Protein 8JJ9 (pdb70)

Nearest PDB structures (foldseek):
  8jj9-assembly1_C  TM=1.050E+00  e=6.463E-02  Homo sapiens
  8jj9-assembly1_C  TM=1.050E+00  e=6.463E-02  Homo sapiens
  8jj9-assembly1_C  TM=1.050E+00  e=6.463E-02  Homo sapiens
  8jj9-assembly1_D  TM=8.501E-01  e=1.842E-01  Homo sapiens
  8jj9-assembly1_D  TM=1.053E+00  e=1.620E-01  Homo sapiens

Secondary structure (DSSP, 8-state):
--HHHHHHHHTT--STTS-HHHHHHTTT-HHHHHHHHHHHHHHTT--STTSTHHHH---HHHHHHHHHHHHHHTTPPP-GGGHIIIIIIT---HHHHHHHHHHHHHHTT--GGGS-HHHHHHHHHHH---HHHHHHHHHHHHHHTTSSS---HHHHS-SSPPP----TTSEEEE---BHHHHTT--HHHHHHHHHHHHH-SEEGGGS-HHHHHHHHHHTSEEEE----TT-BEE-----HHHHHHHHT--TT-BSHHHHHHHTS-HHHHHHHHHHHHHHTSSEETT----TTTS-TT-/--HHHHHHHHTT--STTS-HHHHHHTTT-HHHHHHHHHHHHHHTT--STTSTHHHH---HHHHHHHHHHHHHHTTPPP-GGGHIIIIIIT---HHHHHHHHHHHHHHTT--GGGS-HHHHHHHHHHH---HHHHHHHHHHHHHHTTSSS---HHHHS-SSPPP----SSSEEEE---BHHHHHTS-HHHHHHHHHHHHH-SEEGGGS-HHHHHHHHHHTSEEEE----TT-BEE---HHHHHHHHHHS--SS-BHHHHHHHSS--HHHHHHHHHHHHHHTSSEESS----TTTS-GGG-/----TTS----BGGGPPPS--/----SSS---PBTT------

Foldseek 3Di:
DPPQLLVCQVVADQPVPDPVVSCVVQVVDNVSSLVVSLVSCLVVVHQCPVGNNCVSDPDNLVSVVSSLVVCLVQLHQDQLVCQQCVCQPVVAASLNSLLSSLLVCLQVVHAPVSHQDLSQLSCCQWFVDHRVNSVVVSVVQVVCVVPPDHDGSVNPTDPWTDQHDDDQQKKKAFGHADPVNCVPPDVLLVVVNVCCVVVNIDRNQQGAPVSRRVCVRSSRIHIFQFDDQQWAKAFDPPPCVLVVLLNVDGPRDGQVVSCVVVVHDSVVSRSSVSSCCRSVGMGTPPDDDDVVNGDPND/DDPLLVVCQVVAPQLVRDDVVNCVVQVVDSVSSLVVNLVSCLVQVHQQVVGNNCVRPVDNLVSNVSSLVVCLVQQHQDQLVCCQCCFQPVVADSLNSLLSSLQVCLQVVHALVSHQDLSQLSCCQWQVDHRVNSVVLSVVQVVQVPPPHHDGSVNRTDPWTDFHDDDQQWKKAFGHADPVNCVPADPLLVVVNVVCVVVNIDRNQLGAVVSSRVCVRVSGIDTFQFADLQWWKAFCVVSVVLVVLQPPDPPTGGQVVSPVVDPHDSVVSRSSQRSCCRSVRMGTPPDDDDPVNGDPNVD/DDDDPPDDDDQDVPNDDDPPD/DDDDPPDDDDADDVRDDDPD

GO terms:
  GO:0005802 trans-Golgi network (C, IDA)
  GO:0031410 cytoplasmic vesicle (C, IDA)
  GO:0099041 vesicle tethering to Golgi (P, IDA)
  GO:0006886 intracellular protein transport (P, IDA)
  GO:0005515 protein binding (F, IPI)

Structure (mmCIF, N/CA/C/O backbone):
data_8JJ9
#
_entry.id   8JJ9
#
_cell.length_a   88.212
_cell.length_b   93.558
_cell.length_c   111.514
_cell.angle_alpha   90.00
_cell.angle_beta   90.00
_cell.angle_gamma   90.00
#
_symmetry.space_group_name_H-M   'P 21 21 21'
#
loop_
_entity.id
_entity.type
_entity.pdbx_description
1 polymer 'Protein FAM91A1'
2 polymer 'TBC1 domain family member 23'
3 water water
#
loop_
_atom_site.group_PDB
_atom_site.id
_atom_site.type_symbol
_atom_site.label_atom_id
_atom_site.label_alt_id
_atom_site.label_comp_id
_atom_site.label_asym_id
_atom_site.label_entity_id
_atom_site.label_seq_id
_atom_site.pdbx_PDB_ins_code
_atom_site.Cartn_x
_atom_site.Cartn_y
_atom_site.Cartn_z
_atom_site.occupancy
_atom_site.B_iso_or_equiv
_atom_site.auth_seq_id
_atom_site.auth_comp_id
_atom_site.auth_asym_id
_atom_site.auth_atom_id
_atom_site.pdbx_PDB_model_num
ATOM 1 N N . MET A 1 1 ? 16.883 6.409 44.416 1.00 65.54 1 MET A N 1
ATOM 2 C CA . MET A 1 1 ? 17.882 7.483 44.420 1.00 68.10 1 MET A CA 1
ATOM 3 C C . MET A 1 1 ? 17.244 8.802 44.866 1.00 61.58 1 MET A C 1
ATOM 4 O O . MET A 1 1 ? 16.036 8.983 44.686 1.00 57.40 1 MET A O 1
ATOM 9 N N . ASN A 1 2 ? 18.029 9.712 45.460 1.00 54.65 2 ASN A N 1
ATOM 10 C CA . ASN A 1 2 ? 17.490 11.031 45.783 1.00 47.37 2 ASN A CA 1
ATOM 11 C C . ASN A 1 2 ? 17.019 11.708 44.510 1.00 46.81 2 ASN A C 1
ATOM 12 O O . ASN A 1 2 ? 17.775 11.810 43.537 1.00 38.61 2 ASN A O 1
ATOM 17 N N . ILE A 1 3 ? 15.750 12.128 44.511 1.00 44.21 3 ILE A N 1
ATOM 18 C CA . ILE A 1 3 ? 15.200 12.862 43.377 1.00 44.85 3 ILE A CA 1
ATOM 19 C C . ILE A 1 3 ? 16.058 14.080 43.077 1.00 45.22 3 ILE A C 1
ATOM 20 O O . ILE A 1 3 ? 16.242 14.451 41.908 1.00 42.10 3 ILE A O 1
ATOM 25 N N . ASP A 1 4 ? 16.653 14.675 44.116 1.00 44.18 4 ASP A N 1
ATOM 26 C CA . ASP A 1 4 ? 17.466 15.871 43.944 1.00 42.71 4 ASP A CA 1
ATOM 27 C C . ASP A 1 4 ? 18.811 15.557 43.309 1.00 39.77 4 ASP A C 1
ATOM 28 O O . ASP A 1 4 ? 19.249 16.271 42.401 1.00 43.62 4 ASP A O 1
ATOM 33 N N . VAL A 1 5 ? 19.487 14.509 43.791 1.00 40.70 5 VAL A N 1
ATOM 34 C CA . VAL A 1 5 ? 20.724 14.051 43.162 1.00 40.85 5 VAL A CA 1
ATOM 35 C C . VAL A 1 5 ? 20.476 13.749 41.696 1.00 34.46 5 VAL A C 1
ATOM 36 O O . VAL A 1 5 ? 21.315 14.020 40.831 1.00 29.92 5 VAL A O 1
ATOM 40 N N . GLU A 1 6 ? 19.308 13.197 41.395 1.00 36.91 6 GLU A N 1
ATOM 41 C CA . GLU A 1 6 ? 18.998 12.851 40.020 1.00 38.79 6 GLU A CA 1
ATOM 42 C C . GLU A 1 6 ? 18.768 14.101 39.200 1.00 37.60 6 GLU A C 1
ATOM 43 O O . GLU A 1 6 ? 19.328 14.246 38.104 1.00 34.86 6 GLU A O 1
ATOM 49 N N . PHE A 1 7 ? 17.971 15.028 39.742 1.00 40.11 7 PHE A N 1
ATOM 50 C CA . PHE A 1 7 ? 17.789 16.330 39.117 1.00 39.07 7 PHE A CA 1
ATOM 51 C C . PHE A 1 7 ? 19.137 16.872 38.661 1.00 37.35 7 PHE A C 1
ATOM 52 O O . PHE A 1 7 ? 19.303 17.298 37.513 1.00 32.61 7 PHE A O 1
ATOM 60 N N . HIS A 1 8 ? 20.122 16.834 39.556 1.00 31.25 8 HIS A N 1
ATOM 61 C CA . HIS A 1 8 ? 21.401 17.424 39.228 1.00 29.75 8 HIS A CA 1
ATOM 62 C C . HIS A 1 8 ? 22.145 16.627 38.184 1.00 31.98 8 HIS A C 1
ATOM 63 O O . HIS A 1 8 ? 22.835 17.221 37.348 1.00 28.71 8 HIS A O 1
ATOM 70 N N . ILE A 1 9 ? 22.024 15.292 38.203 1.00 34.07 9 ILE A N 1
ATOM 71 C CA . ILE A 1 9 ? 22.693 14.507 37.170 1.00 29.71 9 ILE A CA 1
ATOM 72 C C . ILE A 1 9 ? 22.044 14.774 35.824 1.00 28.63 9 ILE A C 1
ATOM 73 O O . ILE A 1 9 ? 22.734 14.996 34.823 1.00 29.38 9 ILE A O 1
ATOM 78 N N . ARG A 1 10 ? 20.707 14.791 35.792 1.00 26.23 10 ARG A N 1
ATOM 79 C CA . ARG A 1 10 ? 19.975 15.008 34.548 1.00 31.91 10 ARG A CA 1
ATOM 80 C C . ARG A 1 10 ? 20.403 16.301 33.867 1.00 33.75 10 ARG A C 1
ATOM 81 O O . ARG A 1 10 ? 20.738 16.312 32.681 1.00 37.95 10 ARG A O 1
ATOM 89 N N . HIS A 1 11 ? 20.406 17.395 34.606 1.00 28.05 11 HIS A N 1
ATOM 90 C CA . HIS A 1 11 ? 20.816 18.684 34.091 1.00 31.28 11 HIS A CA 1
ATOM 91 C C . HIS A 1 11 ? 22.340 18.835 34.024 1.00 37.80 11 HIS A C 1
ATOM 92 O O . HIS A 1 11 ? 22.832 19.954 33.819 1.00 36.38 11 HIS A O 1
ATOM 99 N N . ASN A 1 12 ? 23.081 17.733 34.190 1.00 33.01 12 ASN A N 1
ATOM 100 C CA . ASN A 1 12 ? 24.504 17.640 33.854 1.00 30.57 12 ASN A CA 1
ATOM 101 C C . ASN A 1 12 ? 25.390 18.530 34.703 1.00 25.89 12 ASN A C 1
ATOM 102 O O . ASN A 1 12 ? 26.456 18.937 34.242 1.00 32.39 12 ASN A O 1
ATOM 107 N N . TYR A 1 13 ? 25.000 18.796 35.943 1.00 27.14 13 TYR A N 1
ATOM 108 C CA . TYR A 1 13 ? 25.890 19.476 36.899 1.00 30.09 13 TYR A CA 1
ATOM 109 C C . TYR A 1 13 ? 27.187 18.703 37.113 1.00 31.22 13 TYR A C 1
ATOM 110 O O . TYR A 1 13 ? 27.142 17.569 37.596 1.00 34.43 13 TYR A O 1
ATOM 119 N N . PRO A 1 14 ? 28.349 19.290 36.868 1.00 39.79 14 PRO A N 1
ATOM 120 C CA . PRO A 1 14 ? 29.563 18.722 37.463 1.00 37.98 14 PRO A CA 1
ATOM 121 C C . PRO A 1 14 ? 29.497 18.798 38.984 1.00 44.65 14 PRO A C 1
ATOM 122 O O . PRO A 1 14 ? 28.632 19.452 39.584 1.00 39.75 14 PRO A O 1
ATOM 126 N N . TRP A 1 15 ? 30.457 18.112 39.611 1.00 46.01 15 TRP A N 1
ATOM 127 C CA . TRP A 1 15 ? 30.484 18.009 41.067 1.00 46.55 15 TRP A CA 1
ATOM 128 C C . TRP A 1 15 ? 30.597 19.386 41.712 1.00 50.52 15 TRP A C 1
ATOM 129 O O . TRP A 1 15 ? 29.844 19.717 42.638 1.00 48.12 15 TRP A O 1
ATOM 140 N N . ASN A 1 16 ? 31.530 20.212 41.224 1.00 46.10 16 ASN A N 1
ATOM 141 C CA . ASN A 1 16 ? 31.802 21.485 41.881 1.00 47.50 16 ASN A CA 1
ATOM 142 C C . ASN A 1 16 ? 30.578 22.403 41.883 1.00 47.18 16 ASN A C 1
ATOM 143 O O . ASN A 1 16 ? 30.366 23.160 42.841 1.00 50.74 16 ASN A O 1
ATOM 148 N N . LYS A 1 17 ? 29.751 22.336 40.847 1.00 43.47 17 LYS A N 1
ATOM 149 C CA . LYS A 1 17 ? 28.512 23.100 40.818 1.00 44.18 17 LYS A CA 1
ATOM 150 C C . LYS A 1 17 ? 27.414 22.485 41.682 1.00 44.77 17 LYS A C 1
ATOM 151 O O . LYS A 1 17 ? 26.242 22.858 41.536 1.00 44.77 17 LYS A O 1
ATOM 157 N N . LEU A 1 18 ? 27.752 21.577 42.576 1.00 46.08 18 LEU A N 1
ATOM 158 C CA . LEU A 1 18 ? 26.646 20.920 43.250 1.00 44.44 18 LEU A CA 1
ATOM 159 C C . LEU A 1 18 ? 26.413 21.530 44.620 1.00 47.68 18 LEU A C 1
ATOM 160 O O . LEU A 1 18 ? 27.378 21.697 45.397 1.00 47.92 18 LEU A O 1
ATOM 165 N N . PRO A 1 19 ? 25.154 21.831 44.945 1.00 44.93 19 PRO A N 1
ATOM 166 C CA . PRO A 1 19 ? 24.822 22.290 46.300 1.00 40.71 19 PRO A CA 1
ATOM 167 C C . PRO A 1 19 ? 25.443 21.373 47.343 1.00 47.97 19 PRO A C 1
ATOM 168 O O . PRO A 1 19 ? 25.455 20.149 47.188 1.00 54.20 19 PRO A O 1
ATOM 172 N N . ALA A 1 20 ? 25.980 21.970 48.407 1.00 47.18 20 ALA A N 1
ATOM 173 C CA . ALA A 1 20 ? 26.600 21.171 49.458 1.00 50.20 20 ALA A CA 1
ATOM 174 C C . ALA A 1 20 ? 25.590 20.306 50.209 1.00 52.07 20 ALA A C 1
ATOM 175 O O . ALA A 1 20 ? 25.997 19.363 50.899 1.00 51.44 20 ALA A O 1
ATOM 177 N N . ASN A 1 21 ? 24.288 20.600 50.091 1.00 46.58 21 ASN A N 1
ATOM 178 C CA . ASN A 1 21 ? 23.274 19.733 50.683 1.00 46.66 21 ASN A CA 1
ATOM 179 C C . ASN A 1 21 ? 23.008 18.502 49.822 1.00 54.34 21 ASN A C 1
ATOM 180 O O . ASN A 1 21 ? 22.652 17.442 50.352 1.00 52.11 21 ASN A O 1
ATOM 185 N N . VAL A 1 22 ? 23.147 18.637 48.500 1.00 50.27 22 VAL A N 1
ATOM 186 C CA . VAL A 1 22 ? 23.149 17.487 47.604 1.00 50.62 22 VAL A CA 1
ATOM 187 C C . VAL A 1 22 ? 24.492 16.776 47.664 1.00 49.13 22 VAL A C 1
ATOM 188 O O . VAL A 1 22 ? 24.559 15.540 47.630 1.00 47.76 22 VAL A O 1
ATOM 192 N N . ARG A 1 23 ? 25.576 17.552 47.752 1.00 47.92 23 ARG A N 1
ATOM 193 C CA . ARG A 1 23 ? 26.876 16.989 48.086 1.00 46.58 23 ARG A CA 1
ATOM 194 C C . ARG A 1 23 ? 26.816 16.237 49.412 1.00 48.71 23 ARG A C 1
ATOM 195 O O . ARG A 1 23 ? 27.553 15.266 49.616 1.00 45.22 23 ARG A O 1
ATOM 203 N N . GLN A 1 24 ? 25.918 16.661 50.310 1.00 52.02 24 GLN A N 1
ATOM 204 C CA . GLN A 1 24 ? 25.719 15.988 51.592 1.00 56.15 24 GLN A CA 1
ATOM 205 C C . GLN A 1 24 ? 25.061 14.623 51.416 1.00 49.11 24 GLN A C 1
ATOM 206 O O . GLN A 1 24 ? 25.408 13.665 52.115 1.00 50.80 24 GLN A O 1
ATOM 212 N N . SER A 1 25 ? 24.096 14.523 50.499 1.00 49.19 25 SER A N 1
ATOM 213 C CA . SER A 1 25 ? 23.434 13.260 50.191 1.00 45.36 25 SER A CA 1
ATOM 214 C C . SER A 1 25 ? 24.378 12.237 49.574 1.00 44.03 25 SER A C 1
ATOM 215 O O . SER A 1 25 ? 24.028 11.052 49.503 1.00 45.60 25 SER A O 1
ATOM 218 N N . LEU A 1 26 ? 25.553 12.662 49.119 1.00 36.67 26 LEU A N 1
ATOM 219 C CA . LEU A 1 26 ? 26.537 11.760 48.552 1.00 36.86 26 LEU A CA 1
ATOM 220 C C . LEU A 1 26 ? 27.713 11.543 49.480 1.00 43.73 26 LEU A C 1
ATOM 221 O O . LEU A 1 26 ? 28.822 11.242 49.008 1.00 41.78 26 LEU A O 1
ATOM 226 N N . GLY A 1 27 ? 27.494 11.694 50.789 1.00 47.24 27 GLY A N 1
ATOM 227 C CA . GLY A 1 27 ? 28.583 11.579 51.746 1.00 44.14 27 GLY A CA 1
ATOM 228 C C . GLY A 1 27 ? 29.756 12.466 51.408 1.00 43.27 27 GLY A C 1
ATOM 229 O O . GLY A 1 27 ? 30.906 12.108 51.669 1.00 47.17 27 GLY A O 1
ATOM 230 N N . ASN A 1 28 ? 29.488 13.603 50.779 1.00 47.92 28 ASN A N 1
ATOM 231 C CA . ASN A 1 28 ? 30.509 14.557 50.366 1.00 48.75 28 ASN A CA 1
ATOM 232 C C . ASN A 1 28 ? 31.612 13.912 49.541 1.00 46.86 28 ASN A C 1
ATOM 233 O O . AS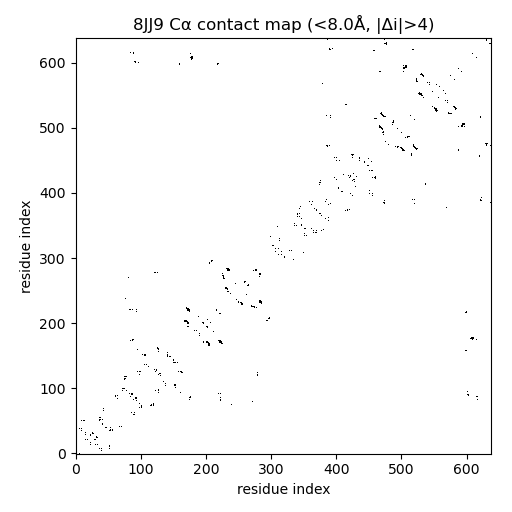N A 1 28 ? 32.693 14.502 49.387 1.00 44.90 28 ASN A O 1
ATOM 238 N N . SER A 1 29 ? 31.343 12.714 49.012 1.00 46.51 29 SER A N 1
ATOM 239 C CA . SER A 1 29 ? 32.260 12.022 48.119 1.00 46.48 29 SER A CA 1
ATOM 240 C C . SER A 1 29 ? 31.936 12.374 46.677 1.00 45.52 29 SER A C 1
ATOM 241 O O . SER A 1 29 ? 30.796 12.205 46.238 1.00 45.02 29 SER A O 1
ATOM 244 N N . GLN A 1 30 ? 32.941 12.847 45.943 1.00 46.15 30 GLN A N 1
ATOM 245 C CA . GLN A 1 30 ? 32.786 13.004 44.501 1.00 44.58 30 GLN A CA 1
ATOM 246 C C . GLN A 1 30 ? 32.674 11.659 43.798 1.00 46.12 30 GLN A C 1
ATOM 247 O O . GLN A 1 30 ? 31.833 11.486 42.906 1.00 43.94 30 GLN A O 1
ATOM 253 N N . ARG A 1 31 ? 33.499 10.690 44.192 1.00 47.06 31 ARG A N 1
ATOM 254 C CA . ARG A 1 31 ? 33.463 9.382 43.557 1.00 41.06 31 ARG A CA 1
ATOM 255 C C . ARG A 1 31 ? 32.112 8.707 43.709 1.00 41.00 31 ARG A C 1
ATOM 256 O O . ARG A 1 31 ? 31.749 7.871 42.872 1.00 38.87 31 ARG A O 1
ATOM 264 N N . GLU A 1 32 ? 31.355 9.056 44.752 1.00 37.87 32 GLU A N 1
ATOM 265 C CA . GLU A 1 32 ? 30.015 8.514 44.880 1.00 36.36 32 GLU A CA 1
ATOM 266 C C . GLU A 1 32 ? 29.065 9.183 43.901 1.00 40.16 32 GLU A C 1
ATOM 267 O O . GLU A 1 32 ? 28.151 8.524 43.384 1.00 35.10 32 GLU A O 1
ATOM 273 N N . TYR A 1 33 ? 29.254 10.488 43.655 1.00 38.31 33 TYR A N 1
ATOM 274 C CA . TYR A 1 33 ? 28.538 11.159 42.575 1.00 34.50 33 TYR A CA 1
ATOM 275 C C . TYR A 1 33 ? 28.822 10.471 41.249 1.00 31.53 33 TYR A C 1
ATOM 276 O O . TYR A 1 33 ? 27.899 10.131 40.501 1.00 31.24 33 TYR A O 1
ATOM 285 N N . GLU A 1 34 ? 30.098 10.254 40.950 1.00 30.40 34 GLU A N 1
ATOM 286 C CA . GLU A 1 34 ? 30.457 9.604 39.705 1.00 32.58 34 GLU A CA 1
ATOM 287 C C . GLU A 1 34 ? 29.787 8.245 39.595 1.00 32.83 34 GLU A C 1
ATOM 288 O O . GLU A 1 34 ? 29.189 7.928 38.565 1.00 34.00 34 GLU A O 1
ATOM 294 N N . LYS A 1 35 ? 29.804 7.464 40.676 1.00 33.32 35 LYS A N 1
ATOM 295 C CA . LYS A 1 35 ? 29.095 6.187 40.688 1.00 28.95 35 LYS A CA 1
ATOM 296 C C . LYS A 1 35 ? 27.625 6.364 40.329 1.00 27.60 35 LYS A C 1
ATOM 297 O O . LYS A 1 35 ? 27.070 5.623 39.501 1.00 29.67 35 LYS A O 1
ATOM 303 N N . GLN A 1 36 ? 26.977 7.342 40.936 1.00 27.24 36 GLN A N 1
ATOM 304 C CA . GLN A 1 36 ? 25.578 7.571 40.634 1.00 26.44 36 GLN A CA 1
ATOM 305 C C . GLN A 1 36 ? 25.394 8.265 39.300 1.00 22.98 36 GLN A C 1
ATOM 306 O O . GLN A 1 36 ? 24.292 8.237 38.752 1.00 22.88 36 GLN A O 1
ATOM 312 N N . VAL A 1 37 ? 26.451 8.841 38.737 1.00 22.58 37 VAL A N 1
ATOM 313 C CA . VAL A 1 37 ? 26.327 9.398 37.404 1.00 24.06 37 VAL A CA 1
ATOM 314 C C . VAL A 1 37 ? 26.232 8.272 36.392 1.00 19.99 37 VAL A C 1
ATOM 315 O O . VAL A 1 37 ? 25.328 8.242 35.553 1.00 17.29 37 VAL A O 1
ATOM 319 N N . VAL A 1 38 ? 27.155 7.320 36.468 1.00 18.98 38 VAL A N 1
ATOM 320 C CA . VAL A 1 38 ? 27.086 6.169 35.583 1.00 20.49 38 VAL A CA 1
ATOM 321 C C . VAL A 1 38 ? 25.761 5.443 35.765 1.00 22.46 38 VAL A C 1
ATOM 322 O O . VAL A 1 38 ? 25.044 5.173 34.795 1.00 20.06 38 VAL A O 1
ATOM 326 N N . LEU A 1 39 ? 25.394 5.178 37.024 1.00 21.21 39 LEU A N 1
ATOM 327 C CA . LEU A 1 39 ? 24.148 4.504 37.351 1.00 16.48 39 LEU A CA 1
ATOM 328 C C . LEU A 1 39 ? 22.951 5.157 36.687 1.00 19.37 39 LEU A C 1
ATOM 329 O O . LEU A 1 39 ? 22.183 4.501 35.965 1.00 21.57 39 LEU A O 1
ATOM 334 N N . TYR A 1 40 ? 22.745 6.444 36.968 1.00 19.47 40 TYR A N 1
ATOM 335 C CA . TYR A 1 40 ? 21.584 7.150 36.438 1.00 18.16 40 TYR A CA 1
ATOM 336 C C . TYR A 1 40 ? 21.599 7.170 34.917 1.00 15.72 40 TYR A C 1
ATOM 337 O O . TYR A 1 40 ? 20.546 7.092 34.284 1.00 14.08 40 TYR A O 1
ATOM 346 N N . SER A 1 41 ? 22.789 7.307 34.321 1.00 15.65 41 SER A N 1
ATOM 347 C CA . SER A 1 41 ? 22.912 7.333 32.870 1.00 18.38 41 SER A CA 1
ATOM 348 C C . SER A 1 41 ? 22.536 5.991 32.283 1.00 14.50 41 SER A C 1
ATOM 349 O O . SER A 1 41 ? 21.808 5.903 31.293 1.00 13.64 41 SER A O 1
ATOM 352 N N . ILE A 1 42 ? 23.058 4.938 32.868 1.00 15.50 42 ILE A N 1
ATOM 353 C CA . ILE A 1 42 ? 22.769 3.615 32.362 1.00 18.11 42 ILE A CA 1
ATOM 354 C C . ILE A 1 42 ? 21.278 3.342 32.476 1.00 18.78 42 ILE A C 1
ATOM 355 O O . ILE A 1 42 ? 20.625 2.919 31.517 1.00 22.36 42 ILE A O 1
ATOM 360 N N . ARG A 1 43 ? 20.710 3.670 33.631 1.00 15.31 43 ARG A N 1
ATOM 361 C CA . ARG A 1 43 ? 19.302 3.428 33.890 1.00 16.62 43 ARG A CA 1
ATOM 362 C C . ARG A 1 43 ? 18.407 4.225 32.941 1.00 18.46 43 ARG A C 1
ATOM 363 O O . ARG A 1 43 ? 17.323 3.759 32.558 1.00 19.56 43 ARG A O 1
ATOM 371 N N . ASN A 1 44 ? 18.819 5.436 32.579 1.00 13.78 44 ASN A N 1
ATOM 372 C CA . ASN A 1 44 ? 18.027 6.286 31.717 1.00 13.13 44 ASN A CA 1
ATOM 373 C C . ASN A 1 44 ? 18.536 6.270 30.283 1.00 19.29 44 ASN A C 1
ATOM 374 O O . ASN A 1 44 ? 18.168 7.151 29.497 1.00 22.69 44 ASN A O 1
ATOM 379 N N . GLN A 1 45 ? 19.384 5.299 29.936 1.00 16.56 45 GLN A N 1
ATOM 380 C CA . GLN A 1 45 ? 19.827 5.094 28.572 1.00 14.99 45 GLN A CA 1
ATOM 381 C C . GLN A 1 45 ? 20.237 6.414 27.941 1.00 17.54 45 GLN A C 1
ATOM 382 O O . GLN A 1 45 ? 19.817 6.755 26.827 1.00 17.69 45 GLN A O 1
ATOM 388 N N . LEU A 1 46 ? 21.045 7.172 28.687 1.00 14.24 46 LEU A N 1
ATOM 389 C CA . LEU A 1 46 ? 21.508 8.469 28.219 1.00 14.62 46 LEU A CA 1
ATOM 390 C C . LEU A 1 46 ? 22.584 8.316 27.159 1.00 14.24 46 LEU A C 1
ATOM 391 O O . LEU A 1 46 ? 23.473 7.469 27.261 1.00 11.81 46 LEU A O 1
ATOM 396 N N . ARG A 1 47 ? 22.499 9.160 26.136 1.00 16.51 47 ARG A N 1
ATOM 397 C CA . ARG A 1 47 ? 23.566 9.235 25.156 1.00 14.60 47 ARG A CA 1
ATOM 398 C C . ARG A 1 47 ? 24.851 9.690 25.823 1.00 18.61 47 ARG A C 1
ATOM 399 O O . ARG A 1 47 ? 24.888 10.704 26.535 1.00 21.80 47 ARG A O 1
ATOM 407 N N . TYR A 1 48 ? 25.912 8.941 25.574 1.00 18.80 48 TYR A N 1
ATOM 408 C CA . TYR A 1 48 ? 27.192 9.213 26.212 1.00 17.99 48 TYR A CA 1
ATOM 409 C C . TYR A 1 48 ? 27.667 10.646 25.964 1.00 24.82 48 TYR A C 1
ATOM 410 O O . TYR A 1 48 ? 27.985 11.374 26.912 1.00 25.06 48 TYR A O 1
ATOM 419 N N . ARG A 1 49 ? 27.724 11.081 24.697 1.00 28.70 49 ARG A N 1
ATOM 420 C CA . ARG A 1 49 ? 28.468 12.306 24.394 1.00 27.86 49 ARG A CA 1
ATOM 421 C C . ARG A 1 49 ? 27.728 13.582 24.765 1.00 26.48 49 ARG A C 1
ATOM 422 O O . ARG A 1 49 ? 28.358 14.635 24.854 1.00 31.23 49 ARG A O 1
ATOM 430 N N . ASN A 1 50 ? 26.426 13.527 24.985 1.00 22.63 50 ASN A N 1
ATOM 431 C CA . ASN A 1 50 ? 25.684 14.703 25.389 1.00 22.29 50 ASN A CA 1
ATOM 432 C C . ASN A 1 50 ? 25.528 14.819 26.902 1.00 26.02 50 ASN A C 1
ATOM 433 O O . ASN A 1 50 ? 24.580 15.481 27.357 1.00 24.15 50 ASN A O 1
ATOM 438 N N . ASN A 1 51 ? 26.387 14.170 27.697 1.00 25.35 51 ASN A N 1
ATOM 439 C CA . ASN A 1 51 ? 25.997 13.966 29.090 1.00 22.23 51 ASN A CA 1
ATOM 440 C C . ASN A 1 51 ? 27.185 13.837 30.027 1.00 22.63 51 ASN A C 1
ATOM 441 O O . ASN A 1 51 ? 28.285 13.405 29.651 1.00 24.49 51 ASN A O 1
ATOM 446 N N . LEU A 1 52 ? 26.903 14.184 31.287 1.00 24.02 52 LEU A N 1
ATOM 447 C CA . LEU A 1 52 ? 27.898 14.159 32.362 1.00 26.31 52 LEU A CA 1
ATOM 448 C C . LEU A 1 52 ? 28.753 12.895 32.365 1.00 27.79 52 LEU A C 1
ATOM 449 O O . LEU A 1 52 ? 29.938 12.956 32.716 1.00 33.60 52 LEU A O 1
ATOM 454 N N . VAL A 1 53 ? 28.173 11.751 31.967 1.00 24.67 53 VAL A N 1
ATOM 455 C CA . VAL A 1 53 ? 28.824 10.448 32.065 1.00 19.98 53 VAL A CA 1
ATOM 456 C C . VAL A 1 53 ? 30.079 10.393 31.221 1.00 25.05 53 VAL A C 1
ATOM 457 O O . VAL A 1 53 ? 31.001 9.635 31.537 1.00 27.76 53 VAL A O 1
ATOM 461 N N . LYS A 1 54 ? 30.154 11.183 30.142 1.00 27.14 54 LYS A N 1
ATOM 462 C CA . LYS A 1 54 ? 31.361 11.160 29.314 1.00 29.25 54 LYS A CA 1
ATOM 463 C C . LYS A 1 54 ? 32.606 11.589 30.095 1.00 33.35 54 LYS A C 1
ATOM 464 O O . LYS A 1 54 ? 33.737 11.270 29.691 1.00 34.24 54 LYS A O 1
ATOM 470 N N . HIS A 1 55 ? 32.419 12.293 31.215 1.00 31.37 55 HIS A N 1
ATOM 471 C CA . HIS A 1 55 ? 33.525 12.783 32.031 1.00 37.33 55 HIS A CA 1
ATOM 472 C C . HIS A 1 55 ? 33.969 11.776 33.081 1.00 38.25 55 HIS A C 1
ATOM 473 O O . HIS A 1 55 ? 35.157 11.716 33.412 1.00 41.87 55 HIS A O 1
ATOM 480 N N . VAL A 1 56 ? 33.038 10.970 33.584 1.00 34.05 56 VAL A N 1
ATOM 481 C CA . VAL A 1 56 ? 33.371 9.913 34.527 1.00 32.51 56 VAL A CA 1
ATOM 482 C C . VAL A 1 56 ? 33.934 8.700 33.796 1.00 32.63 56 VAL A C 1
ATOM 483 O O . VAL A 1 56 ? 35.101 8.335 33.958 1.00 41.12 56 VAL A O 1
ATOM 487 N N . LYS A 1 57 ? 33.106 8.052 32.989 1.00 33.86 57 LYS A N 1
ATOM 488 C CA . LYS A 1 57 ? 33.462 6.802 32.338 1.00 35.69 57 LYS A CA 1
ATOM 489 C C . LYS A 1 57 ? 34.237 7.115 31.062 1.00 35.66 57 LYS A C 1
ATOM 490 O O . LYS A 1 57 ? 33.822 7.967 30.276 1.00 35.35 57 LYS A O 1
ATOM 496 N N . LYS A 1 58 ? 35.377 6.449 30.864 1.00 38.29 58 LYS A N 1
ATOM 497 C CA . LYS A 1 58 ? 36.286 6.929 29.825 1.00 43.26 58 LYS A CA 1
ATOM 498 C C . LYS A 1 58 ? 36.087 6.237 28.493 1.00 38.53 58 LYS A C 1
ATOM 499 O O . LYS A 1 58 ? 36.285 6.865 27.446 1.00 39.33 58 LYS A O 1
ATOM 505 N N . ASP A 1 59 ? 35.715 4.966 28.504 1.00 34.92 59 ASP A N 1
ATOM 506 C CA . ASP A 1 59 ? 35.488 4.217 27.274 1.00 32.89 59 ASP A CA 1
ATOM 507 C C . ASP A 1 59 ? 34.014 4.325 26.861 1.00 33.54 59 ASP A C 1
ATOM 508 O O . ASP A 1 59 ? 33.129 3.797 27.545 1.00 32.87 59 ASP A O 1
ATOM 513 N N . GLU A 1 60 ? 33.753 4.998 25.731 1.00 32.24 60 GLU A N 1
ATOM 514 C CA . GLU A 1 60 ? 32.383 5.149 25.242 1.00 28.41 60 GLU A CA 1
ATOM 515 C C . GLU A 1 60 ? 31.753 3.798 24.941 1.00 26.51 60 GLU A C 1
ATOM 516 O O . GLU A 1 60 ? 30.660 3.486 25.430 1.00 26.30 60 GLU A O 1
ATOM 522 N N . ARG A 1 61 ? 32.439 2.978 24.144 1.00 24.47 61 ARG A N 1
ATOM 523 C CA . ARG A 1 61 ? 31.886 1.690 23.757 1.00 24.27 61 ARG A CA 1
ATOM 524 C C . ARG A 1 61 ? 31.570 0.822 24.970 1.00 27.53 61 ARG A C 1
ATOM 525 O O . ARG A 1 61 ? 30.600 0.053 24.961 1.00 23.39 61 ARG A O 1
ATOM 533 N N . ARG A 1 62 ? 32.381 0.924 26.025 1.00 29.09 62 ARG A N 1
ATOM 534 C CA . ARG A 1 62 ? 32.083 0.156 27.225 1.00 25.60 62 ARG A CA 1
ATOM 535 C C . ARG A 1 62 ? 30.892 0.748 27.949 1.00 23.60 62 ARG A C 1
ATOM 536 O O . ARG A 1 62 ? 30.108 0.018 28.563 1.00 25.05 62 ARG A O 1
ATOM 544 N N . TYR A 1 63 ? 30.729 2.067 27.887 1.00 22.82 63 TYR A N 1
ATOM 545 C CA . TYR A 1 63 ? 29.531 2.660 28.459 1.00 19.02 63 TYR A CA 1
ATOM 546 C C . TYR A 1 63 ? 28.295 2.117 27.763 1.00 19.81 63 TYR A C 1
ATOM 547 O O . TYR A 1 63 ? 27.284 1.827 28.409 1.00 15.23 63 TYR A O 1
ATOM 556 N N . TYR A 1 64 ? 28.370 1.938 26.444 1.00 17.85 64 TYR A N 1
ATOM 557 C CA . TYR A 1 64 ? 27.190 1.470 25.742 1.00 17.88 64 TYR A CA 1
ATOM 558 C C . TYR A 1 64 ? 26.941 -0.013 26.000 1.00 18.05 64 TYR A C 1
ATOM 559 O O . TYR A 1 64 ? 25.795 -0.429 26.197 1.00 17.73 64 TYR A O 1
ATOM 568 N N . GLU A 1 65 ? 27.992 -0.813 26.070 1.00 18.11 65 GLU A N 1
ATOM 569 C CA . GLU A 1 65 ? 27.796 -2.213 26.425 1.00 21.85 65 GLU A CA 1
ATOM 570 C C . GLU A 1 65 ? 27.180 -2.345 27.807 1.00 20.43 65 GLU A C 1
ATOM 571 O O . GLU A 1 65 ? 26.242 -3.126 28.013 1.00 19.45 65 GLU A O 1
ATOM 577 N N . GLU A 1 66 ? 27.695 -1.590 28.775 1.00 21.07 66 GLU A N 1
ATOM 578 C CA . GLU A 1 66 ? 27.097 -1.657 30.103 1.00 17.88 66 GLU A CA 1
ATOM 579 C C . GLU A 1 66 ? 25.673 -1.156 30.063 1.00 17.78 66 GLU A C 1
ATOM 580 O O . GLU A 1 66 ? 24.796 -1.699 30.744 1.00 20.82 66 GLU A O 1
ATOM 586 N N . LEU A 1 67 ? 25.424 -0.136 29.239 1.00 18.59 67 LEU A N 1
ATOM 587 C CA . LEU A 1 67 ? 24.077 0.366 29.047 1.00 14.31 67 LEU A CA 1
ATOM 588 C C . LEU A 1 67 ? 23.164 -0.738 28.547 1.00 14.94 67 LEU A C 1
ATOM 589 O O . LEU A 1 67 ? 22.078 -0.960 29.100 1.00 15.65 67 LEU A O 1
ATOM 594 N N . LEU A 1 68 ? 23.583 -1.437 27.486 1.00 15.15 68 LEU A N 1
ATOM 595 C CA . LEU A 1 68 ? 22.717 -2.447 26.897 1.00 13.33 68 LEU A CA 1
ATOM 596 C C . LEU A 1 68 ? 22.536 -3.604 27.848 1.00 13.90 68 LEU A C 1
ATOM 597 O O . LEU A 1 68 ? 21.423 -4.111 28.001 1.00 13.34 68 LEU A O 1
ATOM 602 N N . LYS A 1 69 ? 23.608 -4.007 28.532 1.00 15.71 69 LYS A N 1
ATOM 603 C CA . LYS A 1 69 ? 23.488 -5.089 29.505 1.00 15.60 69 LYS A CA 1
ATOM 604 C C . LYS A 1 69 ? 22.444 -4.760 30.550 1.00 15.99 69 LYS A C 1
ATOM 605 O O . LYS A 1 69 ? 21.571 -5.586 30.854 1.00 16.99 69 LYS A O 1
ATOM 611 N N . TYR A 1 70 ? 22.512 -3.546 31.109 1.00 12.44 70 TYR A N 1
ATOM 612 C CA . TYR A 1 70 ? 21.562 -3.186 32.151 1.00 13.39 70 TYR A CA 1
ATOM 613 C C . TYR A 1 70 ? 20.159 -3.206 31.605 1.00 15.72 70 TYR A C 1
ATOM 614 O O . TYR A 1 70 ? 19.220 -3.704 32.247 1.00 18.00 70 TYR A O 1
ATOM 623 N N . SER A 1 71 ? 20.010 -2.641 30.417 1.00 15.23 71 SER A N 1
ATOM 624 C CA . SER A 1 71 ? 18.725 -2.560 29.772 1.00 14.90 71 SER A CA 1
ATOM 625 C C . SER A 1 71 ? 18.138 -3.961 29.595 1.00 14.43 71 SER A C 1
ATOM 626 O O . SER A 1 71 ? 16.993 -4.233 29.979 1.00 14.91 71 SER A O 1
ATOM 629 N N . ARG A 1 72 ? 18.944 -4.882 29.081 1.00 13.66 72 ARG A N 1
ATOM 630 C CA . ARG A 1 72 ? 18.510 -6.261 28.919 1.00 15.72 72 ARG A CA 1
ATOM 631 C C . ARG A 1 72 ? 18.165 -6.905 30.269 1.00 17.20 72 ARG A C 1
ATOM 632 O O . ARG A 1 72 ? 17.084 -7.484 30.439 1.00 17.52 72 ARG A O 1
ATOM 640 N N . ASP A 1 73 ? 19.073 -6.807 31.243 1.00 14.64 73 ASP A N 1
ATOM 641 C CA . ASP A 1 73 ? 18.845 -7.400 32.561 1.00 15.72 73 ASP A CA 1
ATOM 642 C C . ASP A 1 73 ? 17.556 -6.917 33.204 1.00 15.86 73 ASP A C 1
ATOM 643 O O . ASP A 1 73 ? 16.862 -7.689 33.872 1.00 18.47 73 ASP A O 1
ATOM 648 N N . HIS A 1 74 ? 17.239 -5.636 33.078 1.00 16.04 74 HIS A N 1
ATOM 649 C CA . HIS A 1 74 ? 16.013 -5.135 33.672 1.00 14.68 74 HIS A CA 1
ATOM 650 C C . HIS A 1 74 ? 14.868 -5.167 32.693 1.00 17.23 74 HIS A C 1
ATOM 651 O O . HIS A 1 74 ? 13.843 -4.522 32.931 1.00 19.99 74 HIS A O 1
ATOM 658 N N . LEU A 1 75 ? 15.005 -5.953 31.619 1.00 20.32 75 LEU A N 1
ATOM 659 C CA . LEU A 1 75 ? 13.923 -6.187 30.672 1.00 16.60 75 LEU A CA 1
ATOM 660 C C . LEU A 1 75 ? 13.404 -4.881 30.102 1.00 17.33 75 LEU A C 1
ATOM 661 O O . LEU A 1 75 ? 12.226 -4.748 29.787 1.00 17.37 75 LEU A O 1
ATOM 666 N N . MET A 1 76 ? 14.272 -3.890 29.998 1.00 18.75 76 MET A N 1
ATOM 667 C CA . MET A 1 76 ? 13.796 -2.668 29.399 1.00 15.95 76 MET A CA 1
ATOM 668 C C . MET A 1 76 ? 13.660 -2.782 27.888 1.00 14.72 76 MET A C 1
ATOM 669 O O . MET A 1 76 ? 14.181 -3.688 27.227 1.00 14.71 76 MET A O 1
ATOM 674 N N . LEU A 1 77 ? 12.896 -1.842 27.373 1.00 15.83 77 LEU A N 1
ATOM 675 C CA . LEU A 1 77 ? 12.777 -1.575 25.953 1.00 15.52 77 LEU A CA 1
ATOM 676 C C . LEU A 1 77 ? 14.138 -1.315 25.324 1.00 14.43 77 LEU A C 1
ATOM 677 O O . LEU A 1 77 ? 15.053 -0.770 25.952 1.00 12.23 77 LEU A O 1
ATOM 682 N N . TYR A 1 78 ? 14.272 -1.710 24.069 1.00 15.21 78 TYR A N 1
ATOM 683 C CA . TYR A 1 78 ? 15.451 -1.332 23.299 1.00 12.76 78 TYR A CA 1
ATOM 684 C C . TYR A 1 78 ? 15.615 0.187 23.260 1.00 12.66 78 TYR A C 1
ATOM 685 O O . TYR A 1 78 ? 14.627 0.904 23.035 1.00 14.23 78 TYR A O 1
ATOM 694 N N . PRO A 1 79 ? 16.833 0.718 23.469 1.00 10.77 79 PRO A N 1
ATOM 695 C CA . PRO A 1 79 ? 17.025 2.172 23.384 1.00 10.55 79 PRO A CA 1
ATOM 696 C C . PRO A 1 79 ? 17.028 2.657 21.949 1.00 11.82 79 PRO A C 1
ATOM 697 O O . PRO A 1 79 ? 18.088 2.931 21.367 1.00 9.74 79 PRO A O 1
ATOM 701 N N . TYR A 1 80 ? 15.834 2.775 21.371 1.00 12.00 80 TYR A N 1
ATOM 702 C CA . TYR A 1 80 ? 15.724 3.188 19.974 1.00 12.66 80 TYR A CA 1
ATOM 703 C C . TYR A 1 80 ? 16.344 4.549 19.736 1.00 13.14 80 TYR A C 1
ATOM 704 O O . TYR A 1 80 ? 16.766 4.846 18.617 1.00 12.77 80 TYR A O 1
ATOM 713 N N . HIS A 1 81 ? 16.429 5.382 20.770 1.00 13.83 81 HIS A N 1
ATOM 714 C CA . HIS A 1 81 ? 17.070 6.673 20.581 1.00 14.95 81 HIS A CA 1
ATOM 715 C C . HIS A 1 81 ? 18.567 6.541 20.486 1.00 11.86 81 HIS A C 1
ATOM 716 O O . HIS A 1 81 ? 19.231 7.513 20.134 1.00 12.38 81 HIS A O 1
ATOM 723 N N . LEU A 1 82 ? 19.113 5.356 20.747 1.00 16.30 82 LEU A N 1
ATOM 724 C CA . LEU A 1 82 ? 20.537 5.107 20.555 1.00 12.26 82 LEU A CA 1
ATOM 725 C C . LEU A 1 82 ? 20.799 4.110 19.454 1.00 11.71 82 LEU A C 1
ATOM 726 O O . LEU A 1 82 ? 21.832 3.455 19.473 1.00 13.75 82 LEU A O 1
ATOM 731 N N . SER A 1 83 ? 19.867 3.955 18.516 1.00 15.66 83 SER A N 1
ATOM 732 C CA . SER A 1 83 ? 19.981 2.892 17.515 1.00 13.84 83 SER A CA 1
ATOM 733 C C . SER A 1 83 ? 21.250 3.039 16.698 1.00 12.92 83 SER A C 1
ATOM 734 O O . SER A 1 83 ? 21.853 2.038 16.290 1.00 15.20 83 SER A O 1
ATOM 737 N N . ASP A 1 84 ? 21.665 4.278 16.444 1.00 14.10 84 ASP A N 1
ATOM 738 C CA . ASP A 1 84 ? 22.903 4.512 15.715 1.00 14.59 84 ASP A CA 1
ATOM 739 C C . ASP A 1 84 ? 24.070 3.895 16.459 1.00 17.17 84 ASP A C 1
ATOM 740 O O . ASP A 1 84 ? 24.904 3.206 15.867 1.00 21.68 84 ASP A O 1
ATOM 745 N N . ILE A 1 85 ? 24.114 4.076 17.777 1.00 14.47 85 ILE A N 1
ATOM 746 C CA . ILE A 1 85 ? 25.208 3.499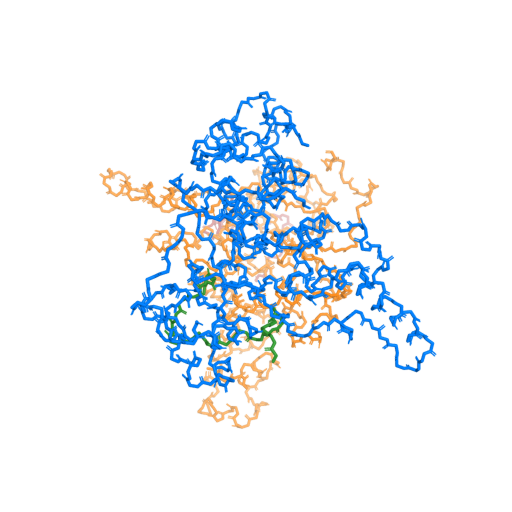 18.539 1.00 15.21 85 ILE A CA 1
ATOM 747 C C . ILE A 1 85 ? 25.040 1.995 18.648 1.00 15.35 85 ILE A C 1
ATOM 748 O O . ILE A 1 85 ? 26.005 1.241 18.498 1.00 21.52 85 ILE A O 1
ATOM 753 N N . MET A 1 86 ? 23.83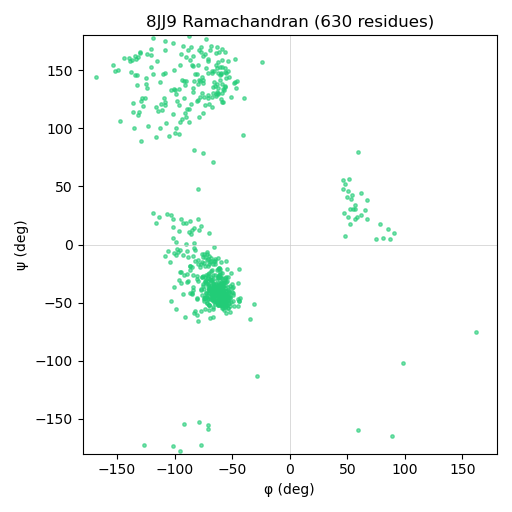3 1.530 18.954 1.00 12.51 86 MET A N 1
ATOM 754 C CA . MET A 1 86 ? 23.665 0.115 19.231 1.00 13.40 86 MET A CA 1
ATOM 755 C C . MET A 1 86 ? 23.887 -0.708 17.986 1.00 15.34 86 MET A C 1
ATOM 756 O O . MET A 1 86 ? 24.642 -1.683 18.004 1.00 16.50 86 MET A O 1
ATOM 761 N N . VAL A 1 87 ? 23.263 -0.308 16.884 1.00 15.93 87 VAL A N 1
ATOM 762 C CA . VAL A 1 87 ? 23.388 -1.059 15.644 1.00 14.15 87 VAL A CA 1
ATOM 763 C C . VAL A 1 87 ? 24.731 -0.792 14.981 1.00 21.22 87 VAL A C 1
ATOM 764 O O . VAL A 1 87 ? 25.497 -1.720 14.696 1.00 21.84 87 VAL A O 1
ATOM 768 N N . LYS A 1 88 ? 25.033 0.482 14.693 1.00 19.62 88 LYS A N 1
ATOM 769 C CA . LYS A 1 88 ? 26.268 0.749 13.973 1.00 21.33 88 LYS A CA 1
ATOM 770 C C . LYS A 1 88 ? 27.472 0.443 14.836 1.00 22.35 88 LYS A C 1
ATOM 771 O O . LYS A 1 88 ? 28.500 0.005 14.323 1.00 24.17 88 LYS A O 1
ATOM 777 N N . GLY A 1 89 ? 27.344 0.598 16.145 1.00 20.11 89 GLY A N 1
ATOM 778 C CA . GLY A 1 89 ? 28.505 0.502 17.004 1.00 22.32 89 GLY A CA 1
ATOM 779 C C . GLY A 1 89 ? 28.691 -0.830 17.695 1.00 25.79 89 GLY A C 1
ATOM 780 O O . GLY A 1 89 ? 29.772 -1.434 17.592 1.00 27.67 89 GLY A O 1
ATOM 781 N N . LEU A 1 90 ? 27.670 -1.285 18.431 1.00 20.13 90 LEU A N 1
ATOM 782 C CA . LEU A 1 90 ? 27.738 -2.595 19.064 1.00 16.98 90 LEU A CA 1
ATOM 783 C C . LEU A 1 90 ? 27.213 -3.711 18.176 1.00 17.07 90 LEU A C 1
ATOM 784 O O . LEU A 1 90 ? 27.307 -4.877 18.559 1.00 16.33 90 LEU A O 1
ATOM 789 N N . ARG A 1 91 ? 26.658 -3.387 17.008 1.00 19.41 91 ARG A N 1
ATOM 790 C CA . ARG A 1 91 ? 26.151 -4.401 16.094 1.00 19.56 91 ARG A CA 1
ATOM 791 C C . ARG A 1 91 ? 25.019 -5.205 16.739 1.00 18.63 91 ARG A C 1
ATOM 792 O O . ARG A 1 91 ? 24.963 -6.429 16.633 1.00 22.61 91 ARG A O 1
ATOM 800 N N . ILE A 1 92 ? 24.099 -4.513 17.413 1.00 14.63 92 ILE A N 1
ATOM 801 C CA . ILE A 1 92 ? 22.998 -5.149 18.135 1.00 13.03 92 ILE A CA 1
ATOM 802 C C . ILE A 1 92 ? 21.734 -4.424 17.748 1.00 12.93 92 ILE A C 1
ATOM 803 O O . ILE A 1 92 ? 21.534 -3.271 18.145 1.00 16.97 92 ILE A O 1
ATOM 808 N N . THR A 1 93 ? 20.869 -5.096 17.019 1.00 12.96 93 THR A N 1
ATOM 809 C CA . THR A 1 93 ? 19.629 -4.526 16.517 1.00 14.96 93 THR A CA 1
ATOM 810 C C . THR A 1 93 ? 18.509 -4.700 17.529 1.00 13.17 93 THR A C 1
ATOM 811 O O . THR A 1 93 ? 18.619 -5.488 18.473 1.00 13.23 93 THR A O 1
ATOM 815 N N . PRO A 1 94 ? 17.377 -4.012 17.343 1.00 11.43 94 PRO A N 1
ATOM 816 C CA . PRO A 1 94 ? 16.204 -4.347 18.156 1.00 11.05 94 PRO A CA 1
ATOM 817 C C . PRO A 1 94 ? 16.027 -5.847 18.248 1.00 10.25 94 PRO A C 1
ATOM 818 O O . PRO A 1 94 ? 15.870 -6.399 19.339 1.00 12.28 94 PRO A O 1
ATOM 822 N N . PHE A 1 95 ? 16.084 -6.516 17.100 1.00 10.63 95 PHE A N 1
ATOM 823 C CA . PHE A 1 95 ? 15.834 -7.946 17.076 1.00 11.09 95 PHE A CA 1
ATOM 824 C C . PHE A 1 95 ? 16.826 -8.677 17.952 1.00 13.41 95 PHE A C 1
ATOM 825 O O . PHE A 1 95 ? 16.437 -9.470 18.817 1.00 16.52 95 PHE A O 1
ATOM 833 N N . SER A 1 96 ? 18.121 -8.418 17.738 1.00 12.60 96 SER A N 1
ATOM 834 C CA . SER A 1 96 ? 19.166 -9.030 18.551 1.00 13.81 96 SER A CA 1
ATOM 835 C C . SER A 1 96 ? 18.902 -8.795 20.023 1.00 13.84 96 SER A C 1
ATOM 836 O O . SER A 1 96 ? 18.953 -9.713 20.844 1.00 14.77 96 SER A O 1
ATOM 839 N N . TYR A 1 97 ? 18.654 -7.533 20.375 1.00 14.72 97 TYR A N 1
ATOM 840 C CA . TYR A 1 97 ? 18.429 -7.171 21.762 1.00 13.53 97 TYR A CA 1
ATOM 841 C C . TYR A 1 97 ? 17.323 -8.014 22.384 1.00 13.41 97 TYR A C 1
ATOM 842 O O . TYR A 1 97 ? 17.531 -8.650 23.421 1.00 14.12 97 TYR A O 1
ATOM 851 N N . TYR A 1 98 ? 16.137 -8.036 21.760 1.00 11.21 98 TYR A N 1
ATOM 852 C CA . TYR A 1 98 ? 15.015 -8.781 22.334 1.00 14.57 98 TYR A CA 1
ATOM 853 C C . TYR A 1 98 ? 15.263 -10.278 22.332 1.00 15.79 98 TYR 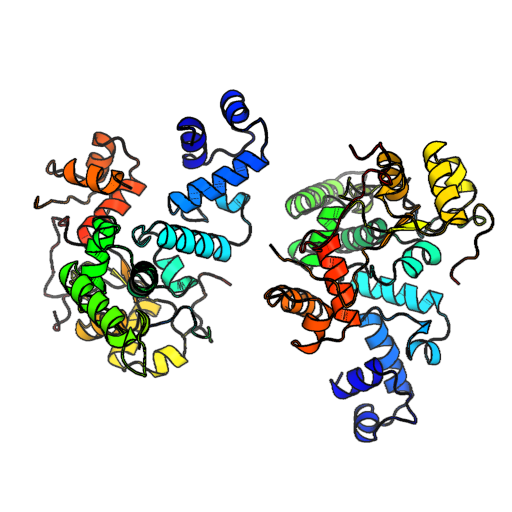A C 1
ATOM 854 O O . TYR A 1 98 ? 14.786 -10.987 23.227 1.00 15.24 98 TYR A O 1
ATOM 863 N N . THR A 1 99 ? 15.982 -10.779 21.332 1.00 13.63 99 THR A N 1
ATOM 864 C CA . THR A 1 99 ? 16.400 -12.167 21.380 1.00 15.40 99 THR A CA 1
ATOM 865 C C . THR A 1 99 ? 17.114 -12.480 22.685 1.00 18.18 99 THR A C 1
ATOM 866 O O . THR A 1 99 ? 16.826 -13.491 23.339 1.00 22.86 99 THR A O 1
ATOM 870 N N . GLY A 1 100 ? 18.013 -11.589 23.110 1.00 16.30 100 GLY A N 1
ATOM 871 C CA . GLY A 1 100 ? 18.700 -11.787 24.378 1.00 17.29 100 GLY A CA 1
ATOM 872 C C . GLY A 1 100 ? 17.772 -11.758 25.575 1.00 17.74 100 GLY A C 1
ATOM 873 O O . GLY A 1 100 ? 17.959 -12.509 26.534 1.00 18.92 100 GLY A O 1
ATOM 874 N N . ILE A 1 101 ? 16.767 -10.881 25.553 1.00 16.43 101 ILE A N 1
ATOM 875 C CA . ILE A 1 101 ? 15.821 -10.857 26.664 1.00 16.26 101 ILE A CA 1
ATOM 876 C C . ILE A 1 101 ? 15.025 -12.146 26.690 1.00 20.00 101 ILE A C 1
ATOM 877 O O . ILE A 1 101 ? 14.877 -12.771 27.749 1.00 21.16 101 ILE A O 1
ATOM 882 N N . MET A 1 102 ? 14.523 -12.569 25.517 1.00 16.28 102 MET A N 1
ATOM 883 C CA . MET A 1 102 ? 13.794 -13.826 25.397 1.00 20.04 102 MET A CA 1
ATOM 884 C C . MET A 1 102 ? 14.625 -14.987 25.892 1.00 23.80 102 MET A C 1
ATOM 885 O O . MET A 1 102 ? 14.154 -15.814 26.683 1.00 23.14 102 MET A O 1
ATOM 890 N N . GLU A 1 103 ? 15.864 -15.082 25.413 1.00 20.23 103 GLU A N 1
ATOM 891 C CA . GLU A 1 103 ? 16.723 -16.149 25.894 1.00 23.67 103 GLU A CA 1
ATOM 892 C C . GLU A 1 103 ? 16.839 -16.110 27.409 1.00 22.33 103 GLU A C 1
ATOM 893 O O . GLU A 1 103 ? 16.799 -17.149 28.068 1.00 26.68 103 GLU A O 1
ATOM 899 N N . ASP A 1 104 ? 16.935 -14.920 27.985 1.00 20.19 104 ASP A N 1
ATOM 900 C CA . ASP A 1 104 ? 17.120 -14.836 29.421 1.00 20.44 104 ASP A CA 1
ATOM 901 C C . ASP A 1 104 ? 15.897 -15.354 30.163 1.00 23.50 104 ASP A C 1
ATOM 902 O O . ASP A 1 104 ? 16.012 -16.157 31.091 1.00 31.07 104 ASP A O 1
ATOM 907 N N . ILE A 1 105 ? 14.709 -14.954 29.750 1.00 25.13 105 ILE A N 1
ATOM 908 C CA . ILE A 1 105 ? 13.586 -15.369 30.564 1.00 25.41 105 ILE A CA 1
ATOM 909 C C . ILE A 1 105 ? 13.183 -16.797 30.256 1.00 30.99 105 ILE A C 1
ATOM 910 O O . ILE A 1 105 ? 12.625 -17.480 31.120 1.00 34.38 105 ILE A O 1
ATOM 915 N N . MET A 1 106 ? 13.437 -17.281 29.040 1.00 29.32 106 MET A N 1
ATOM 916 C CA . MET A 1 106 ? 13.188 -18.690 28.773 1.00 27.68 106 MET A CA 1
ATOM 917 C C . MET A 1 106 ? 14.191 -19.552 29.521 1.00 29.62 106 MET A C 1
ATOM 918 O O . MET A 1 106 ? 13.821 -20.318 30.417 1.00 34.61 106 MET A O 1
ATOM 923 N N . ASN A 1 107 ? 15.475 -19.415 29.195 1.00 28.59 107 ASN A N 1
ATOM 924 C CA . ASN A 1 107 ? 16.491 -20.258 29.817 1.00 27.16 107 ASN A CA 1
ATOM 925 C C . ASN A 1 107 ? 16.472 -20.190 31.328 1.00 30.64 107 ASN A C 1
ATOM 926 O O . ASN A 1 107 ? 17.095 -21.032 31.969 1.00 37.72 107 ASN A O 1
ATOM 931 N N . SER A 1 108 ? 15.788 -19.227 31.922 1.00 30.53 108 SER A N 1
ATOM 932 C CA . SER A 1 108 ? 15.699 -19.181 33.372 1.00 32.43 108 SER A CA 1
ATOM 933 C C . SER A 1 108 ? 14.261 -19.361 33.839 1.00 38.75 108 SER A C 1
ATOM 934 O O . SER A 1 108 ? 13.916 -18.986 34.970 1.00 39.15 108 SER A O 1
ATOM 937 N N . GLU A 1 109 ? 13.414 -19.895 32.960 1.00 38.46 109 GLU A N 1
ATOM 938 C CA . GLU A 1 109 ? 12.060 -20.328 33.295 1.00 41.00 109 GLU A CA 1
ATOM 939 C C . GLU A 1 109 ? 11.286 -19.246 34.041 1.00 38.71 109 GLU A C 1
ATOM 940 O O . GLU A 1 109 ? 10.636 -19.507 35.051 1.00 48.80 109 GLU A O 1
ATOM 946 N N . LYS A 1 110 ? 11.356 -18.020 33.547 1.00 37.21 110 LYS A N 1
ATOM 947 C CA . LYS A 1 110 ? 10.504 -16.974 34.094 1.00 35.14 110 LYS A CA 1
ATOM 948 C C . LYS A 1 110 ? 9.227 -16.852 33.270 1.00 34.49 110 LYS A C 1
ATOM 949 O O . LYS A 1 110 ? 9.121 -17.361 32.149 1.00 35.25 110 LYS A O 1
ATOM 955 N N . SER A 1 111 ? 8.243 -16.177 33.844 1.00 39.61 111 SER A N 1
ATOM 956 C CA . SER A 1 111 ? 6.961 -16.036 33.168 1.00 41.74 111 SER A CA 1
ATOM 957 C C . SER A 1 111 ? 7.000 -14.888 32.167 1.00 37.42 111 SER A C 1
ATOM 958 O O . SER A 1 111 ? 7.579 -13.831 32.437 1.00 35.02 111 SER A O 1
ATOM 961 N N . TYR A 1 112 ? 6.360 -15.096 31.012 1.00 31.85 112 TYR A N 1
ATOM 962 C CA . TYR A 1 112 ? 6.122 -13.993 30.088 1.00 31.92 112 TYR A CA 1
ATOM 963 C C . TYR A 1 112 ? 5.484 -12.811 30.786 1.00 33.40 112 TYR A C 1
ATOM 964 O O . TYR A 1 112 ? 5.617 -11.674 30.322 1.00 32.95 112 TYR A O 1
ATOM 973 N N . ASP A 1 113 ? 4.798 -13.056 31.898 1.00 38.98 113 ASP A N 1
ATOM 974 C CA . ASP A 1 113 ? 4.184 -11.985 32.661 1.00 41.27 113 ASP A CA 1
ATOM 975 C C . ASP A 1 113 ? 5.200 -11.202 33.474 1.00 38.51 113 ASP A C 1
ATOM 976 O O . ASP A 1 113 ? 4.852 -10.158 34.028 1.00 37.68 113 ASP A O 1
ATOM 981 N N . SER A 1 114 ? 6.449 -11.657 33.542 1.00 37.02 114 SER A N 1
ATOM 982 C CA . SER A 1 114 ? 7.465 -10.816 34.150 1.00 32.05 114 SER A CA 1
ATOM 983 C C . SER A 1 114 ? 7.961 -9.737 33.208 1.00 31.81 114 SER A C 1
ATOM 984 O O . SER A 1 114 ? 8.662 -8.825 33.669 1.00 27.09 114 SER A O 1
ATOM 987 N N . LEU A 1 115 ? 7.638 -9.838 31.903 1.00 29.80 115 LEU A N 1
ATOM 988 C CA . LEU A 1 115 ? 8.073 -8.832 30.930 1.00 26.93 115 LEU A CA 1
ATOM 989 C C . LEU A 1 115 ? 7.226 -7.580 31.072 1.00 25.73 115 LEU A C 1
ATOM 990 O O . LEU A 1 115 ? 5.994 -7.676 31.082 1.00 29.62 115 LEU A O 1
ATOM 995 N N . PRO A 1 116 ? 7.824 -6.410 31.174 1.00 23.86 116 PRO A N 1
ATOM 996 C CA . PRO A 1 116 ? 7.020 -5.183 31.155 1.00 20.09 116 PRO A CA 1
ATOM 997 C C . PRO A 1 116 ? 6.176 -5.115 29.888 1.00 25.28 116 PRO A C 1
ATOM 998 O O . PRO A 1 116 ? 6.427 -5.863 28.935 1.00 27.23 116 PRO A O 1
ATOM 1002 N N . ASN A 1 117 ? 5.181 -4.225 29.851 1.00 28.38 117 ASN A N 1
ATOM 1003 C CA . ASN A 1 117 ? 4.205 -4.250 28.766 1.00 27.73 117 ASN A CA 1
ATOM 1004 C C . ASN A 1 117 ? 4.833 -3.884 27.433 1.00 22.89 117 ASN A C 1
ATOM 1005 O O . ASN A 1 117 ? 4.709 -4.627 26.458 1.00 24.25 117 ASN A O 1
ATOM 1010 N N . PHE A 1 118 ? 5.473 -2.721 27.351 1.00 24.50 118 PHE A N 1
ATOM 1011 C CA . PHE A 1 118 ? 6.046 -2.332 26.069 1.00 23.86 118 PHE A CA 1
ATOM 1012 C C . PHE A 1 118 ? 7.124 -3.314 25.638 1.00 21.95 118 PHE A C 1
ATOM 1013 O O . PHE A 1 118 ? 7.202 -3.673 24.454 1.00 21.41 118 PHE A O 1
ATOM 1021 N N . THR A 1 119 ? 7.904 -3.825 26.590 1.00 15.98 119 THR A N 1
ATOM 1022 C CA . THR A 1 119 ? 8.891 -4.828 26.241 1.00 18.02 119 THR A CA 1
ATOM 1023 C C . THR A 1 119 ? 8.235 -6.017 25.563 1.00 20.05 119 THR A C 1
ATOM 1024 O O . THR A 1 119 ? 8.701 -6.494 24.522 1.00 16.74 119 THR A O 1
ATOM 1028 N N . ALA A 1 120 ? 7.140 -6.507 26.141 1.00 21.54 120 ALA A N 1
ATOM 1029 C CA . ALA A 1 120 ? 6.469 -7.660 25.562 1.00 17.55 120 ALA A CA 1
ATOM 1030 C C . ALA A 1 120 ? 5.847 -7.310 24.220 1.00 21.12 120 ALA A C 1
ATOM 1031 O O . ALA A 1 120 ? 5.907 -8.109 23.275 1.00 22.17 120 ALA A O 1
ATOM 1033 N N . ALA A 1 121 ? 5.283 -6.102 24.104 1.00 20.16 121 ALA A N 1
ATOM 1034 C CA . ALA A 1 121 ? 4.781 -5.640 22.813 1.00 21.26 121 ALA A CA 1
ATOM 1035 C C . ALA A 1 121 ? 5.870 -5.687 21.758 1.00 22.42 121 ALA A C 1
ATOM 1036 O O . ALA A 1 121 ? 5.619 -6.098 20.614 1.00 22.85 121 ALA A O 1
ATOM 1038 N N . ASP A 1 122 ? 7.086 -5.249 22.121 1.00 20.69 122 ASP A N 1
ATOM 1039 C CA . ASP A 1 122 ? 8.185 -5.223 21.156 1.00 16.59 122 ASP A CA 1
ATOM 1040 C C . ASP A 1 122 ? 8.700 -6.622 20.862 1.00 14.33 122 ASP A C 1
ATOM 1041 O O . ASP A 1 122 ? 9.140 -6.889 19.745 1.00 17.36 122 ASP A O 1
ATOM 1046 N N . CYS A 1 123 ? 8.655 -7.526 21.839 1.00 15.81 123 CYS A N 1
ATOM 1047 C CA . CYS A 1 123 ? 8.967 -8.922 21.552 1.00 18.40 123 CYS A CA 1
ATOM 1048 C C . CYS A 1 123 ? 7.968 -9.513 20.564 1.00 20.92 123 CYS A C 1
ATOM 1049 O O . CYS A 1 123 ? 8.343 -10.290 19.678 1.00 19.70 123 CYS A O 1
ATOM 1052 N N . LEU A 1 124 ? 6.684 -9.188 20.723 1.00 20.26 124 LEU A N 1
ATOM 1053 C CA . LEU A 1 124 ? 5.697 -9.692 19.782 1.00 22.49 124 LEU A CA 1
ATOM 1054 C C . LEU A 1 124 ? 5.939 -9.092 18.419 1.00 20.44 124 LEU A C 1
ATOM 1055 O O . LEU A 1 124 ? 5.969 -9.791 17.397 1.00 22.61 124 LEU A O 1
ATOM 1060 N N . ARG A 1 125 ? 6.187 -7.808 18.398 1.00 18.54 125 ARG A N 1
ATOM 1061 C CA . ARG A 1 125 ? 6.333 -7.144 17.123 1.00 18.85 125 ARG A CA 1
ATOM 1062 C C . ARG A 1 125 ? 7.579 -7.601 16.367 1.00 19.10 125 ARG A C 1
ATOM 1063 O O . ARG A 1 125 ? 7.538 -7.682 15.138 1.00 23.43 125 ARG A O 1
ATOM 1071 N N . LEU A 1 126 ? 8.675 -7.930 17.064 1.00 15.74 126 LEU A N 1
ATOM 1072 C CA . LEU A 1 126 ? 9.943 -8.271 16.421 1.00 14.77 126 LEU A CA 1
ATOM 1073 C C . LEU A 1 126 ? 10.206 -9.765 16.336 1.00 18.38 126 LEU A C 1
ATOM 1074 O O . LEU A 1 126 ? 10.809 -10.213 15.365 1.00 20.36 126 LEU A O 1
ATOM 1079 N N . LEU A 1 127 ? 9.823 -10.536 17.348 1.00 18.57 127 LEU A N 1
ATOM 1080 C CA . LEU A 1 127 ? 10.045 -11.970 17.367 1.00 17.93 127 LEU A CA 1
ATOM 1081 C C . LEU A 1 127 ? 8.812 -12.766 16.985 1.00 27.14 127 LEU A C 1
ATOM 1082 O O . LEU A 1 127 ? 8.904 -13.995 16.856 1.00 25.05 127 LEU A O 1
ATOM 1087 N N . GLY A 1 128 ? 7.665 -12.103 16.825 1.00 24.93 128 GLY A N 1
ATOM 1088 C CA . GLY A 1 128 ? 6.404 -12.804 16.772 1.00 24.57 128 GLY A CA 1
ATOM 1089 C C . GLY A 1 128 ? 6.041 -13.570 18.032 1.00 28.30 128 GLY A C 1
ATOM 1090 O O . GLY A 1 128 ? 5.268 -14.523 17.960 1.00 33.72 128 GLY A O 1
ATOM 1091 N N . ILE A 1 129 ? 6.542 -13.175 19.193 1.00 29.26 129 ILE A N 1
ATOM 1092 C CA . ILE A 1 129 ? 6.357 -13.957 20.415 1.00 27.83 129 ILE A CA 1
ATOM 1093 C C . ILE A 1 129 ? 5.462 -13.159 21.351 1.00 32.24 129 ILE A C 1
ATOM 1094 O O . ILE A 1 129 ? 5.918 -12.231 22.033 1.00 30.24 129 ILE A O 1
ATOM 1099 N N . GLY A 1 130 ? 4.182 -13.522 21.394 1.00 32.38 130 GLY A N 1
ATOM 1100 C CA . GLY A 1 130 ? 3.298 -13.083 22.446 1.00 30.21 130 GLY A CA 1
ATOM 1101 C C . GLY A 1 130 ? 3.245 -14.139 23.535 1.00 32.95 130 GLY A C 1
ATOM 1102 O O . GLY A 1 130 ? 3.902 -15.173 23.464 1.00 30.60 130 GLY A O 1
ATOM 1103 N N . ARG A 1 131 ? 2.411 -13.865 24.542 1.00 34.12 131 ARG A N 1
ATOM 1104 C CA . ARG A 1 131 ? 2.288 -14.761 25.689 1.00 34.41 131 ARG A CA 1
ATOM 1105 C C . ARG A 1 131 ? 1.999 -16.194 25.261 1.00 35.67 131 ARG A C 1
ATOM 1106 O O . ARG A 1 131 ? 2.561 -17.147 25.814 1.00 32.87 131 ARG A O 1
ATOM 1114 N N . ASN A 1 132 ? 1.144 -16.367 24.260 1.00 34.76 132 ASN A N 1
ATOM 1115 C CA . ASN A 1 132 ? 0.781 -17.715 23.850 1.00 35.77 132 ASN A CA 1
ATOM 1116 C C . ASN A 1 132 ? 1.945 -18.409 23.174 1.00 35.57 132 ASN A C 1
ATOM 1117 O O . ASN A 1 132 ? 2.348 -19.505 23.582 1.00 38.10 132 ASN A O 1
ATOM 1122 N N . GLN A 1 133 ? 2.482 -17.790 22.117 1.00 35.67 133 GLN A N 1
ATOM 1123 C CA . GLN A 1 133 ? 3.687 -18.310 21.479 1.00 30.65 133 GLN A CA 1
ATOM 1124 C C . GLN A 1 133 ? 4.767 -18.606 22.505 1.00 29.46 133 GLN A C 1
ATOM 1125 O O . GLN A 1 133 ? 5.478 -19.607 22.401 1.00 29.43 133 GLN A O 1
ATOM 1131 N N . TYR A 1 134 ? 4.867 -17.776 23.540 1.00 32.26 134 TYR A N 1
ATOM 1132 C CA . TYR A 1 134 ? 5.865 -18.029 24.574 1.00 36.33 134 TYR A CA 1
ATOM 1133 C C . TYR A 1 134 ? 5.504 -19.255 25.400 1.00 35.21 134 TYR A C 1
ATOM 1134 O O . TYR A 1 134 ? 6.380 -20.060 25.724 1.00 36.90 134 TYR A O 1
ATOM 1143 N N . ILE A 1 135 ? 4.226 -19.419 25.746 1.00 37.64 135 ILE A N 1
ATOM 1144 C CA . ILE A 1 135 ? 3.813 -20.637 26.433 1.00 37.25 135 ILE A CA 1
ATOM 1145 C C . ILE A 1 135 ? 4.176 -21.853 25.598 1.00 34.88 135 ILE A C 1
ATOM 1146 O O . ILE A 1 135 ? 4.716 -22.835 26.109 1.00 37.16 135 ILE A O 1
ATOM 1151 N N . ASP A 1 136 ? 3.940 -21.780 24.288 1.00 36.85 136 ASP A N 1
ATOM 1152 C CA . ASP A 1 136 ? 4.216 -22.908 23.404 1.00 36.86 136 ASP A CA 1
ATOM 1153 C C . ASP A 1 136 ? 5.709 -23.218 23.354 1.00 43.92 136 ASP A C 1
ATOM 1154 O O . ASP A 1 136 ? 6.127 -24.366 23.557 1.00 45.83 136 ASP A O 1
ATOM 1159 N N . LEU A 1 137 ? 6.531 -22.195 23.087 1.00 43.00 137 LEU A N 1
ATOM 1160 C CA . LEU A 1 137 ? 7.978 -22.382 23.079 1.00 39.50 137 LEU A CA 1
ATOM 1161 C C . LEU A 1 137 ? 8.475 -22.919 24.408 1.00 37.10 137 LEU A C 1
ATOM 1162 O O . LEU A 1 137 ? 9.341 -23.801 24.442 1.00 35.51 137 LEU A O 1
ATOM 1167 N N . MET A 1 138 ? 7.965 -22.376 25.513 1.00 35.47 138 MET A N 1
ATOM 1168 C CA . MET A 1 138 ? 8.412 -22.842 26.819 1.00 41.75 138 MET A CA 1
ATOM 1169 C C . MET A 1 138 ? 8.132 -24.319 26.998 1.00 48.12 138 MET A C 1
ATOM 1170 O O . MET A 1 138 ? 8.929 -25.043 27.608 1.00 49.04 138 MET A O 1
ATOM 1175 N N . ASN A 1 139 ? 6.997 -24.784 26.479 1.00 43.54 139 ASN A N 1
ATOM 1176 C CA . ASN A 1 139 ? 6.641 -26.176 26.676 1.00 45.70 139 ASN A CA 1
ATOM 1177 C C . ASN A 1 139 ? 7.542 -27.056 25.850 1.00 42.04 139 ASN A C 1
ATOM 1178 O O . ASN A 1 139 ? 8.148 -28.002 26.371 1.00 44.50 139 ASN A O 1
ATOM 1183 N N . GLN A 1 140 ? 7.671 -26.725 24.563 1.00 42.38 140 GLN A N 1
ATOM 1184 C CA . GLN A 1 140 ? 8.697 -27.331 23.725 1.00 42.67 140 GLN A CA 1
ATOM 1185 C C . GLN A 1 140 ? 10.031 -27.409 24.455 1.00 43.61 140 GLN A C 1
ATOM 1186 O O . GLN A 1 140 ? 10.686 -28.453 24.460 1.00 46.69 140 GLN A O 1
ATOM 1192 N N . CYS A 1 141 ? 10.440 -26.320 25.108 1.00 43.52 141 CYS A N 1
ATOM 1193 C CA . CYS A 1 141 ? 11.683 -26.367 25.865 1.00 43.61 141 CYS A CA 1
ATOM 1194 C C . CYS A 1 141 ? 11.640 -27.473 26.915 1.00 47.02 141 CYS A C 1
ATOM 1195 O O . CYS A 1 141 ? 12.518 -28.344 26.946 1.00 50.28 141 CYS A O 1
ATOM 1198 N N . ARG A 1 142 ? 10.606 -27.482 27.762 1.00 49.32 142 ARG A N 1
ATOM 1199 C CA . ARG A 1 142 ? 10.544 -28.486 28.823 1.00 48.67 142 ARG A CA 1
ATOM 1200 C C . ARG A 1 142 ? 10.311 -29.880 28.254 1.00 47.12 142 ARG A C 1
ATOM 1201 O O . ARG A 1 142 ? 10.879 -30.863 28.749 1.00 47.12 142 ARG A O 1
ATOM 1209 N N . SER A 1 143 ? 9.500 -29.986 27.204 1.00 46.03 143 SER A N 1
ATOM 1210 C CA . SER A 1 143 ? 9.283 -31.284 26.571 1.00 48.42 143 SER A CA 1
ATOM 1211 C C . SER A 1 143 ? 10.592 -31.888 26.070 1.00 51.65 143 SER A C 1
ATOM 1212 O O . SER A 1 143 ? 10.853 -33.080 26.268 1.00 51.03 143 SER A O 1
ATOM 1215 N N . SER A 1 144 ? 11.434 -31.082 25.417 1.00 51.67 144 SER A N 1
ATOM 1216 C CA . SER A 1 144 ? 12.661 -31.629 24.843 1.00 48.56 144 SER A CA 1
ATOM 1217 C C . SER A 1 144 ? 13.690 -32.002 25.903 1.00 43.21 144 SER A C 1
ATOM 1218 O O . SER A 1 144 ? 14.653 -32.698 25.578 1.00 40.98 144 SER A O 1
ATOM 1221 N N . LYS A 1 145 ? 13.513 -31.565 27.154 1.00 45.88 145 LYS A N 1
ATOM 1222 C CA . LYS A 1 145 ? 14.342 -32.052 28.250 1.00 41.38 145 LYS A CA 1
ATOM 1223 C C . LYS A 1 145 ? 14.172 -33.554 28.461 1.00 43.77 145 LYS A C 1
ATOM 1224 O O . LYS A 1 145 ? 14.972 -34.173 29.168 1.00 47.68 145 LYS A O 1
ATOM 1230 N N . LYS A 1 146 ? 13.178 -34.167 27.838 1.00 45.96 146 LYS A N 1
ATOM 1231 C CA . LYS A 1 146 ? 13.038 -35.611 27.914 1.00 46.15 146 LYS A CA 1
ATOM 1232 C C . LYS A 1 146 ? 13.753 -36.324 26.776 1.00 42.37 146 LYS A C 1
ATOM 1233 O O . LYS A 1 146 ? 14.150 -37.473 26.947 1.00 45.75 146 LYS A O 1
ATOM 1239 N N . PHE A 1 147 ? 13.930 -35.675 25.627 1.00 41.65 147 PHE A N 1
ATOM 1240 C CA . PHE A 1 147 ? 14.554 -36.275 24.457 1.00 39.95 147 PHE A CA 1
ATOM 1241 C C . PHE A 1 147 ? 16.061 -36.115 24.505 1.00 35.63 147 PHE A C 1
ATOM 1242 O O . PHE A 1 147 ? 16.593 -35.204 25.140 1.00 34.42 147 PHE A O 1
ATOM 1250 N N . PHE A 1 148 ? 16.743 -36.984 23.754 1.00 31.12 148 PHE A N 1
ATOM 1251 C CA . PHE A 1 148 ? 18.197 -37.016 23.792 1.00 27.97 148 PHE A CA 1
ATOM 1252 C C . PHE A 1 148 ? 18.801 -35.652 23.480 1.00 33.59 148 PHE A C 1
ATOM 1253 O O . PHE A 1 148 ? 19.782 -35.242 24.109 1.00 27.98 148 PHE A O 1
ATOM 1261 N N . ARG A 1 149 ? 18.236 -34.935 22.515 1.00 35.46 149 ARG A N 1
ATOM 1262 C CA . ARG A 1 149 ? 18.725 -33.607 22.164 1.00 32.07 149 ARG A CA 1
ATOM 1263 C C . ARG A 1 149 ? 17.860 -32.587 22.901 1.00 32.35 149 ARG A C 1
ATOM 1264 O O . ARG A 1 149 ? 16.785 -32.213 22.440 1.00 35.16 149 ARG A O 1
ATOM 1272 N N . ARG A 1 150 ? 18.333 -32.140 24.063 1.00 32.54 150 ARG A N 1
ATOM 1273 C CA . ARG A 1 150 ? 17.686 -31.032 24.750 1.00 35.85 150 ARG A CA 1
ATOM 1274 C C . ARG A 1 150 ? 17.708 -29.779 23.885 1.00 35.18 150 ARG A C 1
ATOM 1275 O O . ARG A 1 150 ? 18.589 -29.584 23.046 1.00 37.56 150 ARG A O 1
ATOM 1283 N N . LYS A 1 151 ? 16.731 -28.917 24.095 1.00 33.15 151 LYS A N 1
ATOM 1284 C CA . LYS A 1 151 ? 16.720 -27.616 23.460 1.00 32.50 151 LYS A CA 1
ATOM 1285 C C . LYS A 1 151 ? 16.753 -26.566 24.553 1.00 33.49 151 LYS A C 1
ATOM 1286 O O . LYS A 1 151 ? 16.254 -26.790 25.658 1.00 35.60 151 LYS A O 1
ATOM 1292 N N . THR A 1 152 ? 17.400 -25.446 24.261 1.00 36.03 152 THR A N 1
ATOM 1293 C CA . THR A 1 152 ? 17.229 -24.219 25.026 1.00 32.67 152 THR A CA 1
ATOM 1294 C C . THR A 1 152 ? 16.690 -23.150 24.084 1.00 31.99 152 THR A C 1
ATOM 1295 O O . THR A 1 152 ? 16.537 -23.378 22.878 1.00 28.60 152 THR A O 1
ATOM 1299 N N . ALA A 1 153 ? 16.425 -21.970 24.658 1.00 32.48 153 ALA A N 1
ATOM 1300 C CA . ALA A 1 153 ? 15.735 -20.901 23.946 1.00 27.77 153 ALA A CA 1
ATOM 1301 C C . ALA A 1 153 ? 16.350 -20.629 22.578 1.00 31.99 153 ALA A C 1
ATOM 1302 O O . ALA A 1 153 ? 15.627 -20.449 21.586 1.00 27.24 153 ALA A O 1
ATOM 1304 N N . ARG A 1 154 ? 17.684 -20.583 22.504 1.00 32.91 154 ARG A N 1
ATOM 1305 C CA . ARG A 1 154 ? 18.331 -20.344 21.222 1.00 28.82 154 ARG A CA 1
ATOM 1306 C C . ARG A 1 154 ? 17.823 -21.316 20.171 1.00 28.24 154 ARG A C 1
ATOM 1307 O O . ARG A 1 154 ? 17.538 -20.914 19.036 1.00 31.68 154 ARG A O 1
ATOM 1315 N N . ASP A 1 155 ? 17.626 -22.585 20.555 1.00 29.97 155 ASP A N 1
ATOM 1316 C CA . ASP A 1 155 ? 17.096 -23.589 19.628 1.00 27.03 155 ASP A CA 1
ATOM 1317 C C . ASP A 1 155 ? 15.699 -23.222 19.110 1.00 29.96 155 ASP A C 1
ATOM 1318 O O . ASP A 1 155 ? 15.367 -23.493 17.954 1.00 28.34 155 ASP A O 1
ATOM 1323 N N . LEU A 1 156 ? 14.876 -22.581 19.938 1.00 33.69 156 LEU A N 1
ATOM 1324 C CA . LEU A 1 156 ? 13.483 -22.313 19.595 1.00 28.14 156 LEU A CA 1
ATOM 1325 C C . LEU A 1 156 ? 13.232 -20.930 19.008 1.00 30.86 156 LEU A C 1
ATOM 1326 O O . LEU A 1 156 ? 12.288 -20.764 18.226 1.00 31.11 156 LEU A O 1
ATOM 1331 N N . LEU A 1 157 ? 14.001 -19.915 19.389 1.00 29.49 157 LEU A N 1
ATOM 1332 C CA . LEU A 1 157 ? 13.607 -18.572 19.023 1.00 22.96 157 LEU A CA 1
ATOM 1333 C C . LEU A 1 157 ? 13.807 -18.374 17.534 1.00 22.23 157 LEU A C 1
ATOM 1334 O O . LEU A 1 157 ? 14.553 -19.110 16.897 1.00 23.91 157 LEU A O 1
ATOM 1339 N N . PRO A 1 158 ? 13.120 -17.414 16.943 1.00 22.00 158 PRO A N 1
ATOM 1340 C CA . PRO A 1 158 ? 13.356 -17.138 15.528 1.00 23.71 158 PRO A CA 1
ATOM 1341 C C . PRO A 1 158 ? 14.793 -16.682 15.317 1.00 26.48 158 PRO A C 1
ATOM 1342 O O . PRO A 1 158 ? 15.463 -16.215 16.235 1.00 30.76 158 PRO A O 1
ATOM 1346 N N . ILE A 1 159 ? 15.282 -16.848 14.095 1.00 26.09 159 ILE A N 1
ATOM 1347 C CA . ILE A 1 159 ? 16.632 -16.423 13.761 1.00 25.61 159 ILE A CA 1
ATOM 1348 C C . ILE A 1 159 ? 16.638 -15.172 12.915 1.00 28.21 159 ILE A C 1
ATOM 1349 O O . ILE A 1 159 ? 17.716 -14.623 12.635 1.00 29.58 159 ILE A O 1
ATOM 1354 N N . LYS A 1 160 ? 15.472 -14.695 12.502 1.00 27.20 160 LYS A N 1
ATOM 1355 C CA . LYS A 1 160 ? 15.335 -13.399 11.872 1.00 25.94 160 LYS A CA 1
ATOM 1356 C C . LYS A 1 160 ? 14.083 -12.744 12.422 1.00 23.62 160 LYS A C 1
ATOM 1357 O O . LYS A 1 160 ? 13.208 -13.431 12.960 1.00 29.82 160 LYS A O 1
ATOM 1363 N N . PRO A 1 161 ? 13.976 -11.424 12.355 1.00 22.17 161 PRO A N 1
ATOM 1364 C CA . PRO A 1 161 ? 12.729 -10.776 12.780 1.00 24.18 161 PRO A CA 1
ATOM 1365 C C . PRO A 1 161 ? 11.569 -11.146 11.871 1.00 27.49 161 PRO A C 1
ATOM 1366 O O . PRO A 1 161 ? 11.712 -11.204 10.643 1.00 29.83 161 PRO A O 1
ATOM 1370 N N . VAL A 1 162 ? 10.403 -11.376 12.481 1.00 23.21 162 VAL A N 1
ATOM 1371 C CA . VAL A 1 162 ? 9.170 -11.536 11.714 1.00 21.91 162 VAL A CA 1
ATOM 1372 C C . VAL A 1 162 ? 8.953 -10.270 10.905 1.00 26.95 162 VAL A C 1
ATOM 1373 O O . VAL A 1 162 ? 9.608 -9.251 11.136 1.00 29.31 162 VAL A O 1
ATOM 1377 N N . GLU A 1 163 ? 8.021 -10.300 9.965 1.00 32.71 163 GLU A N 1
ATOM 1378 C CA . GLU A 1 163 ? 7.723 -9.083 9.234 1.00 30.58 163 GLU A CA 1
ATOM 1379 C C . GLU A 1 163 ? 7.196 -8.024 10.188 1.00 25.97 163 GLU A C 1
ATOM 1380 O O . GLU A 1 163 ? 6.300 -8.284 10.986 1.00 22.61 163 GLU A O 1
ATOM 1386 N N . ILE A 1 164 ? 7.762 -6.837 10.123 1.00 24.89 164 ILE A N 1
ATOM 1387 C CA . ILE A 1 164 ? 7.292 -5.737 10.947 1.00 28.10 164 ILE A CA 1
ATOM 1388 C C . ILE A 1 164 ? 6.566 -4.741 10.048 1.00 26.14 164 ILE A C 1
ATOM 1389 O O . ILE A 1 164 ? 6.896 -4.584 8.863 1.00 22.88 164 ILE A O 1
ATOM 1394 N N . ALA A 1 165 ? 5.552 -4.087 10.612 1.00 21.87 165 ALA A N 1
ATOM 1395 C CA . ALA A 1 165 ? 4.954 -2.939 9.943 1.00 21.20 165 ALA A CA 1
ATOM 1396 C C . ALA A 1 165 ? 5.980 -1.817 9.843 1.00 24.49 165 ALA A C 1
ATOM 1397 O O . ALA A 1 165 ? 6.701 -1.539 10.802 1.00 27.06 165 ALA A O 1
ATOM 1399 N N . ILE A 1 166 ? 6.050 -1.177 8.677 1.00 24.05 166 ILE A N 1
ATOM 1400 C CA . ILE A 1 166 ? 7.016 -0.117 8.395 1.00 23.28 166 ILE A CA 1
ATOM 1401 C C . ILE A 1 166 ? 6.280 1.004 7.675 1.00 21.79 166 ILE A C 1
ATOM 1402 O O . ILE A 1 166 ? 5.857 0.825 6.533 1.00 29.83 166 ILE A O 1
ATOM 1407 N N . GLU A 1 167 ? 6.158 2.168 8.305 1.00 22.94 167 GLU A N 1
ATOM 1408 C CA . GLU A 1 167 ? 5.555 3.279 7.579 1.00 25.09 167 GLU A CA 1
ATOM 1409 C C . GLU A 1 167 ? 6.487 3.804 6.489 1.00 24.94 167 GLU A C 1
ATOM 1410 O O . GLU A 1 167 ? 7.708 3.786 6.615 1.00 28.43 167 GLU A O 1
ATOM 1416 N N . ALA A 1 168 ? 5.895 4.281 5.402 1.00 27.71 168 ALA A N 1
ATOM 1417 C CA . ALA A 1 168 ? 6.709 4.816 4.318 1.00 30.83 168 ALA A CA 1
ATOM 1418 C C . ALA A 1 168 ? 7.557 5.996 4.778 1.00 30.78 168 ALA A C 1
ATOM 1419 O O . ALA A 1 168 ? 8.619 6.253 4.205 1.00 31.72 168 ALA A O 1
ATOM 1421 N N . TRP A 1 169 ? 7.108 6.731 5.792 1.00 29.98 169 TRP A N 1
ATOM 1422 C CA . TRP A 1 169 ? 7.809 7.924 6.247 1.00 28.29 169 TRP A CA 1
ATOM 1423 C C . TRP A 1 169 ? 8.838 7.605 7.331 1.00 26.28 169 TRP A C 1
ATOM 1424 O O . TRP A 1 169 ? 9.518 8.515 7.830 1.00 23.26 169 TRP A O 1
ATOM 1435 N N . TRP A 1 170 ? 8.970 6.342 7.711 1.00 22.79 170 TRP A N 1
ATOM 1436 C CA . TRP A 1 170 ? 10.089 5.970 8.554 1.00 21.02 170 TRP A CA 1
ATOM 1437 C C . TRP A 1 170 ? 11.378 6.120 7.768 1.00 23.35 170 TRP A C 1
ATOM 1438 O O . TRP A 1 170 ? 11.413 5.955 6.547 1.00 27.54 170 TRP A O 1
ATOM 1449 N N . VAL A 1 171 ? 12.435 6.437 8.461 1.00 21.46 171 VAL A N 1
ATOM 1450 C CA . VAL A 1 171 ? 13.702 6.725 7.817 1.00 20.98 171 VAL A CA 1
ATOM 1451 C C . VAL A 1 171 ? 14.590 5.501 7.930 1.00 20.73 171 VAL A C 1
ATOM 1452 O O . VAL A 1 171 ? 14.705 4.900 9.004 1.00 22.84 171 VAL A O 1
ATOM 1456 N N . VAL A 1 172 ? 15.222 5.132 6.826 1.00 22.98 172 VAL A N 1
ATOM 1457 C CA . VAL A 1 172 ? 16.116 3.984 6.779 1.00 23.12 172 VAL A CA 1
ATOM 1458 C C . VAL A 1 172 ? 17.540 4.472 6.950 1.00 24.54 172 VAL A C 1
ATOM 1459 O O . VAL A 1 172 ? 17.959 5.444 6.309 1.00 26.73 172 VAL A O 1
ATOM 1463 N N . GLN A 1 173 ? 18.285 3.791 7.819 1.00 23.43 173 GLN A N 1
ATOM 1464 C CA . GLN A 1 173 ? 19.640 4.157 8.181 1.00 18.54 173 GLN A CA 1
ATOM 1465 C C . GLN A 1 173 ? 20.558 2.978 7.932 1.00 22.43 173 GLN A C 1
ATOM 1466 O O . GLN A 1 173 ? 20.191 1.826 8.197 1.00 19.34 173 GLN A O 1
ATOM 1472 N N . ALA A 1 174 ? 21.767 3.281 7.473 1.00 22.41 174 ALA A N 1
ATOM 1473 C CA . ALA A 1 174 ? 22.727 2.236 7.161 1.00 26.33 174 ALA A CA 1
ATOM 1474 C C . ALA A 1 174 ? 23.333 1.723 8.456 1.00 27.01 174 ALA A C 1
ATOM 1475 O O . ALA A 1 174 ? 23.819 2.510 9.278 1.00 25.31 174 ALA A O 1
ATOM 1477 N N . GLY A 1 175 ? 23.277 0.414 8.651 1.00 24.88 175 GLY A N 1
ATOM 1478 C CA . GLY A 1 175 ? 23.945 -0.165 9.792 1.00 28.45 175 GLY A CA 1
ATOM 1479 C C . GLY A 1 175 ? 25.455 -0.142 9.645 1.00 33.03 175 GLY A C 1
ATOM 1480 O O . GLY A 1 175 ? 26.010 0.640 8.871 1.00 34.74 175 GLY A O 1
ATOM 1481 N N . TYR A 1 176 ? 26.141 -1.004 10.380 1.00 37.76 176 TYR A N 1
ATOM 1482 C CA . TYR A 1 176 ? 27.534 -1.291 10.090 1.00 42.75 176 TYR A CA 1
ATOM 1483 C C . TYR A 1 176 ? 27.605 -2.410 9.059 1.00 46.35 176 TYR A C 1
ATOM 1484 O O . TYR A 1 176 ? 27.136 -3.537 9.302 1.00 48.73 176 TYR A O 1
ATOM 1493 N N . ILE A 1 177 ? 28.157 -2.098 7.897 1.00 47.79 177 ILE A N 1
ATOM 1494 C CA . ILE A 1 177 ? 28.164 -3.040 6.788 1.00 56.02 177 ILE A CA 1
ATOM 1495 C C . ILE A 1 177 ? 29.604 -3.400 6.459 1.00 58.91 177 ILE A C 1
ATOM 1496 O O . ILE A 1 177 ? 30.389 -2.532 6.058 1.00 62.72 177 ILE A O 1
ATOM 1501 N N . THR A 1 178 ? 29.942 -4.680 6.592 1.00 65.09 178 THR A N 1
ATOM 1502 C CA . THR A 1 178 ? 31.245 -5.155 6.145 1.00 70.59 178 THR A CA 1
ATOM 1503 C C . THR A 1 178 ? 31.165 -5.667 4.705 1.00 71.16 178 THR A C 1
ATOM 1504 O O . THR A 1 178 ? 30.089 -5.805 4.118 1.00 70.21 178 THR A O 1
ATOM 1508 N N . GLU A 1 179 ? 32.339 -5.951 4.136 1.00 74.95 179 GLU A N 1
ATOM 1509 C CA . GLU A 1 179 ? 32.405 -6.523 2.794 1.00 72.92 179 GLU A CA 1
ATOM 1510 C C . GLU A 1 179 ? 31.843 -7.940 2.760 1.00 74.63 179 GLU A C 1
ATOM 1511 O O . GLU A 1 179 ? 31.123 -8.303 1.822 1.00 73.95 179 GLU A O 1
ATOM 1517 N N . ASP A 1 180 ? 32.165 -8.762 3.762 1.00 76.11 180 ASP A N 1
ATOM 1518 C CA . ASP A 1 180 ? 31.558 -10.088 3.831 1.00 75.33 180 ASP A CA 1
ATOM 1519 C C . ASP A 1 180 ? 30.053 -9.966 3.973 1.00 74.36 180 ASP A C 1
ATOM 1520 O O . ASP A 1 180 ? 29.298 -10.777 3.419 1.00 70.20 180 ASP A O 1
ATOM 1525 N N . ASP A 1 181 ? 29.604 -8.950 4.719 1.00 73.90 181 ASP A N 1
ATOM 1526 C CA . ASP A 1 181 ? 28.177 -8.695 4.860 1.00 66.17 181 ASP A CA 1
ATOM 1527 C C . ASP A 1 181 ? 27.532 -8.492 3.498 1.00 64.18 181 ASP A C 1
ATOM 1528 O O . ASP A 1 181 ? 26.606 -9.223 3.130 1.00 63.43 181 ASP A O 1
ATOM 1533 N N . ILE A 1 182 ? 28.035 -7.533 2.710 1.00 62.78 182 ILE A N 1
ATOM 1534 C CA . ILE A 1 182 ? 27.446 -7.322 1.387 1.00 66.87 182 ILE A CA 1
ATOM 1535 C C . ILE A 1 182 ? 27.589 -8.568 0.521 1.00 68.12 182 ILE A C 1
ATOM 1536 O O . ILE A 1 182 ? 26.663 -8.934 -0.214 1.00 64.89 182 ILE A O 1
ATOM 1541 N N . LYS A 1 183 ? 28.720 -9.267 0.623 1.00 71.68 183 LYS A N 1
ATOM 1542 C CA . LYS A 1 183 ? 28.899 -10.525 -0.097 1.00 66.15 183 LYS A CA 1
ATOM 1543 C C . LYS A 1 183 ? 27.662 -11.413 -0.007 1.00 57.86 183 LYS A C 1
ATOM 1544 O O . LYS A 1 183 ? 27.472 -12.293 -0.848 1.00 66.84 183 LYS A O 1
ATOM 1550 N N . ILE A 1 184 ? 26.797 -11.191 0.987 1.00 57.66 184 ILE A N 1
ATOM 1551 C CA . ILE A 1 184 ? 25.529 -11.910 1.042 1.00 63.86 184 ILE A CA 1
ATOM 1552 C C . ILE A 1 184 ? 24.357 -11.084 0.487 1.00 61.65 184 ILE A C 1
ATOM 1553 O O . ILE A 1 184 ? 23.213 -11.572 0.455 1.00 55.85 184 ILE A O 1
ATOM 1558 N N . CYS A 1 185 ? 24.614 -9.878 -0.006 1.00 54.82 185 CYS A N 1
ATOM 1559 C CA . CYS A 1 185 ? 23.534 -9.015 -0.460 1.00 57.40 185 CYS A CA 1
ATOM 1560 C C . CYS A 1 185 ? 23.135 -9.341 -1.896 1.00 61.30 185 CYS A C 1
ATOM 1561 O O . CYS A 1 185 ? 23.939 -9.840 -2.692 1.00 60.23 185 CYS A O 1
ATOM 1564 N N . THR A 1 186 ? 21.875 -9.044 -2.220 1.00 56.32 186 THR A N 1
ATOM 1565 C CA . THR A 1 186 ? 21.435 -8.921 -3.597 1.00 46.32 186 THR A CA 1
ATOM 1566 C C . THR A 1 186 ? 21.901 -7.576 -4.162 1.00 52.20 186 THR A C 1
ATOM 1567 O O . THR A 1 186 ? 22.409 -6.705 -3.445 1.00 48.71 186 THR A O 1
ATOM 1571 N N . LEU A 1 187 ? 21.746 -7.415 -5.472 1.00 52.11 187 LEU A N 1
ATOM 1572 C CA . LEU A 1 187 ? 22.170 -6.172 -6.112 1.00 50.89 187 LEU A CA 1
ATOM 1573 C C . LEU A 1 187 ? 21.161 -5.054 -5.861 1.00 50.15 187 LEU A C 1
ATOM 1574 O O . LEU A 1 187 ? 21.572 -3.897 -5.690 1.00 47.81 187 LEU A O 1
ATOM 1579 N N . PRO A 1 188 ? 19.842 -5.326 -5.854 1.00 45.63 188 PRO A N 1
ATOM 1580 C CA . PRO A 1 188 ? 18.928 -4.273 -5.388 1.00 46.00 188 PRO A CA 1
ATOM 1581 C C . PRO A 1 188 ? 19.227 -3.873 -3.953 1.00 44.06 188 PRO A C 1
ATOM 1582 O O . PRO A 1 188 ? 19.203 -2.680 -3.628 1.00 42.75 188 PRO A O 1
ATOM 1586 N N . GLU A 1 189 ? 19.577 -4.843 -3.099 1.00 48.29 189 GLU A N 1
ATOM 1587 C CA . GLU A 1 189 ? 20.006 -4.534 -1.732 1.00 46.35 189 GLU A CA 1
ATOM 1588 C C . GLU A 1 189 ? 21.249 -3.647 -1.706 1.00 43.98 189 GLU A C 1
ATOM 1589 O O . GLU A 1 189 ? 21.337 -2.703 -0.903 1.00 38.91 189 GLU A O 1
ATOM 1595 N N . LYS A 1 190 ? 22.231 -3.951 -2.556 1.00 42.82 190 LYS A N 1
ATOM 1596 C CA . LYS A 1 190 ? 23.421 -3.115 -2.669 1.00 42.14 190 LYS A CA 1
ATOM 1597 C C . LYS A 1 190 ? 23.078 -1.742 -3.224 1.00 44.72 190 LYS A C 1
ATOM 1598 O O . LYS A 1 190 ? 23.664 -0.729 -2.810 1.00 47.18 190 LYS A O 1
ATOM 1604 N N . CYS A 1 191 ? 22.117 -1.696 -4.145 1.00 42.85 191 CYS A N 1
ATOM 1605 C CA . CYS A 1 191 ? 21.662 -0.427 -4.697 1.00 50.10 191 CYS A CA 1
ATOM 1606 C C . CYS A 1 191 ? 21.152 0.476 -3.585 1.00 43.00 191 CYS A C 1
ATOM 1607 O O . CYS A 1 191 ? 21.514 1.656 -3.503 1.00 44.78 191 CYS A O 1
ATOM 1610 N N . ALA A 1 192 ? 20.334 -0.088 -2.692 1.00 42.99 192 ALA A N 1
ATOM 1611 C CA . ALA A 1 192 ? 19.825 0.658 -1.545 1.00 39.16 192 ALA A CA 1
ATOM 1612 C C . ALA A 1 192 ? 20.950 1.121 -0.626 1.00 38.85 192 ALA A C 1
ATOM 1613 O O . ALA A 1 192 ? 21.032 2.303 -0.267 1.00 38.19 192 ALA A O 1
ATOM 1615 N N . VAL A 1 193 ? 21.813 0.192 -0.209 1.00 36.14 193 VAL A N 1
ATOM 1616 C CA . VAL A 1 193 ? 22.889 0.555 0.705 1.00 38.92 193 VAL A CA 1
ATOM 1617 C C . VAL A 1 193 ? 23.679 1.726 0.141 1.00 46.61 193 VAL A C 1
ATOM 1618 O O . VAL A 1 193 ? 23.869 2.755 0.809 1.00 45.15 193 VAL A O 1
ATOM 1622 N N . ASP A 1 194 ? 24.106 1.606 -1.123 1.00 48.22 194 ASP A N 1
ATOM 1623 C CA . ASP A 1 194 ? 24.929 2.652 -1.722 1.00 44.89 194 ASP A CA 1
ATOM 1624 C C . ASP A 1 194 ? 24.152 3.949 -1.855 1.00 42.42 194 ASP A C 1
ATOM 1625 O O . ASP A 1 194 ? 24.712 5.033 -1.667 1.00 45.01 194 ASP A O 1
ATOM 1630 N N . LYS A 1 195 ? 22.853 3.859 -2.154 1.00 40.70 195 LYS A N 1
ATOM 1631 C CA . LYS A 1 195 ? 21.994 5.037 -2.066 1.00 44.21 195 LYS A CA 1
ATOM 1632 C C . LYS A 1 195 ? 22.103 5.693 -0.697 1.00 45.47 195 LYS A C 1
ATOM 1633 O O . LYS A 1 195 ? 22.405 6.889 -0.592 1.00 44.99 195 LYS A O 1
ATOM 1639 N N . ILE A 1 196 ? 21.879 4.909 0.368 1.00 44.87 196 ILE A N 1
ATOM 1640 C CA . ILE A 1 196 ? 21.943 5.440 1.732 1.00 43.58 196 ILE A CA 1
ATOM 1641 C C . ILE A 1 196 ? 23.333 5.963 2.047 1.00 39.93 196 ILE A C 1
ATOM 1642 O O . ILE A 1 196 ? 23.486 7.030 2.648 1.00 39.05 196 ILE A O 1
ATOM 1647 N N . ILE A 1 197 ? 24.370 5.220 1.659 1.00 43.85 197 ILE A N 1
ATOM 1648 C CA . ILE A 1 197 ? 25.736 5.681 1.898 1.00 47.97 197 ILE A CA 1
ATOM 1649 C C . ILE A 1 197 ? 26.027 6.973 1.132 1.00 51.78 197 ILE A C 1
ATOM 1650 O O . ILE A 1 197 ? 26.720 7.864 1.638 1.00 47.95 197 ILE A O 1
ATOM 1655 N N . ASP A 1 198 ? 25.490 7.109 -0.084 1.00 51.89 198 ASP A N 1
ATOM 1656 C CA . ASP A 1 198 ? 25.745 8.314 -0.873 1.00 50.48 198 ASP A CA 1
ATOM 1657 C C . ASP A 1 198 ? 24.815 9.452 -0.494 1.00 50.18 198 ASP A C 1
ATOM 1658 O O . ASP A 1 198 ? 25.266 10.538 -0.123 1.00 50.30 198 ASP A O 1
ATOM 1663 N N . SER A 1 199 ? 23.513 9.237 -0.619 1.00 50.30 199 SER A N 1
ATOM 1664 C CA . SER A 1 199 ? 22.576 10.327 -0.391 1.00 53.96 199 SER A CA 1
ATOM 1665 C C . SER A 1 199 ? 22.262 10.543 1.079 1.00 45.63 199 SER A C 1
ATOM 1666 O O . SER A 1 199 ? 21.548 11.495 1.403 1.00 45.28 199 SER A O 1
ATOM 1669 N N . GLY A 1 200 ? 22.766 9.691 1.967 1.00 46.72 200 GLY A N 1
ATOM 1670 C CA . GLY A 1 200 ? 22.436 9.774 3.371 1.00 47.16 200 GLY A CA 1
ATOM 1671 C C . GLY A 1 200 ? 21.197 8.969 3.717 1.00 41.08 200 GLY A C 1
ATOM 1672 O O . GLY A 1 200 ? 20.743 8.119 2.945 1.00 37.42 200 GLY A O 1
ATOM 1673 N N . PRO A 1 201 ? 20.628 9.225 4.895 1.00 39.08 201 PRO A N 1
ATOM 1674 C CA . PRO A 1 201 ? 19.404 8.523 5.293 1.00 33.12 201 PRO A CA 1
ATOM 1675 C C . PRO A 1 201 ? 18.327 8.661 4.227 1.00 35.35 201 PRO A C 1
ATOM 1676 O O . PRO A 1 201 ? 18.253 9.668 3.518 1.00 35.70 201 PRO A O 1
ATOM 1680 N N . GLN A 1 202 ? 17.484 7.635 4.126 1.00 31.36 202 GLN A N 1
ATOM 1681 C CA . GLN A 1 202 ? 16.484 7.531 3.076 1.00 27.80 202 GLN A CA 1
ATOM 1682 C C . GLN A 1 202 ? 15.127 7.267 3.702 1.00 29.76 202 GLN A C 1
ATOM 1683 O O . GLN A 1 202 ? 14.975 6.315 4.475 1.00 29.42 202 GLN A O 1
ATOM 1689 N N . LEU A 1 203 ? 14.144 8.101 3.359 1.00 31.80 203 LEU A N 1
ATOM 1690 C CA . LEU A 1 203 ? 12.751 7.759 3.589 1.00 26.52 203 LEU A CA 1
ATOM 1691 C C . LEU A 1 203 ? 12.502 6.354 3.093 1.00 26.86 203 LEU A C 1
ATOM 1692 O O . LEU A 1 203 ? 13.026 5.947 2.057 1.00 33.42 203 LEU A O 1
ATOM 1697 N N . SER A 1 204 ? 11.726 5.592 3.845 1.00 29.22 204 SER A N 1
ATOM 1698 C CA . SER A 1 204 ? 11.610 4.191 3.488 1.00 26.90 204 SER A CA 1
ATOM 1699 C C . SER A 1 204 ? 10.757 4.019 2.244 1.00 29.18 204 SER A C 1
ATOM 1700 O O . SER A 1 204 ? 10.981 3.091 1.468 1.00 30.64 204 SER A O 1
ATOM 1703 N N . GLY A 1 205 ? 9.782 4.898 2.029 1.00 35.14 205 GLY A N 1
ATOM 1704 C CA . GLY A 1 205 ? 8.992 4.814 0.813 1.00 35.78 205 GLY A CA 1
ATOM 1705 C C . GLY A 1 205 ? 9.844 4.947 -0.433 1.00 37.55 205 GLY A C 1
ATOM 1706 O O . GLY A 1 205 ? 9.519 4.380 -1.473 1.00 39.97 205 GLY A O 1
ATOM 1707 N N . SER A 1 206 ? 10.957 5.671 -0.335 1.00 35.13 206 SER A N 1
ATOM 1708 C CA . SER A 1 206 ? 11.817 5.959 -1.472 1.00 31.74 206 SER A CA 1
ATOM 1709 C C . SER A 1 206 ? 12.544 4.737 -1.971 1.00 34.16 206 SER A C 1
ATOM 1710 O O . SER A 1 206 ? 13.076 4.772 -3.082 1.00 43.82 206 SER A O 1
ATOM 1713 N N . LEU A 1 207 ? 12.580 3.667 -1.196 1.00 32.75 207 LEU A N 1
ATOM 1714 C CA . LEU A 1 207 ? 13.319 2.466 -1.546 1.00 34.49 207 LEU A CA 1
ATOM 1715 C C . LEU A 1 207 ? 12.364 1.337 -1.909 1.00 34.86 207 LEU A C 1
ATOM 1716 O O . LEU A 1 207 ? 11.158 1.417 -1.666 1.00 32.08 207 LEU A O 1
ATOM 1721 N N . ASP A 1 208 ? 12.920 0.267 -2.490 1.00 37.11 208 ASP A N 1
ATOM 1722 C CA . ASP A 1 208 ? 12.140 -0.949 -2.678 1.00 33.97 208 ASP A CA 1
ATOM 1723 C C . ASP A 1 208 ? 11.745 -1.536 -1.338 1.00 33.50 208 ASP A C 1
ATOM 1724 O O . ASP A 1 208 ? 12.592 -1.820 -0.487 1.00 36.57 208 ASP A O 1
ATOM 1729 N N . TYR A 1 209 ? 10.456 -1.784 -1.200 1.00 36.90 209 TYR A N 1
ATOM 1730 C CA . TYR A 1 209 ? 9.899 -2.388 -0.002 1.00 35.08 209 TYR A CA 1
ATOM 1731 C C . TYR A 1 209 ? 10.562 -3.719 0.309 1.00 35.12 209 TYR A C 1
ATOM 1732 O O . TYR A 1 209 ? 10.920 -3.993 1.458 1.00 43.37 209 TYR A O 1
ATOM 1741 N N . ASN A 1 210 ? 10.787 -4.543 -0.693 1.00 34.94 210 ASN A N 1
ATOM 1742 C CA . ASN A 1 210 ? 11.290 -5.863 -0.359 1.00 36.60 210 ASN A CA 1
ATOM 1743 C C . ASN A 1 210 ? 12.764 -5.804 -0.008 1.00 33.62 210 ASN A C 1
ATOM 1744 O O . ASN A 1 210 ? 13.243 -6.610 0.796 1.00 35.32 210 ASN A O 1
ATOM 1749 N N . VAL A 1 211 ? 13.482 -4.830 -0.560 1.00 34.41 211 VAL A N 1
ATOM 1750 C CA . VAL A 1 211 ? 14.859 -4.598 -0.145 1.00 32.25 211 VAL A CA 1
ATOM 1751 C C . VAL A 1 211 ? 14.901 -4.028 1.267 1.00 32.18 211 VAL A C 1
ATOM 1752 O O . VAL A 1 211 ? 15.794 -4.358 2.053 1.00 32.68 211 VAL A O 1
ATOM 1756 N N . VAL A 1 212 ? 13.943 -3.160 1.614 1.00 38.48 212 VAL A N 1
ATOM 1757 C CA . VAL A 1 212 ? 13.892 -2.632 2.977 1.00 31.60 212 VAL A CA 1
ATOM 1758 C C . VAL A 1 212 ? 13.600 -3.756 3.958 1.00 30.64 212 VAL A C 1
ATOM 1759 O O . VAL A 1 212 ? 14.294 -3.913 4.965 1.00 28.96 212 VAL A O 1
ATOM 1763 N N . HIS A 1 213 ? 12.590 -4.579 3.671 1.00 28.32 213 HIS A N 1
ATOM 1764 C CA . HIS A 1 213 ? 12.337 -5.663 4.608 1.00 32.56 213 HIS A CA 1
ATOM 1765 C C . HIS A 1 213 ? 13.460 -6.687 4.640 1.00 32.27 213 HIS A C 1
ATOM 1766 O O . HIS A 1 213 ? 13.660 -7.329 5.675 1.00 33.85 213 HIS A O 1
ATOM 1773 N N . SER A 1 214 ? 14.219 -6.842 3.563 1.00 30.33 214 SER A N 1
ATOM 1774 C CA . SER A 1 214 ? 15.260 -7.855 3.613 1.00 31.00 214 SER A CA 1
ATOM 1775 C C . SER A 1 214 ? 16.542 -7.322 4.250 1.00 31.29 214 SER A C 1
ATOM 1776 O O . SER A 1 214 ? 17.187 -8.016 5.054 1.00 27.07 214 SER A O 1
ATOM 1779 N N . LEU A 1 215 ? 16.923 -6.093 3.914 1.00 23.52 215 LEU A N 1
ATOM 1780 C CA . LEU A 1 215 ? 17.996 -5.458 4.651 1.00 23.11 215 LEU A CA 1
ATOM 1781 C C . LEU A 1 215 ? 17.660 -5.427 6.138 1.00 28.53 215 LEU A C 1
ATOM 1782 O O . LEU A 1 215 ? 18.500 -5.742 6.992 1.00 27.48 215 LEU A O 1
ATOM 1787 N N . TYR A 1 216 ? 16.413 -5.073 6.464 1.00 24.79 216 TYR A N 1
ATOM 1788 C CA . TYR A 1 216 ? 16.026 -5.032 7.861 1.00 23.45 216 TYR A CA 1
ATOM 1789 C C . TYR A 1 216 ? 16.187 -6.396 8.502 1.00 25.63 216 TYR A C 1
ATOM 1790 O O . TYR A 1 216 ? 16.724 -6.498 9.611 1.00 27.73 216 TYR A O 1
ATOM 1799 N N . ASN A 1 217 ? 15.740 -7.452 7.822 1.00 25.28 217 ASN A N 1
ATOM 1800 C CA . ASN A 1 217 ? 15.933 -8.808 8.342 1.00 27.73 217 ASN A CA 1
ATOM 1801 C C . ASN A 1 217 ? 17.405 -9.166 8.507 1.00 29.08 217 ASN A C 1
ATOM 1802 O O . ASN A 1 217 ? 17.780 -9.865 9.452 1.00 28.55 217 ASN A O 1
ATOM 1807 N N . LYS A 1 218 ? 18.252 -8.743 7.582 1.00 30.17 218 LYS A N 1
ATOM 1808 C CA . LYS A 1 218 ? 19.654 -9.033 7.794 1.00 32.45 218 LYS A CA 1
ATOM 1809 C C . LYS A 1 218 ? 20.237 -8.206 8.923 1.00 29.00 218 LYS A C 1
ATOM 1810 O O . LYS A 1 218 ? 21.346 -8.490 9.369 1.00 34.68 218 LYS A O 1
ATOM 1816 N N . GLY A 1 219 ? 19.530 -7.193 9.396 1.00 26.72 219 GLY A N 1
ATOM 1817 C CA . GLY A 1 219 ? 20.139 -6.302 10.357 1.00 24.33 219 GLY A CA 1
ATOM 1818 C C . GLY A 1 219 ? 21.075 -5.298 9.744 1.00 24.88 219 GLY A C 1
ATOM 1819 O O . GLY A 1 219 ? 21.895 -4.710 10.450 1.00 26.91 219 GLY A O 1
ATOM 1820 N N . PHE A 1 220 ? 20.981 -5.075 8.442 1.00 25.31 220 PHE A N 1
ATOM 1821 C CA . PHE A 1 220 ? 21.918 -4.192 7.769 1.00 26.06 220 PHE A CA 1
ATOM 1822 C C . PHE A 1 220 ? 21.461 -2.755 7.786 1.00 23.14 220 PHE A C 1
ATOM 1823 O O . PHE A 1 220 ? 22.232 -1.860 7.425 1.00 19.75 220 PHE A O 1
ATOM 1831 N N . ILE A 1 221 ? 20.214 -2.526 8.182 1.00 25.67 221 ILE A N 1
ATOM 1832 C CA . ILE A 1 221 ? 19.678 -1.189 8.356 1.00 24.49 221 ILE A CA 1
ATOM 1833 C C . ILE A 1 221 ? 18.932 -1.169 9.677 1.00 19.52 221 ILE A C 1
ATOM 1834 O O . ILE A 1 221 ? 18.591 -2.212 10.238 1.00 20.39 221 ILE A O 1
ATOM 1839 N N . TYR A 1 222 ? 18.691 0.035 10.169 1.00 15.11 222 TYR A N 1
ATOM 1840 C CA . TYR A 1 222 ? 17.837 0.238 11.323 1.00 17.96 222 TYR A CA 1
ATOM 1841 C C . TYR A 1 222 ? 16.891 1.374 10.980 1.00 18.65 222 TYR A C 1
ATOM 1842 O O . TYR A 1 222 ? 17.144 2.151 10.061 1.00 19.21 222 TYR A O 1
ATOM 1851 N N . LEU A 1 223 ? 15.785 1.452 11.703 1.00 17.23 223 LEU A N 1
ATOM 1852 C CA . LEU A 1 223 ? 14.723 2.381 11.366 1.00 17.05 223 LEU A CA 1
ATOM 1853 C C . LEU A 1 223 ? 14.637 3.516 12.382 1.00 17.77 223 LEU A C 1
ATOM 1854 O O . LEU A 1 223 ? 14.483 3.285 13.588 1.00 16.86 223 LEU A O 1
ATOM 1859 N N . ASP A 1 224 ? 14.694 4.737 11.889 1.00 17.95 224 ASP A N 1
ATOM 1860 C CA . ASP A 1 224 ? 14.328 5.885 12.698 1.00 18.91 224 ASP A CA 1
ATOM 1861 C C . ASP A 1 224 ? 12.867 6.223 12.467 1.00 19.40 224 ASP A C 1
ATOM 1862 O O . ASP A 1 224 ? 12.369 6.137 11.344 1.00 17.88 224 ASP A O 1
ATOM 1867 N N . VAL A 1 225 ? 12.191 6.610 13.540 1.00 17.19 225 VAL A N 1
ATOM 1868 C CA . VAL A 1 225 ? 10.797 7.004 13.480 1.00 16.91 225 VAL A CA 1
ATOM 1869 C C . VAL A 1 225 ? 10.752 8.475 13.880 1.00 20.09 225 VAL A C 1
ATOM 1870 O O . VAL A 1 225 ? 10.678 8.803 15.069 1.00 22.70 225 VAL A O 1
ATOM 1874 N N . PRO A 1 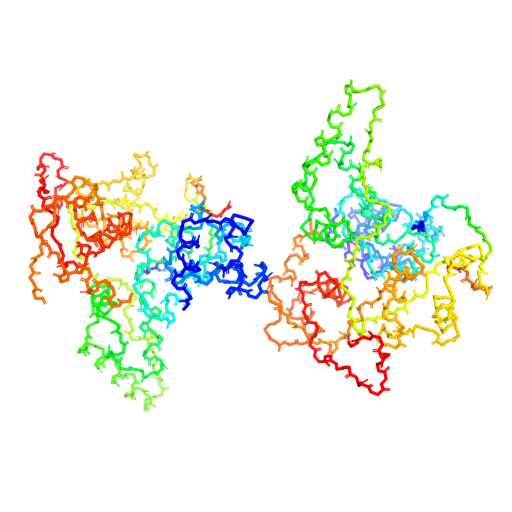226 ? 10.813 9.388 12.920 1.00 23.01 226 PRO A N 1
ATOM 1875 C CA . PRO A 1 226 ? 10.981 10.814 13.242 1.00 19.60 226 PRO A CA 1
ATOM 1876 C C . PRO A 1 226 ? 9.804 11.380 14.025 1.00 24.14 226 PRO A C 1
ATOM 1877 O O . PRO A 1 226 ? 8.648 11.255 13.631 1.00 28.51 226 PRO A O 1
ATOM 1881 N N . ILE A 1 227 ? 10.106 12.049 15.122 1.00 26.70 227 ILE A N 1
ATOM 1882 C CA . ILE A 1 227 ? 9.127 12.851 15.827 1.00 31.54 227 ILE A CA 1
ATOM 1883 C C . ILE A 1 227 ? 9.739 14.213 16.050 1.00 31.01 227 ILE A C 1
ATOM 1884 O O . ILE A 1 227 ? 10.833 14.316 16.606 1.00 32.04 227 ILE A O 1
ATOM 1889 N N . SER A 1 228 ? 9.058 15.243 15.585 1.00 36.74 228 SER A N 1
ATOM 1890 C CA . SER A 1 228 ? 9.519 16.614 15.684 1.00 35.37 228 SER A CA 1
ATOM 1891 C C . SER A 1 228 ? 8.671 17.346 16.707 1.00 39.72 228 SER A C 1
ATOM 1892 O O . SER A 1 228 ? 7.685 16.822 17.235 1.00 37.53 228 SER A O 1
ATOM 1895 N N . ASP A 1 229 ? 9.053 18.585 16.978 1.00 43.55 229 ASP A N 1
ATOM 1896 C CA . ASP A 1 229 ? 8.277 19.360 17.938 1.00 49.98 229 ASP A CA 1
ATOM 1897 C C . ASP A 1 229 ? 6.908 19.726 17.371 1.00 44.02 229 ASP A C 1
ATOM 1898 O O . ASP A 1 229 ? 5.901 19.656 18.081 1.00 42.00 229 ASP A O 1
ATOM 1903 N N . ASP A 1 230 ? 6.845 20.052 16.079 1.00 44.03 230 ASP A N 1
ATOM 1904 C CA . ASP A 1 230 ? 5.573 20.292 15.407 1.00 45.08 230 ASP A CA 1
ATOM 1905 C C . ASP A 1 230 ? 4.757 19.031 15.181 1.00 43.29 230 ASP A C 1
ATOM 1906 O O . ASP A 1 230 ? 3.630 19.139 14.699 1.00 43.44 230 ASP A O 1
ATOM 1911 N N . SER A 1 231 ? 5.291 17.849 15.474 1.00 41.99 231 SER A N 1
ATOM 1912 C CA . SER A 1 231 ? 4.528 16.632 15.236 1.00 40.38 231 SER A CA 1
ATOM 1913 C C . SER A 1 231 ? 3.281 16.614 16.105 1.00 40.26 231 SER A C 1
ATOM 1914 O O . SER A 1 231 ? 3.307 16.999 17.276 1.00 45.61 231 SER A O 1
ATOM 1917 N N . CYS A 1 232 ? 2.182 16.194 15.507 1.00 38.79 232 CYS A N 1
ATOM 1918 C CA . CYS A 1 232 ? 0.940 15.934 16.207 1.00 45.62 232 CYS A CA 1
ATOM 1919 C C . CYS A 1 232 ? 0.700 14.440 16.123 1.00 40.95 232 CYS A C 1
ATOM 1920 O O . CYS A 1 232 ? 1.002 13.815 15.101 1.00 36.26 232 CYS A O 1
ATOM 1923 N N . ILE A 1 233 ? 0.229 13.851 17.216 1.00 38.63 233 ILE A N 1
ATOM 1924 C CA . ILE A 1 233 ? 0.073 12.410 17.272 1.00 33.94 233 ILE A CA 1
ATOM 1925 C C . ILE A 1 233 ? -1.249 12.087 17.941 1.00 37.74 233 ILE A C 1
ATOM 1926 O O . ILE A 1 233 ? -1.749 12.836 18.784 1.00 43.09 233 ILE A O 1
ATOM 1931 N N . ALA A 1 234 ? -1.826 10.975 17.517 1.00 35.92 234 ALA A N 1
ATOM 1932 C CA . ALA A 1 234 ? -3.109 10.493 17.976 1.00 37.07 234 ALA A CA 1
ATOM 1933 C C . ALA A 1 234 ? -2.883 9.120 18.570 1.00 38.16 234 ALA A C 1
ATOM 1934 O O . ALA A 1 234 ? -1.956 8.411 18.180 1.00 37.52 234 ALA A O 1
ATOM 1936 N N . VAL A 1 235 ? -3.736 8.746 19.512 1.00 46.37 235 VAL A N 1
ATOM 1937 C CA . VAL A 1 235 ? -3.636 7.455 20.187 1.00 48.29 235 VAL A CA 1
ATOM 1938 C C . VAL A 1 235 ? -4.977 6.748 20.114 1.00 48.05 235 VAL A C 1
ATOM 1939 O O . VAL A 1 235 ? -5.979 7.269 20.614 1.00 52.05 235 VAL A O 1
ATOM 1943 N N . PRO A 1 236 ? -5.065 5.581 19.496 1.00 49.47 236 PRO A N 1
ATOM 1944 C CA . PRO A 1 236 ? -6.180 4.677 19.775 1.00 53.37 236 PRO A CA 1
ATOM 1945 C C . PRO A 1 236 ? -5.943 4.007 21.115 1.00 56.20 236 PRO A C 1
ATOM 1946 O O . PRO A 1 236 ? -4.791 3.730 21.469 1.00 64.69 236 PRO A O 1
ATOM 1950 N N . PRO A 1 237 ? -6.979 3.759 21.906 1.00 69.48 237 PRO A N 1
ATOM 1951 C CA . PRO A 1 237 ? -6.759 3.586 23.356 1.00 66.01 237 PRO A CA 1
ATOM 1952 C C . PRO A 1 237 ? -6.340 2.193 23.831 1.00 73.86 237 PRO A C 1
ATOM 1953 O O . PRO A 1 237 ? -5.540 2.084 24.772 1.00 67.19 237 PRO A O 1
ATOM 1957 N N . LEU A 1 238 ? -6.866 1.127 23.221 1.00 81.55 238 LEU A N 1
ATOM 1958 C CA . LEU A 1 238 ? -6.748 -0.229 23.802 1.00 78.76 238 LEU A CA 1
ATOM 1959 C C . LEU A 1 238 ? -5.311 -0.744 23.815 1.00 74.24 238 LEU A C 1
ATOM 1960 O O . LEU A 1 238 ? -5.051 -1.864 24.265 1.00 78.87 238 LEU A O 1
ATOM 1965 N N . GLU A 1 252 ? 10.135 3.187 33.264 1.00 53.99 252 GLU A N 1
ATOM 1966 C CA . GLU A 1 252 ? 9.433 2.026 33.807 1.00 66.23 252 GLU A CA 1
ATOM 1967 C C . GLU A 1 252 ? 7.919 2.111 33.538 1.00 65.37 252 GLU A C 1
ATOM 1968 O O . GLU A 1 252 ? 7.461 2.014 32.393 1.00 62.14 252 GLU A O 1
ATOM 1974 N N . THR A 1 253 ? 7.145 2.261 34.614 1.00 67.53 253 THR A N 1
ATOM 1975 C CA . THR A 1 253 ? 5.732 2.584 34.508 1.00 60.99 253 THR A CA 1
ATOM 1976 C C . THR A 1 253 ? 5.521 3.967 33.916 1.00 59.25 253 THR A C 1
ATOM 1977 O O . THR A 1 253 ? 4.400 4.290 33.519 1.00 59.14 253 THR A O 1
ATOM 1981 N N . LEU A 1 254 ? 6.570 4.789 33.846 1.00 56.67 254 LEU A N 1
ATOM 1982 C CA . LEU A 1 254 ? 6.415 6.117 33.270 1.00 53.78 254 LEU A CA 1
ATOM 1983 C C . LEU A 1 254 ? 5.921 6.035 31.830 1.00 55.65 254 LEU A C 1
ATOM 1984 O O . LEU A 1 254 ? 4.948 6.703 31.467 1.00 56.69 254 LEU A O 1
ATOM 1989 N N . LEU A 1 255 ? 6.522 5.165 31.015 1.00 53.04 255 LEU A N 1
ATOM 1990 C CA . LEU A 1 255 ? 6.086 5.049 29.624 1.00 49.55 255 LEU A CA 1
ATOM 1991 C C . LEU A 1 255 ? 4.607 4.691 29.536 1.00 48.10 255 LEU A C 1
ATOM 1992 O O . LEU A 1 255 ? 3.844 5.353 28.830 1.00 44.14 255 LEU A O 1
ATOM 1997 N N . TYR A 1 256 ? 4.174 3.651 30.252 1.00 54.58 256 TYR A N 1
ATOM 1998 C CA . TYR A 1 256 ? 2.745 3.353 30.279 1.00 57.71 256 TYR A CA 1
ATOM 1999 C C . TYR A 1 256 ? 1.948 4.497 30.901 1.00 58.61 256 TYR A C 1
ATOM 2000 O O . TYR A 1 256 ? 0.746 4.627 30.638 1.00 55.94 256 TYR A O 1
ATOM 2009 N N . LYS A 1 257 ? 2.597 5.348 31.693 1.00 57.29 257 LYS A N 1
ATOM 2010 C CA . LYS A 1 257 ? 1.902 6.499 32.247 1.00 58.85 257 LYS A CA 1
ATOM 2011 C C . LYS A 1 257 ? 1.931 7.698 31.311 1.00 55.36 257 LYS A C 1
ATOM 2012 O O . LYS A 1 257 ? 0.898 8.354 31.159 1.00 61.98 257 LYS A O 1
ATOM 2018 N N . ILE A 1 258 ? 3.060 8.002 30.654 1.00 49.92 258 ILE A N 1
ATOM 2019 C CA . ILE A 1 258 ? 3.013 9.064 29.644 1.00 51.78 258 ILE A CA 1
ATOM 2020 C C . ILE A 1 258 ? 2.034 8.692 28.565 1.00 50.71 258 ILE A C 1
ATOM 202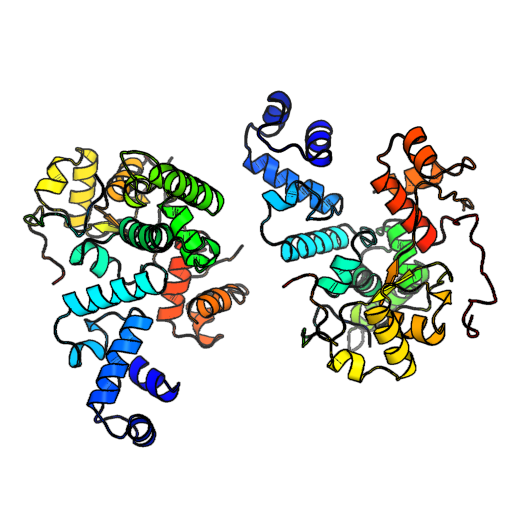1 O O . ILE A 1 258 ? 1.582 9.546 27.794 1.00 50.54 258 ILE A O 1
ATOM 2026 N N . PHE A 1 259 ? 1.736 7.410 28.451 1.00 45.59 259 PHE A N 1
ATOM 2027 C CA . PHE A 1 259 ? 0.988 6.966 27.295 1.00 47.70 259 PHE A CA 1
ATOM 2028 C C . PHE A 1 259 ? -0.496 7.206 27.490 1.00 50.38 259 PHE A C 1
ATOM 2029 O O . PHE A 1 259 ? -1.141 7.875 26.677 1.00 50.44 259 PHE A O 1
ATOM 2037 N N . VAL A 1 260 ? -1.049 6.641 28.566 1.00 52.85 260 VAL A N 1
ATOM 2038 C CA . VAL A 1 260 ? -2.434 6.898 28.932 1.00 56.76 260 VAL A CA 1
ATOM 2039 C C . VAL A 1 260 ? -2.674 8.402 29.024 1.00 60.23 260 VAL A C 1
ATOM 2040 O O . VAL A 1 260 ? -3.685 8.921 28.520 1.00 53.03 260 VAL A O 1
ATOM 2044 N N . SER A 1 261 ? -1.692 9.133 29.570 1.00 52.01 261 SER A N 1
ATOM 2045 C CA . SER A 1 261 ? -1.819 10.543 29.888 1.00 46.99 261 SER A CA 1
ATOM 2046 C C . SER A 1 261 ? -1.996 11.439 28.670 1.00 50.08 261 SER A C 1
ATOM 2047 O O . SER A 1 261 ? -2.149 12.648 28.856 1.00 57.10 261 SER A O 1
ATOM 2050 N N . ILE A 1 262 ? -1.991 10.941 27.436 1.00 49.23 262 ILE A N 1
ATOM 2051 C CA . ILE A 1 262 ? -1.899 11.845 26.301 1.00 52.92 262 ILE A CA 1
ATOM 2052 C C . ILE A 1 262 ? -2.971 11.542 25.256 1.00 57.68 262 ILE A C 1
ATOM 2053 O O . ILE A 1 262 ? -3.659 10.518 25.294 1.00 53.97 262 ILE A O 1
ATOM 2058 N N . ASP A 1 263 ? -3.137 12.532 24.368 1.00 62.57 263 ASP A N 1
ATOM 2059 C CA . ASP A 1 263 ? -3.853 12.582 23.089 1.00 69.43 263 ASP A CA 1
ATOM 2060 C C . ASP A 1 263 ? -4.044 14.069 22.807 1.00 73.23 263 ASP A C 1
ATOM 2061 O O . ASP A 1 263 ? -3.363 14.636 21.943 1.00 73.89 263 ASP A O 1
ATOM 2066 N N . GLU A 1 264 ? -4.985 14.693 23.531 1.00 72.30 264 GLU A N 1
ATOM 2067 C CA . GLU A 1 264 ? -5.133 16.144 23.664 1.00 75.36 264 GLU A CA 1
ATOM 2068 C C . GLU A 1 264 ? -5.100 16.931 22.351 1.00 78.47 264 GLU A C 1
ATOM 2069 O O . GLU A 1 264 ? -5.087 18.166 22.382 1.00 80.15 264 GLU A O 1
ATOM 2075 N N . HIS A 1 265 ? -5.094 16.237 21.208 1.00 81.60 265 HIS A N 1
ATOM 2076 C CA . HIS A 1 265 ? -5.145 16.836 19.868 1.00 81.21 265 HIS A CA 1
ATOM 2077 C C . HIS A 1 265 ? -4.162 18.006 19.731 1.00 79.68 265 HIS A C 1
ATOM 2078 O O . HIS A 1 265 ? -4.526 19.136 19.381 1.00 76.22 265 HIS A O 1
ATOM 2085 N N . THR A 1 266 ? -2.890 17.718 20.015 1.00 79.36 266 THR A N 1
ATOM 2086 C CA . THR A 1 266 ? -1.934 18.796 20.232 1.00 74.96 266 THR A CA 1
ATOM 2087 C C . THR A 1 266 ? -0.540 18.363 19.791 1.00 70.17 266 THR A C 1
ATOM 2088 O O . THR A 1 266 ? -0.205 17.175 19.814 1.00 68.37 266 THR A O 1
ATOM 2092 N N . ASN A 1 267 ? 0.247 19.351 19.354 1.00 63.76 267 ASN A N 1
ATOM 2093 C CA . ASN A 1 267 ? 1.706 19.338 19.252 1.00 58.26 267 ASN A CA 1
ATOM 2094 C C . ASN A 1 267 ? 2.413 18.354 20.179 1.00 58.05 267 ASN A C 1
ATOM 2095 O O . ASN A 1 267 ? 1.878 18.000 21.231 1.00 62.59 267 ASN A O 1
ATOM 2100 N N . VAL A 1 268 ? 3.637 17.945 19.841 1.00 50.26 268 VAL A N 1
ATOM 2101 C CA . VAL A 1 268 ? 4.401 17.137 20.791 1.00 54.60 268 VAL A CA 1
ATOM 2102 C C . VAL A 1 268 ? 5.136 18.026 21.782 1.00 51.97 268 VAL A C 1
ATOM 2103 O O . VAL A 1 268 ? 5.198 17.724 22.978 1.00 48.88 268 VAL A O 1
ATOM 2107 N N . ALA A 1 269 ? 5.731 19.115 21.297 1.00 55.15 269 ALA A N 1
ATOM 2108 C CA . ALA A 1 269 ? 6.352 20.080 22.195 1.00 52.96 269 ALA A CA 1
ATOM 2109 C C . ALA A 1 269 ? 5.327 20.634 23.175 1.00 58.03 269 ALA A C 1
ATOM 2110 O O . ALA A 1 269 ? 5.556 20.649 24.391 1.00 61.52 269 ALA A O 1
ATOM 2112 N N . GLU A 1 270 ? 4.175 21.071 22.666 1.00 57.25 270 GLU A N 1
ATOM 2113 C CA . GLU A 1 270 ? 3.094 21.475 23.557 1.00 64.27 270 GLU A CA 1
ATOM 2114 C C . GLU A 1 270 ? 2.602 20.303 24.403 1.00 62.93 270 GLU A C 1
ATOM 2115 O O . GLU A 1 270 ? 2.008 20.516 25.465 1.00 66.01 270 GLU A O 1
ATOM 2121 N N . LEU A 1 271 ? 2.837 19.068 23.958 1.00 63.31 271 LEU A N 1
ATOM 2122 C CA . LEU A 1 271 ? 2.510 17.912 24.783 1.00 61.70 271 LEU A CA 1
ATOM 2123 C C . LEU A 1 271 ? 3.532 17.750 25.896 1.00 65.23 271 LEU A C 1
ATOM 2124 O O . LEU A 1 271 ? 3.198 17.306 27.001 1.00 64.58 271 LEU A O 1
ATOM 2129 N N . ALA A 1 272 ? 4.789 18.097 25.616 1.00 61.11 272 ALA A N 1
ATOM 2130 C CA . ALA A 1 272 ? 5.821 18.018 26.637 1.00 60.56 272 ALA A CA 1
ATOM 2131 C C . ALA A 1 272 ? 5.550 19.021 27.744 1.00 66.59 272 ALA A C 1
ATOM 2132 O O . ALA A 1 272 ? 5.559 18.675 28.932 1.00 67.03 272 ALA A O 1
ATOM 2134 N N . ASN A 1 273 ? 5.298 20.274 27.360 1.00 68.85 273 ASN A N 1
ATOM 2135 C CA . ASN A 1 273 ? 5.055 21.346 28.315 1.00 72.94 273 ASN A CA 1
ATOM 2136 C C . ASN A 1 273 ? 3.917 20.988 29.269 1.00 70.47 273 ASN A C 1
ATOM 2137 O O . ASN A 1 273 ? 4.096 20.927 30.492 1.00 69.71 273 ASN A O 1
ATOM 2142 N N . VAL A 1 274 ? 2.738 20.736 28.710 1.00 65.89 274 VAL A N 1
ATOM 2143 C CA . VAL A 1 274 ? 1.589 20.312 29.505 1.00 66.57 274 VAL A CA 1
ATOM 2144 C C . VAL A 1 274 ? 1.949 19.135 30.406 1.00 68.85 274 VAL A C 1
ATOM 2145 O O . VAL A 1 274 ? 1.671 19.140 31.610 1.00 74.00 274 VAL A O 1
ATOM 2149 N N . LEU A 1 275 ? 2.567 18.102 29.832 1.00 71.37 275 LEU A N 1
ATOM 2150 C CA . LEU A 1 275 ? 2.978 16.947 30.620 1.00 68.11 275 LEU A CA 1
ATOM 2151 C C . LEU A 1 275 ? 4.053 17.298 31.636 1.00 72.99 275 LEU A C 1
ATOM 2152 O O . LEU A 1 275 ? 4.287 16.516 32.567 1.00 74.26 275 LEU A O 1
ATOM 2157 N N . GLU A 1 276 ? 4.716 18.448 31.465 1.00 73.51 276 GLU A N 1
ATOM 2158 C CA . GLU A 1 276 ? 5.803 18.915 32.327 1.00 74.57 276 GLU A CA 1
ATOM 2159 C C . GLU A 1 276 ? 6.956 17.910 32.414 1.00 68.92 276 GLU A C 1
ATOM 2160 O O . GLU A 1 276 ? 7.736 17.934 33.372 1.00 68.96 276 GLU A O 1
ATOM 2166 N N . ILE A 1 277 ? 7.071 17.017 31.424 1.00 62.59 277 ILE A N 1
ATOM 2167 C CA . ILE A 1 277 ? 8.212 16.121 31.280 1.00 60.95 277 ILE A CA 1
ATOM 2168 C C . ILE A 1 277 ? 9.115 16.715 30.212 1.00 57.68 277 ILE A C 1
ATOM 2169 O O . ILE A 1 277 ? 8.647 17.433 29.320 1.00 58.17 277 ILE A O 1
ATOM 2174 N N . ASP A 1 278 ? 10.420 16.459 30.317 1.00 56.06 278 ASP A N 1
ATOM 2175 C CA . ASP A 1 278 ? 11.350 17.056 29.364 1.00 56.93 278 ASP A CA 1
ATOM 2176 C C . ASP A 1 278 ? 10.998 16.623 27.945 1.00 53.49 278 ASP A C 1
ATOM 2177 O O . ASP A 1 278 ? 10.534 15.505 27.706 1.00 53.59 278 ASP A O 1
ATOM 2182 N N . LEU A 1 279 ? 11.231 17.533 27.000 1.00 48.95 279 LEU A N 1
ATOM 2183 C CA . LEU A 1 279 ? 10.761 17.349 25.632 1.00 52.31 279 LEU A CA 1
ATOM 2184 C C . LEU A 1 279 ? 11.529 16.242 24.912 1.00 48.79 279 LEU A C 1
ATOM 2185 O O . LEU A 1 279 ? 10.922 15.333 24.329 1.00 42.77 279 LEU A O 1
ATOM 2190 N N . SER A 1 280 ? 12.864 16.315 24.918 1.00 49.24 280 SER A N 1
ATOM 2191 C CA . SER A 1 280 ? 13.655 15.267 24.279 1.00 47.14 280 SER A CA 1
ATOM 2192 C C . SER A 1 280 ? 13.191 13.892 24.728 1.00 43.52 280 SER A C 1
ATOM 2193 O O . SER A 1 280 ? 13.042 12.973 23.908 1.00 39.04 280 SER A O 1
ATOM 2196 N N . LEU A 1 281 ? 12.905 13.743 26.017 1.00 43.14 281 LEU A N 1
ATOM 2197 C CA . LEU A 1 281 ? 12.435 12.447 26.483 1.00 41.78 281 LEU A CA 1
ATOM 2198 C C . LEU A 1 281 ? 11.039 12.143 25.976 1.00 38.48 281 LEU A C 1
ATOM 2199 O O . LEU A 1 281 ? 10.699 10.969 25.819 1.00 38.55 281 LEU A O 1
ATOM 2204 N N . VAL A 1 282 ? 10.250 13.162 25.646 1.00 40.72 282 VAL A N 1
ATOM 2205 C CA . VAL A 1 282 ? 8.899 12.900 25.158 1.00 38.77 282 VAL A CA 1
ATOM 2206 C C . VAL A 1 282 ? 8.905 12.613 23.655 1.00 36.33 282 VAL A C 1
ATOM 2207 O O . VAL A 1 282 ? 8.169 11.736 23.186 1.00 35.83 282 VAL A O 1
ATOM 2211 N N . LYS A 1 283 ? 9.732 13.331 22.880 1.00 31.39 283 LYS A N 1
ATOM 2212 C CA . LYS A 1 283 ? 9.958 12.966 21.482 1.00 30.23 283 LYS A CA 1
ATOM 2213 C C . LYS A 1 283 ? 10.383 11.500 21.351 1.00 32.07 283 LYS A C 1
ATOM 2214 O O . LYS A 1 283 ? 9.852 10.756 20.520 1.00 30.75 283 LYS A O 1
ATOM 2220 N N . ASN A 1 284 ? 11.345 11.063 22.166 1.00 31.03 284 ASN A N 1
ATOM 2221 C CA . ASN A 1 284 ? 11.759 9.667 22.108 1.00 25.97 284 ASN A CA 1
ATOM 2222 C C . ASN A 1 284 ? 10.614 8.735 22.436 1.00 27.13 284 ASN A C 1
ATOM 2223 O O . ASN A 1 284 ? 10.465 7.682 21.811 1.00 31.14 284 ASN A O 1
ATOM 2228 N N . ALA A 1 285 ? 9.814 9.078 23.439 1.00 30.24 285 ALA A N 1
ATOM 2229 C CA . ALA A 1 285 ? 8.801 8.134 23.890 1.00 25.31 285 ALA A CA 1
ATOM 2230 C C . ALA A 1 285 ? 7.714 7.967 22.845 1.00 27.35 285 ALA A C 1
ATOM 2231 O O . ALA A 1 285 ? 7.229 6.849 22.628 1.00 31.57 285 ALA A O 1
ATOM 2233 N N . VAL A 1 286 ? 7.327 9.049 22.165 1.00 26.85 286 VAL A N 1
ATOM 2234 C CA . VAL A 1 286 ? 6.234 8.895 21.211 1.00 30.62 286 VAL A CA 1
ATOM 2235 C C . VAL A 1 286 ? 6.767 8.395 19.874 1.00 26.27 286 VAL A C 1
ATOM 2236 O O . VAL A 1 286 ? 6.045 7.720 19.136 1.00 24.23 286 VAL A O 1
ATOM 2240 N N . SER A 1 287 ? 8.027 8.676 19.560 1.00 23.27 287 SER A N 1
ATOM 2241 C CA . SER A 1 287 ? 8.683 7.898 18.523 1.00 23.65 287 SER A CA 1
ATOM 2242 C C . SER A 1 287 ? 8.567 6.410 18.811 1.00 21.28 287 SER A C 1
ATOM 2243 O O . SER A 1 287 ? 8.301 5.606 17.911 1.00 19.38 287 SER A O 1
ATOM 2246 N N . MET A 1 288 ? 8.740 6.026 20.067 1.00 20.51 288 MET A N 1
ATOM 2247 C CA . MET A 1 288 ? 8.611 4.620 20.388 1.00 22.70 288 MET A CA 1
ATOM 2248 C C . MET A 1 288 ? 7.164 4.165 20.296 1.00 22.07 288 MET A C 1
ATOM 2249 O O . MET A 1 288 ? 6.900 3.024 19.897 1.00 18.58 288 MET A O 1
ATOM 2254 N N . TYR A 1 289 ? 6.211 5.040 20.638 1.00 23.76 289 TYR A N 1
ATOM 2255 C CA . TYR A 1 289 ? 4.813 4.613 20.619 1.00 23.25 289 TYR A CA 1
ATOM 2256 C C . TYR A 1 289 ? 4.345 4.414 19.194 1.00 19.31 289 TYR A C 1
ATOM 2257 O O . TYR A 1 289 ? 3.598 3.476 18.902 1.00 20.98 289 TYR A O 1
ATOM 2266 N N . CYS A 1 290 ? 4.773 5.302 18.299 1.00 21.73 290 CYS A N 1
ATOM 2267 C CA . CYS A 1 290 ? 4.488 5.159 16.878 1.00 18.02 290 CYS A CA 1
ATOM 2268 C C . CYS A 1 290 ? 5.095 3.891 16.331 1.00 19.94 290 CYS A C 1
ATOM 2269 O O . CYS A 1 290 ? 4.429 3.121 15.636 1.00 17.25 290 CYS A O 1
ATOM 2272 N N . ARG A 1 291 ? 6.376 3.662 16.635 1.00 21.36 291 ARG A N 1
ATOM 2273 C CA . ARG A 1 291 ? 7.073 2.510 16.088 1.00 18.26 291 ARG A CA 1
ATOM 2274 C C . ARG A 1 291 ? 6.343 1.226 16.427 1.00 17.79 291 ARG A C 1
ATOM 2275 O O . ARG A 1 291 ? 6.298 0.298 15.615 1.00 17.45 291 ARG A O 1
ATOM 2283 N N . LEU A 1 292 ? 5.734 1.173 17.600 1.00 18.62 292 LEU A N 1
ATOM 2284 C CA . LEU A 1 292 ? 5.162 -0.049 18.132 1.00 21.00 292 LEU A CA 1
ATOM 2285 C C . LEU A 1 292 ? 3.673 -0.137 17.885 1.00 21.73 292 LEU A C 1
ATOM 2286 O O . LEU A 1 292 ? 3.062 -1.161 18.206 1.00 27.45 292 LEU A O 1
ATOM 2291 N N . GLY A 1 293 ? 3.084 0.904 17.310 1.00 22.05 293 GLY A N 1
ATOM 2292 C CA . GLY A 1 293 ? 1.673 0.872 16.978 1.00 25.45 293 GLY A CA 1
ATOM 2293 C C . GLY A 1 293 ? 0.755 1.382 18.058 1.00 27.14 293 GLY A C 1
ATOM 2294 O O . GLY A 1 293 ? -0.461 1.222 17.944 1.00 34.32 293 GLY A O 1
ATOM 2295 N N . PHE A 1 294 ? 1.300 1.987 19.104 1.00 25.56 294 PHE A N 1
ATOM 2296 C CA . PHE A 1 294 ? 0.519 2.541 20.196 1.00 28.16 294 PHE A CA 1
ATOM 2297 C C . PHE A 1 294 ? 0.080 3.965 19.918 1.00 31.01 294 PHE A C 1
ATOM 2298 O O . PHE A 1 294 ? -0.895 4.436 20.519 1.00 39.48 294 PHE A O 1
ATOM 2306 N N . ALA A 1 295 ? 0.774 4.654 19.024 1.00 25.47 295 ALA A N 1
ATOM 2307 C CA . ALA A 1 295 ? 0.438 6.016 18.669 1.00 24.55 295 ALA A CA 1
ATOM 2308 C C . ALA A 1 295 ? 0.558 6.149 17.166 1.00 23.54 295 ALA A C 1
ATOM 2309 O O . ALA A 1 295 ? 1.196 5.343 16.498 1.00 26.47 295 ALA A O 1
ATOM 2311 N N . HIS A 1 296 ? -0.109 7.154 16.632 1.00 30.17 296 HIS A N 1
ATOM 2312 C CA . HIS A 1 296 ? -0.287 7.284 15.201 1.00 26.28 296 HIS A CA 1
ATOM 2313 C C . HIS A 1 296 ? 0.101 8.706 14.871 1.00 26.87 296 HIS A C 1
ATOM 2314 O O . HIS A 1 296 ? -0.537 9.644 15.350 1.00 31.44 296 HIS A O 1
ATOM 2321 N N . LYS A 1 297 ? 1.179 8.864 14.120 1.00 25.74 297 LYS A N 1
ATOM 2322 C CA . LYS A 1 297 ? 1.683 10.184 13.781 1.00 26.36 297 LYS A CA 1
ATOM 2323 C C . LYS A 1 297 ? 0.789 10.785 12.710 1.00 29.30 297 LYS A C 1
ATOM 2324 O O . LYS A 1 297 ? 0.755 10.305 11.577 1.00 30.72 297 LYS A O 1
ATOM 2330 N N . LYS A 1 298 ? 0.081 11.844 13.069 1.00 30.52 298 LYS A N 1
ATOM 2331 C CA . LYS A 1 298 ? -0.864 12.486 12.189 1.00 30.14 298 LYS A CA 1
ATOM 2332 C C . LYS A 1 298 ? -0.137 13.351 11.157 1.00 34.15 298 LYS A C 1
ATOM 2333 O O . LYS A 1 298 ? 1.059 13.651 11.281 1.00 29.85 298 LYS A O 1
ATOM 2339 N N . GLY A 1 299 ? -0.884 13.741 10.116 1.00 30.93 299 GLY A N 1
ATOM 2340 C CA . GLY A 1 299 ? -0.367 14.573 9.056 1.00 25.95 299 GLY A CA 1
ATOM 2341 C C . GLY A 1 299 ? 0.540 13.866 8.081 1.00 30.91 299 GLY A C 1
ATOM 2342 O O . GLY A 1 299 ? 1.115 14.518 7.198 1.00 30.62 299 GLY A O 1
ATOM 2343 N N . GLN A 1 300 ? 0.710 12.564 8.203 1.00 30.11 300 GLN A N 1
ATOM 2344 C CA . GLN A 1 300 ? 1.599 11.897 7.279 1.00 30.40 300 GLN A CA 1
ATOM 2345 C C . GLN A 1 300 ? 0.885 11.703 5.947 1.00 31.89 300 GLN A C 1
ATOM 2346 O O . GLN A 1 300 ? -0.318 11.427 5.890 1.00 31.85 300 GLN A O 1
ATOM 2352 N N . VAL A 1 301 ? 1.631 11.900 4.872 1.00 30.11 301 VAL A N 1
ATOM 2353 C CA . VAL A 1 301 ? 1.048 12.175 3.572 1.00 31.59 301 VAL A CA 1
ATOM 2354 C C . VAL A 1 301 ? 1.979 11.566 2.531 1.00 36.21 301 VAL A C 1
ATOM 2355 O O . VAL A 1 301 ? 3.086 12.065 2.303 1.00 35.67 301 VAL A O 1
ATOM 2359 N N . ILE A 1 302 ? 1.560 10.452 1.940 1.00 36.14 302 ILE A N 1
ATOM 2360 C CA . ILE A 1 302 ? 2.362 9.775 0.931 1.00 34.08 302 ILE A CA 1
ATOM 2361 C C . ILE A 1 302 ? 2.162 10.484 -0.397 1.00 35.62 302 ILE A C 1
ATOM 2362 O O . ILE A 1 302 ? 1.034 10.602 -0.883 1.00 35.60 302 ILE A O 1
ATOM 2367 N N . ASN A 1 303 ? 3.253 10.936 -0.996 1.00 37.50 303 ASN A N 1
ATOM 2368 C CA . ASN A 1 303 ? 3.227 11.536 -2.322 1.00 33.48 303 ASN A CA 1
ATOM 2369 C C . ASN A 1 303 ? 3.531 10.406 -3.297 1.00 36.57 303 ASN A C 1
ATOM 2370 O O . ASN A 1 303 ? 4.651 9.879 -3.330 1.00 37.10 303 ASN A O 1
ATOM 2375 N N . LEU A 1 304 ? 2.506 9.986 -4.042 1.00 35.36 304 LEU A N 1
ATOM 2376 C CA . LEU A 1 304 ? 2.601 8.764 -4.826 1.00 32.60 304 LEU A CA 1
ATOM 2377 C C . LEU A 1 304 ? 3.519 8.926 -6.014 1.00 33.73 304 LEU A C 1
ATOM 2378 O O . LEU A 1 304 ? 3.987 7.927 -6.572 1.00 37.62 304 LEU A O 1
ATOM 2383 N N . ASP A 1 305 ? 3.797 10.162 -6.407 1.00 38.07 305 ASP A N 1
ATOM 2384 C CA . ASP A 1 305 ? 4.820 10.387 -7.409 1.00 39.18 305 ASP A CA 1
ATOM 2385 C C . ASP A 1 305 ? 6.218 10.056 -6.898 1.00 39.30 305 ASP A C 1
ATOM 2386 O O . ASP A 1 305 ? 7.101 9.759 -7.704 1.00 37.90 305 ASP A O 1
ATOM 2391 N N . GLN A 1 306 ? 6.443 10.070 -5.583 1.00 39.08 306 GLN A N 1
ATOM 2392 C CA . GLN A 1 306 ? 7.749 9.693 -5.056 1.00 41.58 306 GLN A CA 1
ATOM 2393 C C . GLN A 1 306 ? 7.768 8.313 -4.438 1.00 38.67 306 GLN A C 1
ATOM 2394 O O . GLN A 1 306 ? 8.851 7.769 -4.202 1.00 39.32 306 GLN A O 1
ATOM 2400 N N . LEU A 1 307 ? 6.606 7.746 -4.167 1.00 37.22 307 LEU A N 1
ATOM 2401 C CA . LEU A 1 307 ? 6.558 6.443 -3.543 1.00 35.10 307 LEU A CA 1
ATOM 2402 C C . LEU A 1 307 ? 7.081 5.425 -4.524 1.00 32.82 307 LEU A C 1
ATOM 2403 O O . LEU A 1 307 ? 6.534 5.286 -5.617 1.00 41.08 307 LEU A O 1
ATOM 2408 N N . HIS A 1 308 ? 8.166 4.753 -4.160 1.00 35.72 308 HIS A N 1
ATOM 2409 C CA . HIS A 1 308 ? 8.654 3.633 -4.946 1.00 34.36 308 HIS A CA 1
ATOM 2410 C C . HIS A 1 308 ? 7.520 2.640 -5.172 1.00 30.86 308 HIS A C 1
ATOM 2411 O O . HIS A 1 308 ? 6.651 2.459 -4.323 1.00 28.98 308 HIS A O 1
ATOM 2418 N N . SER A 1 309 ? 7.511 2.028 -6.353 1.00 35.60 309 SER A N 1
ATOM 2419 C CA . SER A 1 309 ? 6.336 1.294 -6.825 1.00 42.04 309 SER A CA 1
ATOM 2420 C C . SER A 1 309 ? 6.046 0.043 -6.009 1.00 38.21 309 SER A C 1
ATOM 2421 O O . SER A 1 309 ? 4.920 -0.460 -6.055 1.00 34.37 309 SER A O 1
ATOM 2424 N N . SER A 1 310 ? 7.042 -0.499 -5.305 1.00 35.40 310 SER A N 1
ATOM 2425 C CA . SER A 1 310 ? 6.803 -1.714 -4.539 1.00 32.32 310 SER A CA 1
ATOM 2426 C C . SER A 1 310 ? 5.878 -1.469 -3.358 1.00 38.59 310 SER A C 1
ATOM 2427 O O . SER A 1 310 ? 5.423 -2.437 -2.735 1.00 33.44 310 SER A O 1
ATOM 2430 N N . TRP A 1 311 ? 5.601 -0.204 -3.035 1.00 31.69 311 TRP A N 1
ATOM 2431 C CA . TRP A 1 311 ? 4.776 0.140 -1.892 1.00 31.12 311 TRP A CA 1
ATOM 2432 C C . TRP A 1 311 ? 3.339 0.256 -2.318 1.00 35.73 311 TRP A C 1
ATOM 2433 O O . TRP A 1 311 ? 2.614 -0.722 -2.279 1.00 45.91 311 TRP A O 1
ATOM 2444 N N . MET B 1 1 ? 63.828 -7.399 11.811 1.00 56.46 1 MET B N 1
ATOM 2445 C CA . MET B 1 1 ? 64.175 -8.565 12.622 1.00 47.89 1 MET B CA 1
ATOM 2446 C C . MET B 1 1 ? 63.142 -9.656 12.393 1.00 45.67 1 MET B C 1
ATOM 2447 O O . MET B 1 1 ? 61.950 -9.488 12.668 1.00 41.45 1 MET B O 1
ATOM 2452 N N . ASN B 1 2 ? 63.614 -10.783 11.879 1.00 47.30 2 ASN B N 1
ATOM 2453 C CA . ASN B 1 2 ? 62.748 -11.933 11.769 1.00 36.44 2 ASN B CA 1
ATOM 2454 C C . ASN B 1 2 ? 62.350 -12.388 13.161 1.00 34.48 2 ASN B C 1
ATOM 2455 O O . ASN B 1 2 ? 63.043 -12.130 14.153 1.00 30.46 2 ASN B O 1
ATOM 2460 N N . ILE B 1 3 ? 61.200 -13.052 13.230 1.00 36.68 3 ILE B N 1
ATOM 2461 C CA . ILE B 1 3 ? 60.838 -13.761 14.448 1.00 35.61 3 ILE B CA 1
ATOM 2462 C C . ILE B 1 3 ? 61.892 -14.820 14.767 1.00 31.32 3 ILE B C 1
ATOM 2463 O O . ILE B 1 3 ? 62.264 -15.027 15.929 1.00 30.65 3 ILE B O 1
ATOM 2468 N N . ASP B 1 4 ? 62.426 -15.467 13.737 1.00 26.75 4 ASP B N 1
ATOM 2469 C CA . ASP B 1 4 ? 63.398 -16.515 13.971 1.00 27.05 4 ASP B CA 1
ATOM 2470 C C . ASP B 1 4 ? 64.652 -15.980 14.641 1.00 31.90 4 ASP B C 1
ATOM 2471 O O . ASP B 1 4 ? 65.291 -16.710 15.411 1.00 35.24 4 ASP B O 1
ATOM 2476 N N . VAL B 1 5 ? 65.023 -14.722 14.391 1.00 29.81 5 VAL B N 1
ATOM 2477 C CA . VAL B 1 5 ? 66.202 -14.183 15.061 1.00 24.33 5 VAL B CA 1
ATOM 2478 C C . VAL B 1 5 ? 65.888 -13.882 16.511 1.00 23.71 5 VAL B C 1
ATOM 2479 O O . VAL B 1 5 ? 66.624 -14.264 17.425 1.00 23.27 5 VAL B O 1
ATOM 2483 N N . GLU B 1 6 ? 64.784 -13.192 16.747 1.00 28.61 6 GLU B N 1
ATOM 2484 C CA . GLU B 1 6 ? 64.412 -12.895 18.118 1.00 28.36 6 GLU B CA 1
ATOM 2485 C C . GLU B 1 6 ? 64.252 -14.168 18.930 1.00 27.76 6 GLU B C 1
ATOM 2486 O O . GLU B 1 6 ? 64.668 -14.231 20.098 1.00 28.02 6 GLU B O 1
ATOM 2492 N N . PHE B 1 7 ? 63.675 -15.199 18.313 1.00 26.55 7 PHE B N 1
ATOM 2493 C CA . PHE B 1 7 ? 63.524 -16.482 18.977 1.00 28.33 7 PHE B CA 1
ATOM 2494 C C . PHE B 1 7 ? 64.849 -16.960 19.557 1.00 26.71 7 PHE B C 1
ATOM 2495 O O . PHE B 1 7 ? 64.944 -17.258 20.751 1.00 23.88 7 PHE B O 1
ATOM 2503 N N . HIS B 1 8 ? 65.894 -17.000 18.732 1.00 20.70 8 HIS B N 1
ATOM 2504 C CA . HIS B 1 8 ? 67.170 -17.505 19.203 1.00 22.75 8 HIS B CA 1
ATOM 2505 C C . HIS B 1 8 ? 67.888 -16.536 20.102 1.00 24.48 8 HIS B C 1
ATOM 2506 O O . HIS B 1 8 ? 68.829 -16.941 20.791 1.00 27.52 8 HIS B O 1
ATOM 2513 N N . ILE B 1 9 ? 67.487 -15.272 20.108 1.00 23.09 9 ILE B N 1
ATOM 2514 C CA . ILE B 1 9 ? 67.997 -14.359 21.121 1.00 21.98 9 ILE B CA 1
ATOM 2515 C C . ILE B 1 9 ? 67.239 -14.555 22.433 1.00 22.40 9 ILE B C 1
ATOM 2516 O O . ILE B 1 9 ? 67.846 -14.653 23.504 1.00 22.62 9 ILE B O 1
ATOM 2521 N N . ARG B 1 10 ? 65.905 -14.630 22.367 1.00 21.72 10 ARG B N 1
ATOM 2522 C CA . ARG B 1 10 ? 65.113 -14.967 23.547 1.00 27.20 10 ARG B CA 1
ATOM 2523 C C . ARG B 1 10 ? 65.710 -16.141 24.331 1.00 25.12 10 ARG B C 1
ATOM 2524 O O . ARG B 1 10 ? 65.986 -16.024 25.531 1.00 22.80 10 ARG B O 1
ATOM 2532 N N . HIS B 1 11 ? 65.967 -17.258 23.641 1.00 22.95 11 HIS B N 1
ATOM 2533 C CA . HIS B 1 11 ? 66.511 -18.491 24.194 1.00 23.06 11 HIS B CA 1
ATOM 2534 C C . HIS B 1 11 ? 68.035 -18.508 24.247 1.00 27.27 11 HIS B C 1
ATOM 2535 O O . HIS B 1 11 ? 68.639 -19.580 24.303 1.00 27.65 11 HIS B O 1
ATOM 2542 N N . ASN B 1 12 ? 68.667 -17.347 24.203 1.00 30.66 12 ASN B N 1
ATOM 2543 C CA . ASN B 1 12 ? 70.091 -17.196 24.488 1.00 27.90 12 ASN B CA 1
ATOM 2544 C C . ASN B 1 12 ? 70.983 -18.109 23.641 1.00 26.33 12 ASN B C 1
ATOM 2545 O O . ASN B 1 12 ? 71.974 -18.660 24.122 1.00 27.96 12 ASN B O 1
ATOM 2550 N N . TYR B 1 13 ? 70.677 -18.227 22.355 1.00 26.26 13 TYR B N 1
ATOM 2551 C CA . TYR B 1 13 ? 71.574 -18.976 21.459 1.00 27.39 13 TYR B CA 1
ATOM 2552 C C . TYR B 1 13 ? 72.832 -18.185 21.166 1.00 24.94 13 TYR B C 1
ATOM 2553 O O . TYR B 1 13 ? 72.745 -17.108 20.571 1.00 25.44 13 TYR B O 1
ATOM 2562 N N . PRO B 1 14 ? 74.011 -18.692 21.492 1.00 28.56 14 PRO B N 1
ATOM 2563 C CA . PRO B 1 14 ? 75.224 -18.094 20.933 1.00 21.69 14 PRO B CA 1
ATOM 2564 C C . PRO B 1 14 ? 75.229 -18.269 19.424 1.00 29.28 14 PRO B C 1
ATOM 2565 O O . PRO B 1 14 ? 74.472 -19.059 18.849 1.00 31.09 14 PRO B O 1
ATOM 2569 N N . TRP B 1 15 ? 76.105 -17.497 18.778 1.00 29.78 15 TRP B N 1
ATOM 2570 C CA . TRP B 1 15 ? 76.233 -17.527 17.325 1.00 27.13 15 TRP B CA 1
ATOM 2571 C C . TRP B 1 15 ? 76.616 -18.912 16.814 1.00 35.33 15 TRP B C 1
ATOM 2572 O O . TRP B 1 15 ? 76.022 -19.416 15.852 1.00 34.24 15 TRP B O 1
ATOM 2583 N N . ASN B 1 16 ? 77.636 -19.527 17.430 1.00 33.87 16 ASN B N 1
ATOM 2584 C CA . ASN B 1 16 ? 78.127 -20.819 16.955 1.00 39.50 16 ASN B CA 1
ATOM 2585 C C . ASN B 1 16 ? 77.020 -21.880 16.940 1.00 40.70 16 ASN B C 1
ATOM 2586 O O . ASN B 1 16 ? 76.960 -22.705 16.019 1.00 44.28 16 ASN B O 1
ATOM 2591 N N . LYS B 1 17 ? 76.114 -21.846 17.912 1.00 35.72 17 LYS B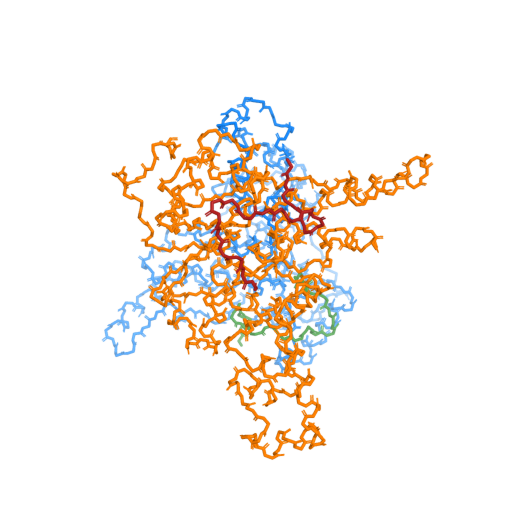 N 1
ATOM 2592 C CA . LYS B 1 17 ? 75.026 -22.807 18.020 1.00 39.00 17 LYS B CA 1
ATOM 2593 C C . LYS B 1 17 ? 73.814 -22.410 17.179 1.00 38.87 17 LYS B C 1
ATOM 2594 O O . LYS B 1 17 ? 72.732 -23.001 17.340 1.00 30.44 17 LYS B O 1
ATOM 2600 N N . LEU B 1 18 ? 73.974 -21.428 16.276 1.00 35.44 18 LEU B N 1
ATOM 2601 C CA . LEU B 1 18 ? 72.774 -20.955 15.588 1.00 36.94 18 LEU B CA 1
ATOM 2602 C C . LEU B 1 18 ? 72.540 -21.750 14.308 1.00 37.47 18 LEU B C 1
ATOM 2603 O O . LEU B 1 18 ? 73.494 -22.045 13.570 1.00 39.06 18 LEU B O 1
ATOM 2608 N N . PRO B 1 19 ? 71.283 -22.062 14.019 1.00 31.33 19 PRO B N 1
ATOM 2609 C CA . PRO B 1 19 ? 70.955 -22.638 12.707 1.00 32.39 19 PRO B CA 1
ATOM 2610 C C . PRO B 1 19 ? 71.425 -21.734 11.574 1.00 39.46 19 PRO B C 1
ATOM 2611 O O . PRO B 1 19 ? 71.529 -20.512 11.719 1.00 41.59 19 PRO B O 1
ATOM 2615 N N . ALA B 1 20 ? 71.719 -22.347 10.427 1.00 46.71 20 ALA B N 1
ATOM 2616 C CA . ALA B 1 20 ? 72.364 -21.612 9.338 1.00 42.90 20 ALA B CA 1
ATOM 2617 C C . ALA B 1 20 ? 71.405 -20.694 8.581 1.00 41.90 20 ALA B C 1
ATOM 2618 O O . ALA B 1 20 ? 71.852 -19.698 8.003 1.00 44.18 20 ALA B O 1
ATOM 2620 N N . ASN B 1 21 ? 70.107 -21.017 8.540 1.00 38.69 21 ASN B N 1
ATOM 2621 C CA . ASN B 1 21 ? 69.122 -20.091 7.984 1.00 39.61 21 ASN B CA 1
ATOM 2622 C C . ASN B 1 21 ? 69.126 -18.767 8.738 1.00 39.28 21 ASN B C 1
ATOM 2623 O O . ASN B 1 21 ? 69.077 -17.686 8.135 1.00 38.07 21 ASN B O 1
ATOM 2628 N N . VAL B 1 22 ? 69.141 -18.842 10.066 1.00 38.55 22 VAL B N 1
ATOM 2629 C CA . VAL B 1 22 ? 69.224 -17.650 10.893 1.00 35.97 22 VAL B CA 1
ATOM 2630 C C . VAL B 1 22 ? 70.568 -16.968 10.698 1.00 36.79 22 VAL B C 1
ATOM 2631 O O . VAL B 1 22 ? 70.648 -15.738 10.579 1.00 38.13 22 VAL B O 1
ATOM 2635 N N . ARG B 1 23 ? 71.643 -17.747 10.643 1.00 35.35 23 ARG B N 1
ATOM 2636 C CA . ARG B 1 23 ? 72.935 -17.156 10.335 1.00 37.40 23 ARG B CA 1
ATOM 2637 C C . ARG B 1 23 ? 72.910 -16.497 8.963 1.00 37.62 23 ARG B C 1
ATOM 2638 O O . ARG B 1 23 ? 73.487 -15.420 8.773 1.00 34.18 23 ARG B O 1
ATOM 2646 N N . GLN B 1 24 ? 72.227 -17.122 7.998 1.00 39.50 24 GLN B N 1
ATOM 2647 C CA . GLN B 1 24 ? 72.082 -16.514 6.679 1.00 40.15 24 GLN B CA 1
ATOM 2648 C C . GLN B 1 24 ? 71.325 -15.202 6.784 1.00 36.05 24 GLN B C 1
ATOM 2649 O O . GLN B 1 24 ? 71.767 -14.166 6.267 1.00 31.88 24 GLN B O 1
ATOM 2655 N N . SER B 1 25 ? 70.187 -15.226 7.476 1.00 32.66 25 SER B N 1
ATOM 2656 C CA . SER B 1 25 ? 69.358 -14.037 7.563 1.00 31.41 25 SER B CA 1
ATOM 2657 C C . SER B 1 25 ? 70.143 -12.842 8.069 1.00 29.98 25 SER B C 1
ATOM 2658 O O . SER B 1 25 ? 69.753 -11.702 7.805 1.00 31.12 25 SER B O 1
ATOM 2661 N N . LEU B 1 26 ? 71.263 -13.073 8.752 1.00 29.23 26 LEU B N 1
ATOM 2662 C CA . LEU B 1 26 ? 72.111 -12.002 9.258 1.00 31.61 26 LEU B CA 1
ATOM 2663 C C . LEU B 1 26 ? 73.366 -11.808 8.415 1.00 32.59 26 LEU B C 1
ATOM 2664 O O . LEU B 1 26 ? 74.373 -11.279 8.914 1.00 29.57 26 LEU B O 1
ATOM 2669 N N . GLY B 1 27 ? 73.300 -12.195 7.139 1.00 29.44 27 GLY B N 1
ATOM 2670 C CA . GLY B 1 27 ? 74.450 -12.150 6.256 1.00 28.73 27 GLY B CA 1
ATOM 2671 C C . GLY B 1 27 ? 75.653 -12.869 6.824 1.00 34.15 27 GLY B C 1
ATOM 2672 O O . GLY B 1 27 ? 76.783 -12.377 6.717 1.00 32.17 27 GLY B O 1
ATOM 2673 N N . ASN B 1 28 ? 75.429 -14.008 7.471 1.00 34.85 28 ASN B N 1
ATOM 2674 C CA . ASN B 1 28 ? 76.488 -14.796 8.097 1.00 34.78 28 ASN B CA 1
ATOM 2675 C C . ASN B 1 28 ? 77.425 -13.952 8.938 1.00 33.15 28 ASN B C 1
ATOM 2676 O O . ASN B 1 28 ? 78.598 -14.311 9.107 1.00 37.55 28 ASN B O 1
ATOM 2681 N N . SER B 1 29 ? 76.949 -12.825 9.470 1.00 30.26 29 SER B N 1
ATOM 2682 C CA . SER B 1 29 ? 77.800 -11.940 10.260 1.00 30.62 29 SER B CA 1
ATOM 2683 C C . SER B 1 29 ? 77.527 -12.149 11.747 1.00 29.03 29 SER B C 1
ATOM 2684 O O . SER B 1 29 ? 76.446 -11.817 12.240 1.00 25.90 29 SER B O 1
ATOM 2687 N N . GLN B 1 30 ? 78.510 -12.693 12.462 1.00 26.12 30 GLN B N 1
ATOM 2688 C CA . GLN B 1 30 ? 78.381 -12.758 13.909 1.00 28.31 30 GLN B CA 1
ATOM 2689 C C . GLN B 1 30 ? 78.146 -11.373 14.483 1.00 29.41 30 GLN B C 1
ATOM 2690 O O . GLN B 1 30 ? 77.294 -11.193 15.357 1.00 28.77 30 GLN B O 1
ATOM 2696 N N . ARG B 1 31 ? 78.885 -10.376 13.990 1.00 33.41 31 ARG B N 1
ATOM 2697 C CA . ARG B 1 31 ? 78.732 -9.022 14.502 1.00 29.70 31 ARG B CA 1
ATOM 2698 C C . ARG B 1 31 ? 77.321 -8.497 14.259 1.00 27.57 31 ARG B C 1
ATOM 2699 O O . ARG B 1 31 ? 76.765 -7.791 15.107 1.00 28.87 31 ARG B O 1
ATOM 2707 N N . GLU B 1 32 ? 76.712 -8.852 13.135 1.00 23.43 32 GLU B N 1
ATOM 2708 C CA . GLU B 1 32 ? 75.326 -8.469 12.910 1.00 26.17 32 GLU B CA 1
ATOM 2709 C C . GLU B 1 32 ? 74.421 -9.046 13.997 1.00 28.51 32 GLU B C 1
ATOM 2710 O O . GLU B 1 32 ? 73.626 -8.324 14.617 1.00 23.17 32 GLU B O 1
ATOM 2716 N N . TYR B 1 33 ? 74.554 -10.353 14.258 1.00 27.58 33 TYR B N 1
ATOM 2717 C CA . TYR B 1 33 ? 73.811 -11.003 15.337 1.00 25.04 33 TYR B CA 1
ATOM 2718 C C . TYR B 1 33 ? 74.042 -10.303 16.667 1.00 22.20 33 TYR B C 1
ATOM 2719 O O . TYR B 1 33 ? 73.100 -10.076 17.438 1.00 22.89 33 TYR B O 1
ATOM 2728 N N . GLU B 1 34 ? 75.295 -9.970 16.961 1.00 18.22 34 GLU B N 1
ATOM 2729 C CA . GLU B 1 34 ? 75.599 -9.327 18.227 1.00 22.45 34 GLU B CA 1
ATOM 2730 C C . GLU B 1 34 ? 74.890 -7.980 18.354 1.00 23.71 34 GLU B C 1
ATOM 2731 O O . GLU B 1 34 ? 74.404 -7.629 19.433 1.00 24.58 34 GLU B O 1
ATOM 2737 N N . LYS B 1 35 ? 74.815 -7.216 17.262 1.00 25.36 35 LYS B N 1
ATOM 2738 C CA . LYS B 1 35 ? 74.014 -5.999 17.264 1.00 25.01 35 LYS B CA 1
ATOM 2739 C C . LYS B 1 35 ? 72.560 -6.321 17.557 1.00 21.92 35 LYS B C 1
ATOM 2740 O O . LYS B 1 35 ? 71.891 -5.606 18.310 1.00 23.32 35 LYS B O 1
ATOM 2746 N N . GLN B 1 36 ? 72.048 -7.370 16.931 1.00 20.12 36 GLN B N 1
ATOM 2747 C CA . GLN B 1 36 ? 70.673 -7.755 17.157 1.00 21.21 36 GLN B CA 1
ATOM 2748 C C . GLN B 1 36 ? 70.465 -8.186 18.586 1.00 18.84 36 GLN B C 1
ATOM 2749 O O . GLN B 1 36 ? 69.394 -7.969 19.147 1.00 19.20 36 GLN B O 1
ATOM 2755 N N . VAL B 1 37 ? 71.474 -8.807 19.185 1.00 19.51 37 VAL B N 1
ATOM 2756 C CA . VAL B 1 37 ? 71.331 -9.238 20.562 1.00 19.46 37 VAL B CA 1
ATOM 2757 C C . VAL B 1 37 ? 71.116 -8.030 21.464 1.00 18.30 37 VAL B C 1
ATOM 2758 O O . VAL B 1 37 ? 70.177 -8.012 22.273 1.00 13.50 37 VAL B O 1
ATOM 2762 N N . VAL B 1 38 ? 71.963 -6.991 21.326 1.00 17.30 38 VAL B N 1
ATOM 2763 C CA . VAL B 1 38 ? 71.806 -5.832 22.201 1.00 20.94 38 VAL B CA 1
ATOM 2764 C C . VAL B 1 38 ? 70.514 -5.107 21.875 1.00 18.21 38 VAL B C 1
ATOM 2765 O O . VAL B 1 38 ? 69.745 -4.755 22.777 1.00 19.13 38 VAL B O 1
ATOM 2769 N N . LEU B 1 39 ? 70.203 -4.962 20.595 1.00 15.32 39 LEU B N 1
ATOM 2770 C CA . LEU B 1 39 ? 68.958 -4.305 20.222 1.00 20.11 39 LEU B CA 1
ATOM 2771 C C . LEU B 1 39 ? 67.750 -4.983 20.863 1.00 20.40 39 LEU B C 1
ATOM 2772 O O . LEU B 1 39 ? 66.952 -4.342 21.551 1.00 23.60 39 LEU B O 1
ATOM 2777 N N . TYR B 1 40 ? 67.611 -6.283 20.667 1.00 18.41 40 TYR B N 1
ATOM 2778 C CA . TYR B 1 40 ? 66.464 -6.988 21.221 1.00 19.41 40 TYR B CA 1
ATOM 2779 C C . TYR B 1 40 ? 66.477 -6.954 22.741 1.00 20.25 40 TYR B C 1
ATOM 2780 O O . TYR B 1 40 ? 65.427 -6.846 23.379 1.00 19.53 40 TYR B O 1
ATOM 2789 N N . SER B 1 41 ? 67.655 -7.096 23.335 1.00 19.64 41 SER B N 1
ATOM 2790 C CA . SER B 1 41 ? 67.769 -7.034 24.781 1.00 17.40 41 SER B CA 1
ATOM 2791 C C . SER B 1 41 ? 67.244 -5.720 25.301 1.00 18.32 41 SER B C 1
ATOM 2792 O O . SER B 1 41 ? 66.504 -5.670 26.290 1.00 18.02 41 SER B O 1
ATOM 2795 N N . ILE B 1 42 ? 67.602 -4.647 24.627 1.00 19.01 42 ILE B N 1
ATOM 2796 C CA . ILE B 1 42 ? 67.195 -3.333 25.061 1.00 18.49 42 ILE B CA 1
ATOM 2797 C C . ILE B 1 42 ? 65.694 -3.146 24.851 1.00 21.06 42 ILE B C 1
ATOM 2798 O O . ILE B 1 42 ? 64.956 -2.807 25.796 1.00 20.91 42 ILE B O 1
ATOM 2803 N N . ARG B 1 43 ? 65.209 -3.421 23.635 1.00 18.21 43 ARG B N 1
ATOM 2804 C CA . ARG B 1 43 ? 63.765 -3.337 23.376 1.00 23.33 43 ARG B CA 1
ATOM 2805 C C . ARG B 1 43 ? 62.958 -4.097 24.413 1.00 24.40 43 ARG B C 1
ATOM 2806 O O . ARG B 1 43 ? 61.838 -3.698 24.752 1.00 29.60 43 ARG B O 1
ATOM 2814 N N . ASN B 1 44 ? 63.498 -5.196 24.909 1.00 17.27 44 ASN B N 1
ATOM 2815 C CA . ASN B 1 44 ? 62.778 -6.065 25.807 1.00 18.68 44 ASN B CA 1
ATOM 2816 C C . ASN B 1 44 ? 63.181 -5.879 27.249 1.00 15.87 44 ASN B C 1
ATOM 2817 O O . ASN B 1 44 ? 62.725 -6.634 28.099 1.00 17.47 44 ASN B O 1
ATOM 2822 N N . GLN B 1 45 ? 64.023 -4.912 27.544 1.00 15.07 45 GLN B N 1
ATOM 2823 C CA . GLN B 1 45 ? 64.433 -4.665 28.915 1.00 18.15 45 GLN B CA 1
ATOM 2824 C C . GLN B 1 45 ? 64.857 -5.964 29.609 1.00 16.59 45 GLN B C 1
ATOM 2825 O O . GLN B 1 45 ? 64.372 -6.316 30.686 1.00 15.32 45 GLN B O 1
ATOM 2831 N N . LEU B 1 46 ? 65.769 -6.689 28.955 1.00 15.95 46 LEU B N 1
ATOM 2832 C CA . LEU B 1 46 ? 66.281 -7.945 29.478 1.00 16.76 46 LEU B CA 1
ATOM 2833 C C . LEU B 1 46 ? 67.273 -7.723 30.610 1.00 16.09 46 LEU B C 1
ATOM 2834 O O . LEU B 1 46 ? 68.102 -6.809 30.573 1.00 15.29 46 LEU B O 1
ATOM 2839 N N . ARG B 1 47 ? 67.200 -8.586 31.611 1.00 18.42 47 ARG B N 1
ATOM 2840 C CA . ARG B 1 47 ? 68.232 -8.617 32.637 1.00 17.04 47 ARG B CA 1
ATOM 2841 C C . ARG B 1 47 ? 69.577 -8.991 32.013 1.00 20.83 47 ARG B C 1
ATOM 2842 O O . ARG B 1 47 ? 69.693 -9.944 31.232 1.00 23.54 47 ARG B O 1
ATOM 2850 N N . TYR B 1 48 ? 70.609 -8.262 32.396 1.00 18.70 48 TYR B N 1
ATOM 2851 C CA . TYR B 1 48 ? 71.907 -8.473 31.787 1.00 22.44 48 TYR B CA 1
ATOM 2852 C C . TYR B 1 48 ? 72.499 -9.842 32.135 1.00 23.72 48 TYR B C 1
ATOM 2853 O O . TYR B 1 48 ? 72.877 -10.605 31.240 1.00 23.83 48 TYR B O 1
ATOM 2862 N N . ARG B 1 49 ? 72.602 -10.175 33.423 1.00 24.32 49 ARG B N 1
ATOM 2863 C CA . ARG B 1 49 ? 73.384 -11.357 33.794 1.00 28.48 49 ARG B CA 1
ATOM 2864 C C . ARG B 1 49 ? 72.690 -12.680 33.455 1.00 27.41 49 ARG B C 1
ATOM 2865 O O . ARG B 1 49 ? 73.355 -13.716 33.378 1.00 27.92 49 ARG B O 1
ATOM 2873 N N . ASN B 1 50 ? 71.389 -12.663 33.232 1.00 28.74 50 ASN B N 1
ATOM 2874 C CA . ASN B 1 50 ? 70.624 -13.828 32.829 1.00 25.29 50 ASN B CA 1
ATOM 2875 C C . ASN B 1 50 ? 70.676 -14.078 31.338 1.00 24.75 50 ASN B C 1
ATOM 2876 O O . ASN B 1 50 ? 69.957 -14.959 30.857 1.00 30.17 50 ASN B O 1
ATOM 2881 N N . ASN B 1 51 ? 71.399 -13.280 30.570 1.00 23.81 51 ASN B N 1
ATOM 2882 C CA . ASN B 1 51 ? 71.091 -13.260 29.153 1.00 24.54 51 ASN B CA 1
ATOM 2883 C C . ASN B 1 51 ? 72.317 -13.094 28.282 1.00 24.20 51 ASN B C 1
ATOM 2884 O O . ASN B 1 51 ? 73.375 -12.604 28.702 1.00 25.19 51 ASN B O 1
ATOM 2889 N N . LEU B 1 52 ? 72.100 -13.486 27.026 1.00 22.75 52 LEU B N 1
ATOM 2890 C CA . LEU B 1 52 ? 73.131 -13.481 25.998 1.00 23.72 52 LEU B CA 1
ATOM 2891 C C . LEU B 1 52 ? 73.868 -12.151 25.905 1.00 24.56 52 LEU B C 1
ATOM 2892 O O . LEU B 1 52 ? 75.083 -12.119 25.679 1.00 24.96 52 LEU B O 1
ATOM 2897 N N . VAL B 1 53 ? 73.151 -11.042 26.082 1.00 23.61 53 VAL B N 1
ATOM 2898 C CA . VAL B 1 53 ? 73.750 -9.721 25.912 1.00 24.35 53 VAL B CA 1
ATOM 2899 C C . VAL B 1 53 ? 75.012 -9.548 26.748 1.00 24.74 53 VAL B C 1
ATOM 2900 O O . VAL B 1 53 ? 75.905 -8.788 26.371 1.00 30.63 53 VAL B O 1
ATOM 2904 N N . LYS B 1 54 ? 75.132 -10.256 27.877 1.00 24.65 54 LYS B N 1
ATOM 2905 C CA . LYS B 1 54 ? 76.327 -10.076 28.707 1.00 25.48 54 LYS B CA 1
ATOM 2906 C C . LYS B 1 54 ? 77.583 -10.636 28.068 1.00 31.72 54 LYS B C 1
ATOM 2907 O O . LYS B 1 54 ? 78.684 -10.290 28.513 1.00 36.65 54 LYS B O 1
ATOM 2913 N N . HIS B 1 55 ? 77.447 -11.505 27.058 1.00 34.23 55 HIS B N 1
ATOM 2914 C CA . HIS B 1 55 ? 78.591 -11.991 26.294 1.00 30.48 55 HIS B CA 1
ATOM 2915 C C . HIS B 1 55 ? 78.982 -11.060 25.162 1.00 36.10 55 HIS B C 1
ATOM 2916 O O . HIS B 1 55 ? 80.129 -11.130 24.703 1.00 44.34 55 HIS B O 1
ATOM 2923 N N . VAL B 1 56 ? 78.099 -10.175 24.712 1.00 29.52 56 VAL B N 1
ATOM 2924 C CA . VAL B 1 56 ? 78.476 -9.222 23.680 1.00 28.79 56 VAL B CA 1
ATOM 2925 C C . VAL B 1 56 ? 78.730 -7.836 24.250 1.00 33.67 56 VAL B C 1
ATOM 2926 O O . VAL B 1 56 ? 79.740 -7.206 23.938 1.00 37.83 56 VAL B O 1
ATOM 2930 N N . LYS B 1 57 ? 77.843 -7.309 25.076 1.00 32.90 57 LYS B N 1
ATOM 2931 C CA . LYS B 1 57 ? 78.115 -6.002 25.650 1.00 34.00 57 LYS B CA 1
ATOM 2932 C C . LYS B 1 57 ? 78.731 -6.224 27.026 1.00 34.04 57 LYS B C 1
ATOM 2933 O O . LYS B 1 57 ? 78.119 -6.852 27.891 1.00 33.66 57 LYS B O 1
ATOM 2939 N N . LYS B 1 58 ? 79.951 -5.730 27.215 1.00 36.31 58 LYS B N 1
ATOM 2940 C CA . LYS B 1 58 ? 80.747 -6.139 28.364 1.00 33.68 58 LYS B CA 1
ATOM 2941 C C . LYS B 1 58 ? 80.530 -5.271 29.596 1.00 31.58 58 LYS B C 1
ATOM 2942 O O . LYS B 1 58 ? 80.725 -5.753 30.712 1.00 38.29 58 LYS B O 1
ATOM 2948 N N . ASP B 1 59 ? 80.107 -4.020 29.444 1.00 32.87 59 ASP B N 1
ATOM 2949 C CA . ASP B 1 59 ? 79.923 -3.133 30.588 1.00 29.89 59 ASP B CA 1
ATOM 2950 C C . ASP B 1 59 ? 78.459 -3.157 31.045 1.00 31.50 59 ASP B C 1
ATOM 2951 O O . ASP B 1 59 ? 77.584 -2.542 30.419 1.00 30.73 59 ASP B O 1
ATOM 2956 N N . GLU B 1 60 ? 78.206 -3.838 32.168 1.00 33.28 60 GLU B N 1
ATOM 2957 C CA . GLU B 1 60 ? 76.840 -4.028 32.654 1.00 27.60 60 GLU B CA 1
ATOM 2958 C C . GLU B 1 60 ? 76.153 -2.693 32.880 1.00 26.01 60 GLU B C 1
ATOM 2959 O O . GLU B 1 60 ? 75.064 -2.450 32.357 1.00 24.56 60 GLU B O 1
ATOM 2965 N N . ARG B 1 61 ? 76.809 -1.789 33.605 1.00 29.10 61 ARG B N 1
ATOM 2966 C CA . ARG B 1 61 ? 76.204 -0.499 33.913 1.00 27.72 61 ARG B CA 1
ATOM 2967 C C . ARG B 1 61 ? 75.753 0.226 32.653 1.00 24.63 61 ARG B C 1
ATOM 2968 O O . ARG B 1 61 ? 74.642 0.760 32.603 1.00 21.59 61 ARG B O 1
ATOM 2976 N N . ARG B 1 62 ? 76.602 0.267 31.620 1.00 28.86 62 ARG B N 1
ATOM 2977 C CA . ARG B 1 62 ? 76.220 1.001 30.411 1.00 28.84 62 ARG B CA 1
ATOM 2978 C C . ARG B 1 62 ? 75.163 0.261 29.601 1.00 22.57 62 ARG B C 1
ATOM 2979 O O . ARG B 1 62 ? 74.365 0.893 28.907 1.00 20.98 62 ARG B O 1
ATOM 2987 N N . TYR B 1 63 ? 75.117 -1.063 29.681 1.00 20.31 63 TYR B N 1
ATOM 2988 C CA . TYR B 1 63 ? 73.981 -1.743 29.089 1.00 19.65 63 TYR B CA 1
ATOM 2989 C C . TYR B 1 63 ? 72.669 -1.222 29.686 1.00 21.77 63 TYR B C 1
ATOM 2990 O O . TYR B 1 63 ? 71.754 -0.809 28.963 1.00 19.12 63 TYR B O 1
ATOM 2999 N N . TYR B 1 64 ? 72.588 -1.191 31.015 1.00 19.44 64 TYR B N 1
ATOM 3000 C CA . TYR B 1 64 ? 71.360 -0.805 31.691 1.00 16.28 64 TYR B CA 1
ATOM 3001 C C . TYR B 1 64 ? 71.041 0.662 31.481 1.00 17.87 64 TYR B C 1
ATOM 3002 O O . TYR B 1 64 ? 69.868 1.029 31.365 1.00 15.95 64 TYR B O 1
ATOM 3011 N N . GLU B 1 65 ? 72.064 1.514 31.427 1.00 19.59 65 GLU B N 1
ATOM 3012 C CA . GLU B 1 65 ? 71.826 2.913 31.080 1.00 21.48 65 GLU B CA 1
ATOM 3013 C C . GLU B 1 65 ? 71.247 3.025 29.686 1.00 20.10 65 GLU B C 1
ATOM 3014 O O . GLU B 1 65 ? 70.294 3.781 29.455 1.00 22.35 65 GLU B O 1
ATOM 3020 N N . GLU B 1 66 ? 71.806 2.259 28.747 1.00 21.83 66 GLU B N 1
ATOM 3021 C CA . GLU B 1 66 ? 71.276 2.222 27.393 1.00 18.56 66 GLU B CA 1
ATOM 3022 C C . GLU B 1 66 ? 69.860 1.685 27.397 1.00 19.03 66 GLU B C 1
ATOM 3023 O O . GLU B 1 66 ? 68.991 2.163 26.654 1.00 21.33 66 GLU B O 1
ATOM 3029 N N . LEU B 1 67 ? 69.613 0.680 28.229 1.00 15.82 67 LEU B N 1
ATOM 3030 C CA . LEU B 1 67 ? 68.273 0.145 28.340 1.00 15.24 67 LEU B CA 1
ATOM 3031 C C . LEU B 1 67 ? 67.316 1.239 28.762 1.00 16.55 67 LEU B C 1
ATOM 3032 O O . LEU B 1 67 ? 66.304 1.502 28.099 1.00 16.74 67 LEU B O 1
ATOM 3037 N N . LEU B 1 68 ? 67.647 1.915 29.857 1.00 18.03 68 LEU B N 1
ATOM 3038 C CA . LEU B 1 68 ? 66.732 2.892 30.404 1.00 17.02 68 LEU B CA 1
ATOM 3039 C C . LEU B 1 68 ? 66.552 4.042 29.431 1.00 19.18 68 LEU B C 1
ATOM 3040 O O . LEU B 1 68 ? 65.432 4.541 29.256 1.00 17.85 68 LEU B O 1
ATOM 3045 N N . LYS B 1 69 ? 67.638 4.437 28.745 1.00 19.38 69 LYS B N 1
ATOM 3046 C CA . LYS B 1 69 ? 67.526 5.520 27.776 1.00 20.37 69 LYS B CA 1
ATOM 3047 C C . LYS B 1 69 ? 66.664 5.110 26.596 1.00 22.94 69 LYS B C 1
ATOM 3048 O O . LYS B 1 69 ? 65.830 5.902 26.128 1.00 23.64 69 LYS B O 1
ATOM 3054 N N . TYR B 1 70 ? 66.817 3.872 26.120 1.00 16.99 70 TYR B N 1
ATOM 3055 C CA . TYR B 1 70 ? 65.933 3.419 25.056 1.00 17.94 70 TYR B CA 1
ATOM 3056 C C . TYR B 1 70 ? 64.491 3.417 25.525 1.00 20.76 70 TYR B C 1
ATOM 3057 O O . TYR B 1 70 ? 63.590 3.898 24.821 1.00 20.04 70 TYR B O 1
ATOM 3066 N N . SER B 1 71 ? 64.256 2.842 26.709 1.00 17.44 71 SER B N 1
ATOM 3067 C CA . SER B 1 71 ? 62.909 2.763 27.251 1.00 15.47 71 SER B CA 1
ATOM 3068 C C . SER B 1 71 ? 62.293 4.151 27.385 1.00 17.07 71 SER B C 1
ATOM 3069 O O . SER B 1 71 ? 61.147 4.376 26.986 1.00 13.37 71 SER B O 1
ATOM 3072 N N . ARG B 1 72 ? 63.055 5.100 27.937 1.00 16.69 72 ARG B N 1
ATOM 3073 C CA . ARG B 1 72 ? 62.608 6.483 27.967 1.00 15.93 72 ARG B CA 1
ATOM 3074 C C . ARG B 1 72 ? 62.249 6.967 26.579 1.00 17.93 72 ARG B C 1
ATOM 3075 O O . ARG B 1 72 ? 61.181 7.548 26.363 1.00 17.35 72 ARG B O 1
ATOM 3083 N N . ASP B 1 73 ? 63.132 6.714 25.614 1.00 21.66 73 ASP B N 1
ATOM 3084 C CA . ASP B 1 73 ? 63.037 7.379 24.323 1.00 17.49 73 ASP B CA 1
ATOM 3085 C C . ASP B 1 73 ? 61.862 6.894 23.506 1.00 19.76 73 ASP B C 1
ATOM 3086 O O . ASP B 1 73 ? 61.363 7.626 22.645 1.00 15.54 73 ASP B O 1
ATOM 3091 N N . HIS B 1 74 ? 61.432 5.657 23.738 1.00 22.27 74 HIS B N 1
ATOM 3092 C CA . HIS B 1 74 ? 60.235 5.098 23.127 1.00 17.75 74 HIS B CA 1
ATOM 3093 C C . HIS B 1 74 ? 59.071 5.102 24.083 1.00 20.13 74 HIS B C 1
ATOM 3094 O O . HIS B 1 74 ? 58.145 4.289 23.935 1.00 21.94 74 HIS B O 1
ATOM 3101 N N . LEU B 1 75 ? 59.130 5.964 25.095 1.00 17.89 75 LEU B N 1
ATOM 3102 C CA . LEU B 1 75 ? 58.031 6.120 26.030 1.00 16.38 75 LEU B CA 1
ATOM 3103 C C . LEU B 1 75 ? 57.551 4.779 26.573 1.00 15.42 75 LEU B C 1
ATOM 3104 O O . LEU B 1 75 ? 56.356 4.536 26.697 1.00 18.08 75 LEU B O 1
ATOM 3109 N N . MET B 1 76 ? 58.464 3.878 26.889 1.00 14.36 76 MET B N 1
ATOM 3110 C CA . MET B 1 76 ? 57.922 2.656 27.462 1.00 18.00 76 MET B CA 1
ATOM 3111 C C . MET B 1 76 ? 57.716 2.782 28.966 1.00 15.60 76 MET B C 1
ATOM 3112 O O . MET B 1 76 ? 58.133 3.737 29.611 1.00 11.90 76 MET B O 1
ATOM 3117 N N . LEU B 1 77 ? 57.043 1.787 29.515 1.00 15.36 77 LEU B N 1
ATOM 3118 C CA . LEU B 1 77 ? 56.965 1.647 30.957 1.00 16.36 77 LEU B CA 1
ATOM 3119 C C . LEU B 1 77 ? 58.348 1.477 31.576 1.00 13.78 77 LEU B C 1
ATOM 3120 O O . LEU B 1 77 ? 59.209 0.764 31.047 1.00 13.85 77 LEU B O 1
ATOM 3125 N N . TYR B 1 78 ? 58.529 2.090 32.730 1.00 10.28 78 TYR B N 1
ATOM 3126 C CA . TYR B 1 78 ? 59.671 1.790 33.575 1.00 11.81 78 TYR B CA 1
ATOM 3127 C C . TYR B 1 78 ? 59.848 0.279 33.691 1.00 13.82 78 TYR B C 1
ATOM 3128 O O . TYR B 1 78 ? 58.856 -0.464 33.766 1.00 13.62 78 TYR B O 1
ATOM 3137 N N . PRO B 1 79 ? 61.052 -0.210 33.685 1.00 11.29 79 PRO B N 1
ATOM 3138 C CA . PRO B 1 79 ? 61.198 -1.677 33.806 1.00 14.26 79 PRO B CA 1
ATOM 3139 C C . PRO B 1 79 ? 61.146 -2.093 35.273 1.00 12.87 79 PRO B C 1
ATOM 3140 O O . PRO B 1 79 ? 62.157 -2.303 35.955 1.00 11.35 79 PRO B O 1
ATOM 3144 N N . TYR B 1 80 ? 59.925 -2.192 35.799 1.00 11.94 80 TYR B N 1
ATOM 3145 C CA . TYR B 1 80 ? 59.795 -2.551 37.206 1.00 11.55 80 TYR B CA 1
ATOM 3146 C C . TYR B 1 80 ? 60.495 -3.838 37.513 1.00 10.79 80 TYR B C 1
ATOM 3147 O O . TYR B 1 80 ? 60.968 -4.015 38.632 1.00 13.38 80 TYR B O 1
ATOM 3156 N N . HIS B 1 81 ? 60.624 -4.728 36.530 1.00 13.54 81 HIS B N 1
ATOM 3157 C CA . HIS B 1 81 ? 61.313 -5.991 36.777 1.00 13.67 81 HIS B CA 1
ATOM 3158 C C . HIS B 1 81 ? 62.818 -5.827 36.942 1.00 13.58 81 HIS B C 1
ATOM 3159 O O . HIS B 1 81 ? 63.492 -6.781 37.322 1.00 18.39 81 HIS B O 1
ATOM 3166 N N . LEU B 1 82 ? 63.360 -4.647 36.698 1.00 14.42 82 LEU B N 1
ATOM 3167 C CA . LEU B 1 82 ? 64.772 -4.386 36.931 1.00 12.74 82 LEU B CA 1
ATOM 3168 C C . LEU B 1 82 ? 64.973 -3.291 37.958 1.00 15.23 82 LEU B C 1
ATOM 3169 O O . LEU B 1 82 ? 65.977 -2.572 37.901 1.00 17.07 82 LEU B O 1
ATOM 3174 N N . SER B 1 83 ? 64.003 -3.125 38.866 1.00 14.23 83 SER B N 1
ATOM 3175 C CA . SER B 1 83 ? 64.049 -2.016 39.813 1.00 12.65 83 SER B CA 1
ATOM 3176 C C . SER B 1 83 ? 65.292 -2.077 40.677 1.00 10.90 83 SER B C 1
ATOM 3177 O O . SER B 1 83 ? 65.801 -1.043 41.113 1.00 12.29 83 SER B O 1
ATOM 3180 N N . ASP B 1 84 ? 65.764 -3.281 40.974 1.00 11.74 84 ASP B N 1
ATOM 3181 C CA . ASP B 1 84 ? 67.005 -3.434 41.718 1.00 12.45 84 ASP B CA 1
ATOM 3182 C C . ASP B 1 84 ? 68.169 -2.847 40.948 1.00 14.96 84 ASP B C 1
ATOM 3183 O O . ASP B 1 84 ? 69.051 -2.198 41.522 1.00 19.25 84 ASP B O 1
ATOM 3188 N N . ILE B 1 85 ? 68.201 -3.058 39.640 1.00 14.62 85 ILE B N 1
ATOM 3189 C CA . ILE B 1 85 ? 69.271 -2.449 38.885 1.00 12.04 85 ILE B CA 1
ATOM 3190 C C . ILE B 1 85 ? 69.068 -0.950 38.823 1.00 13.62 85 ILE B C 1
ATOM 3191 O O . ILE B 1 85 ? 69.968 -0.163 39.148 1.00 18.81 85 ILE B O 1
ATOM 3196 N N . MET B 1 86 ? 67.885 -0.530 38.410 1.00 10.34 86 MET B N 1
ATOM 3197 C CA . MET B 1 86 ? 67.709 0.877 38.087 1.00 12.57 86 MET B CA 1
ATOM 3198 C C . MET B 1 86 ? 67.746 1.745 39.324 1.00 13.53 86 MET B C 1
ATOM 3199 O O . MET B 1 86 ? 68.311 2.842 39.293 1.00 14.49 86 MET B O 1
ATOM 3204 N N . VAL B 1 87 ? 67.162 1.274 40.426 1.00 13.38 87 VAL B N 1
ATOM 3205 C CA . VAL B 1 87 ? 67.141 2.074 41.646 1.00 14.87 87 VAL B CA 1
ATOM 3206 C C . VAL B 1 87 ? 68.467 1.965 42.391 1.00 16.23 87 VAL B C 1
ATOM 3207 O O . VAL B 1 87 ? 69.149 2.968 42.620 1.00 19.29 87 VAL B O 1
ATOM 3211 N N . LYS B 1 88 ? 68.839 0.756 42.811 1.00 18.34 88 LYS B N 1
ATOM 3212 C CA . LYS B 1 88 ? 70.067 0.604 43.586 1.00 18.61 88 LYS B CA 1
ATOM 3213 C C . LYS B 1 88 ? 71.282 0.988 42.755 1.00 24.40 88 LYS B C 1
ATOM 3214 O O . LYS B 1 88 ? 72.216 1.629 43.262 1.00 23.08 88 LYS B O 1
ATOM 3220 N N . GLY B 1 89 ? 71.269 0.639 41.468 1.00 20.69 89 GLY B N 1
ATOM 3221 C CA . GLY B 1 89 ? 72.448 0.804 40.652 1.00 21.60 89 GLY B CA 1
ATOM 3222 C C . GLY B 1 89 ? 72.510 2.144 39.963 1.00 23.63 89 GLY B C 1
ATOM 3223 O O . GLY B 1 89 ? 73.429 2.928 40.200 1.00 28.79 89 GLY B O 1
ATOM 3224 N N . LEU B 1 90 ? 71.544 2.427 39.098 1.00 20.67 90 LEU B N 1
ATOM 3225 C CA . LEU B 1 90 ? 71.612 3.661 38.339 1.00 16.92 90 LEU B CA 1
ATOM 3226 C C . LEU B 1 90 ? 71.050 4.844 39.099 1.00 18.19 90 LEU B C 1
ATOM 3227 O O . LEU B 1 90 ? 71.223 5.967 38.632 1.00 19.72 90 LEU B O 1
ATOM 3232 N N . ARG B 1 91 ? 70.386 4.613 40.241 1.00 18.88 91 ARG B N 1
ATOM 3233 C CA . ARG B 1 91 ? 69.766 5.666 41.054 1.00 18.87 91 ARG B CA 1
ATOM 3234 C C . ARG B 1 91 ? 68.595 6.311 40.313 1.00 21.20 91 ARG B C 1
ATOM 3235 O O . ARG B 1 91 ? 68.369 7.519 40.405 1.00 25.45 91 ARG B O 1
ATOM 3243 N N . ILE B 1 92 ? 67.819 5.511 39.596 1.00 15.43 92 ILE B N 1
ATOM 3244 C CA . ILE B 1 92 ? 66.686 6.035 38.857 1.00 15.89 92 ILE B CA 1
ATOM 3245 C C . ILE B 1 92 ? 65.429 5.312 39.308 1.00 14.26 92 ILE B C 1
ATOM 3246 O O . ILE B 1 92 ? 65.146 4.196 38.857 1.00 13.40 92 ILE B O 1
ATOM 3251 N N . THR B 1 93 ? 64.642 5.985 40.150 1.00 15.87 93 THR B N 1
ATOM 3252 C CA . THR B 1 93 ? 63.352 5.495 40.589 1.00 12.32 93 THR B CA 1
ATOM 3253 C C . THR B 1 93 ? 62.342 5.621 39.460 1.00 11.80 93 THR B C 1
ATOM 3254 O O . THR B 1 93 ? 62.556 6.381 38.513 1.00 12.60 93 THR B O 1
ATOM 3258 N N . PRO B 1 94 ? 61.208 4.922 39.563 1.00 9.61 94 PRO B N 1
ATOM 3259 C CA . PRO B 1 94 ? 60.131 5.161 38.609 1.00 10.13 94 PRO B CA 1
ATOM 3260 C C . PRO B 1 94 ? 59.799 6.620 38.471 1.00 8.84 94 PRO B C 1
ATOM 3261 O O . PRO B 1 94 ? 59.530 7.091 37.368 1.00 8.44 94 PRO B O 1
ATOM 3265 N N . PHE B 1 95 ? 59.781 7.355 39.574 1.00 11.44 95 PHE B N 1
ATOM 3266 C CA . PHE B 1 95 ? 59.423 8.760 39.487 1.00 10.23 95 PHE B CA 1
ATOM 3267 C C . PHE B 1 95 ? 60.398 9.512 38.588 1.00 11.69 95 PHE B C 1
ATOM 3268 O O . PHE B 1 95 ? 59.980 10.241 37.681 1.00 12.85 95 PHE B O 1
ATOM 3276 N N . SER B 1 96 ? 61.707 9.346 38.824 1.00 11.65 96 SER B N 1
ATOM 3277 C CA . SER B 1 96 ? 62.707 10.021 38.001 1.00 12.65 96 SER B CA 1
ATOM 3278 C C . SER B 1 96 ? 62.570 9.616 36.548 1.00 15.79 96 SER B C 1
ATOM 3279 O O . SER B 1 96 ? 62.714 10.447 35.642 1.00 12.92 96 SER B O 1
ATOM 3282 N N . TYR B 1 97 ? 62.321 8.326 36.310 1.00 13.40 97 TYR B N 1
ATOM 3283 C CA . TYR B 1 97 ? 62.145 7.850 34.951 1.00 12.99 97 TYR B CA 1
ATOM 3284 C C . TYR B 1 97 ? 61.009 8.594 34.257 1.00 13.56 97 TYR B C 1
ATOM 3285 O O . TYR B 1 97 ? 61.209 9.186 33.200 1.00 15.53 97 TYR B O 1
ATOM 3294 N N . TYR B 1 98 ? 59.814 8.615 34.848 1.00 11.77 98 TYR B N 1
ATOM 3295 C CA . TYR B 1 98 ? 58.706 9.262 34.136 1.00 13.70 98 TYR B CA 1
ATOM 3296 C C . TYR B 1 98 ? 58.866 10.785 34.090 1.00 15.10 98 TYR B C 1
ATOM 3297 O O . TYR B 1 98 ? 58.417 11.431 33.136 1.00 16.28 98 TYR B O 1
ATOM 3306 N N . THR B 1 99 ? 59.531 11.381 35.075 1.00 13.35 99 THR B N 1
ATOM 3307 C CA . THR B 1 99 ? 59.923 12.775 34.916 1.00 16.11 99 THR B CA 1
ATOM 3308 C C . THR B 1 99 ? 60.705 12.987 33.627 1.00 19.68 99 THR B C 1
ATOM 3309 O O . THR B 1 99 ? 60.446 13.934 32.868 1.00 23.12 99 THR B O 1
ATOM 3313 N N . GLY B 1 100 ? 61.658 12.098 33.359 1.00 15.55 100 GLY B N 1
ATOM 3314 C CA . GLY B 1 100 ? 62.437 12.212 32.143 1.00 17.53 100 GLY B CA 1
ATOM 3315 C C . GLY B 1 100 ? 61.578 12.113 30.905 1.00 18.06 100 GLY B C 1
ATOM 3316 O O . GLY B 1 100 ? 61.721 12.909 29.975 1.00 23.42 100 GLY B O 1
ATOM 3317 N N . ILE B 1 101 ? 60.680 11.128 30.871 1.00 16.58 101 ILE B N 1
ATOM 3318 C CA . ILE B 1 101 ? 59.712 11.027 29.781 1.00 15.85 101 ILE B CA 1
ATOM 3319 C C . ILE B 1 101 ? 58.929 12.321 29.656 1.00 20.29 101 ILE B C 1
ATOM 3320 O O . ILE B 1 101 ? 58.832 12.910 28.577 1.00 23.34 101 ILE B O 1
ATOM 3325 N N . MET B 1 102 ? 58.374 12.797 30.769 1.00 20.73 102 MET B N 1
ATOM 3326 C CA . MET B 1 102 ? 57.591 14.035 30.733 1.00 22.03 102 MET B CA 1
ATOM 3327 C C . MET B 1 102 ? 58.396 15.193 30.162 1.00 23.16 102 MET B C 1
ATOM 3328 O O . MET B 1 102 ? 57.905 15.935 29.308 1.00 29.10 102 MET B O 1
ATOM 3333 N N . GLU B 1 103 ? 59.631 15.383 30.635 1.00 22.85 103 GLU B N 1
ATOM 3334 C CA . GLU B 1 103 ? 60.444 16.477 30.110 1.00 24.69 103 GLU B CA 1
ATOM 3335 C C . GLU B 1 103 ? 60.640 16.351 28.616 1.00 25.94 103 GLU B C 1
ATOM 3336 O O . GLU B 1 103 ? 60.616 17.349 27.893 1.00 30.41 103 GLU B O 1
ATOM 3342 N N . ASP B 1 104 ? 60.861 15.133 28.139 1.00 26.43 104 ASP B N 1
ATOM 3343 C CA . ASP B 1 104 ? 61.113 14.922 26.720 1.00 27.31 104 ASP B CA 1
ATOM 3344 C C . ASP B 1 104 ? 59.922 15.350 25.879 1.00 27.92 104 ASP B C 1
ATOM 3345 O O . ASP B 1 104 ? 60.068 16.102 24.912 1.00 29.20 104 ASP B O 1
ATOM 3350 N N . ILE B 1 105 ? 58.735 14.849 26.213 1.00 28.28 105 ILE B N 1
ATOM 3351 C CA . ILE B 1 105 ? 57.589 15.144 25.373 1.00 30.11 105 ILE B CA 1
ATOM 3352 C C . ILE B 1 105 ? 57.119 16.566 25.606 1.00 29.90 105 ILE B C 1
ATOM 3353 O O . ILE B 1 105 ? 56.567 17.201 24.704 1.00 31.07 105 ILE B O 1
ATOM 3358 N N . MET B 1 106 ? 57.369 17.108 26.792 1.00 28.71 106 MET B N 1
ATOM 3359 C CA . MET B 1 106 ? 56.958 18.475 27.063 1.00 28.65 106 MET B CA 1
ATOM 3360 C C . MET B 1 106 ? 57.880 19.464 26.349 1.00 29.83 106 MET B C 1
ATOM 3361 O O . MET B 1 106 ? 57.411 20.382 25.676 1.00 37.74 106 MET B O 1
ATOM 3366 N N . ASN B 1 107 ? 59.198 19.265 26.442 1.00 31.89 107 ASN B N 1
ATOM 3367 C CA . ASN B 1 107 ? 60.150 20.201 25.835 1.00 29.31 107 ASN B CA 1
ATOM 3368 C C . ASN B 1 107 ? 60.177 20.092 24.320 1.00 28.86 107 ASN B C 1
ATOM 3369 O O . ASN B 1 107 ? 60.506 21.066 23.634 1.00 29.44 107 ASN B O 1
ATOM 3374 N N . SER B 1 108 ? 59.916 18.921 23.778 1.00 26.82 108 SER B N 1
ATOM 3375 C CA . SER B 1 108 ? 59.767 18.809 22.341 1.00 26.96 108 SER B CA 1
ATOM 3376 C C . SER B 1 108 ? 58.339 19.086 21.909 1.00 33.44 108 SER B C 1
ATOM 3377 O O . SER B 1 108 ? 57.979 18.818 20.761 1.00 36.50 108 SER B O 1
ATOM 3380 N N . GLU B 1 109 ? 57.518 19.596 22.817 1.00 36.39 109 GLU B N 1
ATOM 3381 C CA . GLU B 1 109 ? 56.154 20.012 22.535 1.00 38.40 109 GLU B CA 1
ATOM 3382 C C . GLU B 1 109 ? 55.303 18.880 21.987 1.00 38.63 109 GLU B C 1
ATOM 3383 O O . GLU B 1 109 ? 54.310 19.129 21.310 1.00 48.42 109 GLU B O 1
ATOM 3389 N N . LYS B 1 110 ? 55.659 17.630 22.249 1.00 37.11 110 LYS B N 1
ATOM 3390 C CA . LYS B 1 110 ? 54.845 16.548 21.722 1.00 37.81 110 LYS B CA 1
ATOM 3391 C C . LYS B 1 110 ? 53.479 16.524 22.422 1.00 38.25 110 LYS B C 1
ATOM 3392 O O . LYS B 1 110 ? 53.224 17.249 23.385 1.00 35.90 110 LYS B O 1
ATOM 3398 N N . SER B 1 111 ? 52.580 15.701 21.897 1.00 43.99 111 SER B N 1
ATOM 3399 C CA . SER B 1 111 ? 51.243 15.570 22.457 1.00 39.47 111 SER B CA 1
ATOM 3400 C C . SER B 1 111 ? 51.233 14.654 23.667 1.00 40.90 111 SER B C 1
ATOM 3401 O O . SER B 1 111 ? 51.965 13.662 23.713 1.00 44.15 111 SER B O 1
ATOM 3404 N N . TYR B 1 112 ? 50.347 14.953 24.629 1.00 37.71 112 TYR B N 1
ATOM 3405 C CA . TYR B 1 112 ? 50.075 13.954 25.656 1.00 33.94 112 TYR B CA 1
ATOM 3406 C C . TYR B 1 112 ? 49.611 12.656 25.034 1.00 38.61 112 TYR B C 1
ATOM 3407 O O . TYR B 1 112 ? 49.862 11.578 25.585 1.00 38.56 112 TYR B O 1
ATOM 3416 N N . ASP B 1 113 ? 48.938 12.740 23.884 1.00 41.13 113 ASP B N 1
ATOM 3417 C CA . ASP B 1 113 ? 48.325 11.563 23.292 1.00 40.86 113 ASP B CA 1
ATOM 3418 C C . ASP B 1 113 ? 49.336 10.623 22.669 1.00 38.50 113 ASP B C 1
ATOM 3419 O O . ASP B 1 113 ? 48.979 9.487 22.346 1.00 41.13 113 ASP B O 1
ATOM 3424 N N . SER B 1 114 ? 50.588 11.043 22.529 1.00 35.82 114 SER B N 1
ATOM 3425 C CA . SER B 1 114 ? 51.609 10.106 22.099 1.00 33.51 114 SER B CA 1
ATOM 3426 C C . SER B 1 114 ? 52.042 9.145 23.200 1.00 33.26 114 SER B C 1
ATOM 3427 O O . SER B 1 114 ? 52.769 8.197 22.905 1.00 33.26 114 SER B O 1
ATOM 3430 N N . LEU B 1 115 ? 51.654 9.366 24.456 1.00 29.72 115 LEU B N 1
ATOM 3431 C CA . LEU B 1 115 ? 52.070 8.450 25.505 1.00 25.18 115 LEU B CA 1
ATOM 3432 C C . LEU B 1 115 ? 51.335 7.133 25.343 1.00 26.93 115 LEU B C 1
ATOM 3433 O O . LEU B 1 115 ? 50.102 7.125 25.292 1.00 34.06 115 LEU B O 1
ATOM 3438 N N . PRO B 1 116 ? 52.030 6.019 25.278 1.00 20.01 116 PRO B N 1
ATOM 3439 C CA . PRO B 1 116 ? 51.340 4.733 25.374 1.00 24.74 116 PRO B CA 1
ATOM 3440 C C . PRO B 1 116 ? 50.483 4.696 26.623 1.00 26.06 116 PRO B C 1
ATOM 3441 O O . PRO B 1 116 ? 50.737 5.449 27.568 1.00 25.56 116 PRO B O 1
ATOM 3445 N N . ASN B 1 117 ? 49.470 3.833 26.655 1.00 30.95 117 ASN B N 1
ATOM 3446 C CA . ASN B 1 117 ? 48.413 4.000 27.645 1.00 27.30 117 ASN B CA 1
ATOM 3447 C C . ASN B 1 117 ? 48.894 3.666 29.049 1.00 24.24 117 ASN B C 1
ATOM 3448 O O . ASN B 1 117 ? 48.671 4.435 29.991 1.00 22.82 117 ASN B O 1
ATOM 3453 N N . PHE B 1 118 ? 49.579 2.538 29.208 1.00 22.75 118 PHE B N 1
ATOM 3454 C CA . PHE B 1 118 ? 50.160 2.225 30.505 1.00 22.45 118 PHE B CA 1
ATOM 3455 C C . PHE B 1 118 ? 51.196 3.264 30.922 1.00 23.48 118 PHE B C 1
ATOM 3456 O O . PHE B 1 118 ? 51.218 3.702 32.082 1.00 20.01 118 PHE B O 1
ATOM 3464 N N . THR B 1 119 ? 52.032 3.709 29.980 1.00 20.52 119 THR B N 1
ATOM 3465 C CA . THR B 1 119 ? 52.962 4.786 30.290 1.00 15.70 119 THR B CA 1
ATOM 3466 C C . THR B 1 119 ? 52.233 6.005 30.819 1.00 16.82 119 THR B C 1
ATOM 3467 O O . THR B 1 119 ? 52.657 6.614 31.805 1.00 18.90 119 THR B O 1
ATOM 3471 N N . ALA B 1 120 ? 51.138 6.388 30.174 1.00 19.11 120 ALA B N 1
ATOM 3472 C CA . ALA B 1 120 ? 50.390 7.542 30.657 1.00 19.68 120 ALA B CA 1
ATOM 3473 C C . ALA B 1 120 ? 49.734 7.240 31.990 1.00 16.16 120 ALA B C 1
ATOM 3474 O O . ALA B 1 120 ? 49.596 8.137 32.828 1.00 16.59 120 ALA B O 1
ATOM 3476 N N . ALA B 1 121 ? 49.360 5.979 32.212 1.00 15.96 121 ALA B N 1
ATOM 3477 C CA . ALA B 1 121 ? 48.820 5.583 33.504 1.00 16.39 121 ALA B CA 1
ATOM 3478 C C . ALA B 1 121 ? 49.865 5.728 34.599 1.00 18.02 121 ALA B C 1
ATOM 3479 O O . ALA B 1 121 ? 49.575 6.233 35.688 1.00 21.28 121 ALA B O 1
ATOM 3481 N N . ASP B 1 122 ? 51.095 5.300 34.332 1.00 19.66 122 ASP B N 1
ATOM 3482 C CA . ASP B 1 122 ? 52.128 5.417 35.356 1.00 17.69 122 ASP B CA 1
ATOM 3483 C C . ASP B 1 122 ? 52.537 6.874 35.564 1.00 16.46 122 ASP B C 1
ATOM 3484 O O . ASP B 1 122 ? 52.862 7.271 36.683 1.00 16.07 122 ASP B O 1
ATOM 3489 N N . CYS B 1 123 ? 52.483 7.700 34.527 1.00 14.42 123 CYS B N 1
ATOM 3490 C CA . CYS B 1 123 ? 52.730 9.119 34.755 1.00 18.07 123 CYS B CA 1
ATOM 3491 C C . CYS B 1 123 ? 51.635 9.746 35.609 1.00 20.21 123 CYS B C 1
ATOM 3492 O O . CYS B 1 123 ? 51.910 10.637 36.419 1.00 22.43 123 CYS B O 1
ATOM 3495 N N . LEU B 1 124 ? 50.381 9.320 35.438 1.00 19.73 124 LEU B N 1
ATOM 3496 C CA . LEU B 1 124 ? 49.345 9.843 36.323 1.00 19.62 124 LEU B CA 1
ATOM 3497 C C . LEU B 1 124 ? 49.559 9.350 37.742 1.00 18.81 124 LEU B C 1
ATOM 3498 O O . LEU B 1 124 ? 49.443 10.123 38.702 1.00 19.31 124 LEU B O 1
ATOM 3503 N N . ARG B 1 125 ? 49.892 8.067 37.882 1.00 16.84 125 ARG B N 1
ATOM 3504 C CA . ARG B 1 125 ? 50.062 7.464 39.195 1.00 15.64 125 ARG B CA 1
ATOM 3505 C C . ARG B 1 125 ? 51.189 8.112 39.971 1.00 16.28 125 ARG B C 1
ATOM 3506 O O . ARG B 1 125 ? 51.036 8.393 41.160 1.00 23.21 125 ARG B O 1
ATOM 3514 N N . LEU B 1 126 ? 52.327 8.368 39.320 1.00 17.25 126 LEU B N 1
ATOM 3515 C CA . LEU B 1 126 ? 53.514 8.898 39.988 1.00 16.28 126 LEU B CA 1
ATOM 3516 C C . LEU B 1 126 ? 53.615 10.414 39.950 1.00 17.02 126 LEU B C 1
ATOM 3517 O O . LEU B 1 126 ? 54.017 11.030 40.938 1.00 22.39 126 LEU B O 1
ATOM 3522 N N . LEU B 1 127 ? 53.331 11.041 38.831 1.00 16.88 127 LEU B N 1
ATOM 3523 C CA . LEU B 1 127 ? 53.466 12.487 38.777 1.00 20.74 127 LEU B CA 1
ATOM 3524 C C . LEU B 1 127 ? 52.146 13.210 38.966 1.00 19.04 127 LEU B C 1
ATOM 3525 O O . LEU B 1 127 ? 52.150 14.429 39.103 1.00 18.06 127 LEU B O 1
ATOM 3530 N N . GLY B 1 128 ? 51.030 12.491 38.969 1.00 21.01 128 GLY B N 1
ATOM 3531 C CA . GLY B 1 128 ? 49.745 13.135 39.014 1.00 19.50 128 GLY B CA 1
ATOM 3532 C C . GLY B 1 128 ? 49.420 13.911 37.773 1.00 23.47 128 GLY B C 1
ATOM 3533 O O . GLY B 1 128 ? 48.577 14.814 37.822 1.00 31.43 128 GLY B O 1
ATOM 3534 N N . ILE B 1 129 ? 50.057 13.582 36.654 1.00 22.83 129 ILE B N 1
ATOM 3535 C CA . ILE B 1 129 ? 49.930 14.338 35.419 1.00 22.10 129 ILE B CA 1
ATOM 3536 C C . ILE B 1 129 ? 49.097 13.526 34.443 1.00 29.07 129 ILE B C 1
ATOM 3537 O O . ILE B 1 129 ? 49.566 12.531 33.870 1.00 30.72 129 ILE B O 1
ATOM 3542 N N . GLY B 1 130 ? 47.844 13.942 34.269 1.00 29.79 130 GLY B N 1
ATOM 3543 C CA . GLY B 1 130 ? 47.009 13.441 33.208 1.00 25.47 130 GLY B CA 1
ATOM 3544 C C . GLY B 1 130 ? 46.951 14.449 32.083 1.00 32.04 130 GLY B C 1
ATOM 3545 O O . GLY B 1 130 ? 47.637 15.474 32.089 1.00 29.49 130 GLY B O 1
ATOM 3546 N N . ARG B 1 131 ? 46.087 14.149 31.111 1.00 34.91 131 ARG B N 1
ATOM 3547 C CA . ARG B 1 131 ? 45.971 14.980 29.919 1.00 31.22 131 ARG B CA 1
ATOM 3548 C C . ARG B 1 131 ? 45.761 16.449 30.263 1.00 35.48 131 ARG B C 1
ATOM 3549 O O . ARG B 1 131 ? 46.427 17.331 29.706 1.00 36.26 131 ARG B O 1
ATOM 3557 N N . ASN B 1 132 ? 44.857 16.744 31.193 1.00 35.59 132 ASN B N 1
ATOM 3558 C CA . ASN B 1 132 ? 44.564 18.153 31.415 1.00 34.85 132 ASN B CA 1
ATOM 3559 C C . ASN B 1 132 ? 45.717 18.826 32.133 1.00 36.64 132 ASN B C 1
ATOM 3560 O O . ASN B 1 132 ? 46.121 19.943 31.765 1.00 36.57 132 ASN B O 1
ATOM 3565 N N . GLN B 1 133 ? 46.290 18.154 33.134 1.00 35.41 133 GLN B N 1
ATOM 3566 C CA . GLN B 1 133 ? 47.477 18.723 33.758 1.00 35.81 133 GLN B CA 1
ATOM 3567 C C . GLN B 1 133 ? 48.571 18.929 32.722 1.00 33.63 133 GLN B C 1
ATOM 3568 O O . GLN B 1 133 ? 49.187 20.002 32.658 1.00 30.38 133 GLN B O 1
ATOM 3574 N N . TYR B 1 134 ? 48.761 17.945 31.846 1.00 28.71 134 TYR B N 1
ATOM 3575 C CA . TYR B 1 134 ? 49.753 18.103 30.795 1.00 29.29 134 TYR B CA 1
ATOM 3576 C C . TYR B 1 134 ? 49.467 19.346 29.983 1.00 33.79 134 TYR B C 1
ATOM 3577 O O . TYR B 1 134 ? 50.367 20.156 29.733 1.00 33.03 134 TYR B O 1
ATOM 3586 N N . ILE B 1 135 ? 48.201 19.521 29.581 1.00 37.88 135 ILE B N 1
ATOM 3587 C CA . ILE B 1 135 ? 47.813 20.679 28.783 1.00 34.30 135 ILE B CA 1
ATOM 3588 C C . ILE B 1 135 ? 48.078 21.957 29.557 1.00 32.63 135 ILE B C 1
ATOM 3589 O O . ILE B 1 135 ? 48.632 22.922 29.019 1.00 31.97 135 ILE B O 1
ATOM 3594 N N . ASP B 1 136 ? 47.760 21.960 30.846 1.00 29.06 136 ASP B N 1
ATOM 3595 C CA . ASP B 1 136 ? 47.972 23.164 31.634 1.00 31.51 136 ASP B CA 1
ATOM 3596 C C . ASP B 1 136 ? 49.458 23.512 31.725 1.00 37.20 136 ASP B C 1
ATOM 3597 O O . ASP B 1 136 ? 49.858 24.660 31.479 1.00 39.80 136 ASP B O 1
ATOM 3602 N N . LEU B 1 137 ? 50.295 22.523 32.051 1.00 37.74 137 LEU B N 1
ATOM 3603 C CA . LEU B 1 137 ? 51.730 22.761 32.164 1.00 31.60 137 LEU B CA 1
ATOM 3604 C C . LEU B 1 137 ? 52.301 23.254 30.848 1.00 34.58 137 LEU B C 1
ATOM 3605 O O . LEU B 1 137 ? 53.048 24.238 30.811 1.00 34.39 137 LEU B O 1
ATOM 3610 N N . MET B 1 138 ? 51.976 22.557 29.756 1.00 32.36 138 MET B N 1
ATOM 3611 C CA . MET B 1 138 ? 52.411 22.998 28.438 1.00 36.07 138 MET B CA 1
ATOM 3612 C C . MET B 1 138 ? 51.994 24.441 28.195 1.00 42.17 138 MET B C 1
ATOM 3613 O O . MET B 1 138 ? 52.736 25.225 27.589 1.00 40.36 138 MET B O 1
ATOM 3618 N N . ASN B 1 139 ? 50.815 24.821 28.694 1.00 38.82 139 ASN B N 1
ATOM 3619 C CA . ASN B 1 139 ? 50.377 26.194 28.503 1.00 40.18 139 ASN B CA 1
ATOM 3620 C C . ASN B 1 139 ? 51.222 27.145 29.325 1.00 38.62 139 ASN B C 1
ATOM 3621 O O . ASN B 1 139 ? 51.674 28.170 28.804 1.00 41.05 139 ASN B O 1
ATOM 3626 N N . GLN B 1 140 ? 51.487 26.811 30.594 1.00 36.35 140 GLN B N 1
ATOM 3627 C CA . GLN B 1 140 ? 52.436 27.623 31.356 1.00 34.19 140 GLN B CA 1
ATOM 3628 C C . GLN B 1 140 ? 53.793 27.641 30.677 1.00 39.04 140 GLN B C 1
ATOM 3629 O O . GLN B 1 140 ? 54.490 28.661 30.686 1.00 41.87 140 GLN B O 1
ATOM 3635 N N . CYS B 1 141 ? 54.189 26.516 30.088 1.00 37.37 141 CYS B N 1
ATOM 3636 C CA . CYS B 1 141 ? 55.405 26.500 29.297 1.00 35.40 141 CYS B CA 1
ATOM 3637 C C . CYS B 1 141 ? 55.311 27.504 28.159 1.00 39.40 141 CYS B C 1
ATOM 3638 O O . CYS B 1 141 ? 56.165 28.389 28.032 1.00 44.22 141 CYS B O 1
ATOM 3641 N N . ARG B 1 142 ? 54.256 27.396 27.336 1.00 43.88 142 ARG B N 1
ATOM 3642 C CA . ARG B 1 142 ? 54.063 28.324 26.221 1.00 42.12 142 ARG B CA 1
ATOM 3643 C C . ARG B 1 142 ? 54.074 29.770 26.694 1.00 44.14 142 ARG B C 1
ATOM 3644 O O . ARG B 1 142 ? 54.691 30.631 26.056 1.00 46.59 142 ARG B O 1
ATOM 3652 N N . SER B 1 143 ? 53.409 30.057 27.816 1.00 41.76 143 SER B N 1
ATOM 3653 C CA . SER B 1 143 ? 53.375 31.433 28.307 1.00 43.02 143 SER B CA 1
ATOM 3654 C C . SER B 1 143 ? 54.768 31.922 28.682 1.00 44.11 143 SER B C 1
ATOM 3655 O O . SER B 1 143 ? 55.118 33.083 28.434 1.00 47.29 143 SER B O 1
ATOM 3658 N N . SER B 1 144 ? 55.576 31.048 29.283 1.00 45.53 144 SER B N 1
ATOM 3659 C CA . SER B 1 144 ? 56.888 31.461 29.767 1.00 40.55 144 SER B CA 1
ATOM 3660 C C . SER B 1 144 ? 57.747 31.997 28.652 1.00 41.11 144 SER B C 1
ATOM 3661 O O . SER B 1 144 ? 58.563 32.894 28.878 1.00 43.04 144 SER B O 1
ATOM 3664 N N . LYS B 1 145 ? 57.572 31.461 27.444 1.00 41.53 145 LYS B N 1
ATOM 3665 C CA . LYS B 1 145 ? 58.470 31.783 26.354 1.00 37.43 145 LYS B CA 1
ATOM 3666 C C . LYS B 1 145 ? 58.561 33.284 26.143 1.00 43.52 145 LYS B C 1
ATOM 3667 O O . LYS B 1 145 ? 59.625 33.795 25.781 1.00 43.84 145 LYS B O 1
ATOM 3673 N N . LYS B 1 146 ? 57.483 34.014 26.423 1.00 48.26 146 LYS B N 1
ATOM 3674 C CA . LYS B 1 146 ? 57.465 35.460 26.248 1.00 42.44 146 LYS B CA 1
ATOM 3675 C C . LYS B 1 146 ? 57.795 36.212 27.525 1.00 43.33 146 LYS B C 1
ATOM 3676 O O . LYS B 1 146 ? 57.901 37.438 27.486 1.00 46.79 146 LYS B O 1
ATOM 3682 N N . PHE B 1 147 ? 57.961 35.521 28.651 1.00 47.05 147 PHE B N 1
ATOM 3683 C CA . PHE B 1 147 ? 58.451 36.165 29.864 1.00 42.30 147 PHE B CA 1
ATOM 3684 C C . PHE B 1 147 ? 59.977 36.239 29.864 1.00 37.96 147 PHE B C 1
ATOM 3685 O O . PHE B 1 147 ? 60.667 35.529 29.125 1.00 37.32 147 PHE B O 1
ATOM 3693 N N . PHE B 1 148 ? 60.505 37.114 30.715 1.00 30.49 148 PHE B N 1
ATOM 3694 C CA . PHE B 1 148 ? 61.948 37.242 30.788 1.00 24.27 148 PHE B CA 1
ATOM 3695 C C . PHE B 1 148 ? 62.578 35.952 31.288 1.00 31.47 148 PHE B C 1
ATOM 3696 O O . PHE B 1 148 ? 63.633 35.537 30.800 1.00 27.37 148 PHE B O 1
ATOM 3704 N N . ARG B 1 149 ? 61.964 35.315 32.267 1.00 27.99 149 ARG B N 1
ATOM 3705 C CA . ARG B 1 149 ? 62.458 34.043 32.747 1.00 25.88 149 ARG B CA 1
ATOM 3706 C C . ARG B 1 149 ? 61.625 32.963 32.089 1.00 29.11 149 ARG B C 1
ATOM 3707 O O . ARG B 1 149 ? 60.509 32.658 32.528 1.00 26.75 149 ARG B O 1
ATOM 3715 N N . ARG B 1 150 ? 62.188 32.374 31.042 1.00 30.68 150 ARG B N 1
ATOM 3716 C CA . ARG B 1 150 ? 61.565 31.217 30.440 1.00 31.30 150 ARG B CA 1
ATOM 3717 C C . ARG B 1 150 ? 61.593 30.057 31.423 1.00 29.54 150 ARG B C 1
ATOM 3718 O O . ARG B 1 150 ? 62.439 29.978 32.311 1.00 31.22 150 ARG B O 1
ATOM 3726 N N . LYS B 1 151 ? 60.594 29.213 31.322 1.00 30.82 151 LYS B N 1
ATOM 3727 C CA . LYS B 1 151 ? 60.505 28.028 32.142 1.00 30.10 151 LYS B CA 1
ATOM 3728 C C . LYS B 1 151 ? 60.597 26.828 31.224 1.00 29.93 151 LYS B C 1
ATOM 3729 O O . LYS B 1 151 ? 60.325 26.904 30.025 1.00 28.88 151 LYS B O 1
ATOM 3735 N N . THR B 1 152 ? 60.984 25.708 31.793 1.00 30.01 152 THR B N 1
ATOM 3736 C CA . THR B 1 152 ? 61.025 24.497 31.015 1.00 26.88 152 THR B CA 1
ATOM 3737 C C . THR B 1 152 ? 60.294 23.434 31.802 1.00 26.30 152 THR B C 1
ATOM 3738 O O . THR B 1 152 ? 59.981 23.627 32.976 1.00 30.20 152 THR B O 1
ATOM 3742 N N . ALA B 1 153 ? 59.964 22.340 31.127 1.00 28.23 153 ALA B N 1
ATOM 3743 C CA . ALA B 1 153 ? 59.423 21.148 31.768 1.00 23.70 153 ALA B CA 1
ATOM 3744 C C . ALA B 1 153 ? 59.937 20.954 33.195 1.00 26.96 153 ALA B C 1
ATOM 3745 O O . ALA B 1 153 ? 59.142 20.821 34.132 1.00 27.14 153 ALA B O 1
ATOM 3747 N N . ARG B 1 154 ? 61.259 20.992 33.385 1.00 28.82 154 ARG B N 1
ATOM 3748 C CA . ARG B 1 154 ? 61.826 20.768 34.713 1.00 26.50 154 ARG B CA 1
ATOM 3749 C C . ARG B 1 154 ? 61.250 21.757 35.718 1.00 25.18 154 ARG B C 1
ATOM 3750 O O . ARG B 1 154 ? 60.826 21.372 36.810 1.00 30.45 154 ARG B O 1
ATOM 3758 N N . ASP B 1 155 ? 61.198 23.040 35.351 1.00 24.16 155 ASP B N 1
ATOM 3759 C CA . ASP B 1 155 ? 60.623 24.057 36.235 1.00 26.82 155 ASP B CA 1
ATOM 3760 C C . ASP B 1 155 ? 59.173 23.748 36.622 1.00 28.80 155 ASP B C 1
ATOM 3761 O O . ASP B 1 155 ? 58.736 24.093 37.725 1.00 29.25 155 ASP B O 1
ATOM 3766 N N . LEU B 1 156 ? 58.410 23.110 35.736 1.00 26.78 156 LEU B N 1
ATOM 3767 C CA . LEU B 1 156 ? 56.987 22.877 35.947 1.00 23.03 156 LEU B CA 1
ATOM 3768 C C . LEU B 1 156 ? 56.651 21.519 36.538 1.00 26.18 156 LEU B C 1
ATOM 3769 O O . LEU B 1 156 ? 55.570 21.365 37.110 1.00 26.53 156 LEU B O 1
ATOM 3774 N N . LEU B 1 157 ? 57.517 20.512 36.371 1.00 26.49 157 LEU B N 1
ATOM 3775 C CA . LEU B 1 157 ? 57.145 19.169 36.764 1.00 21.63 157 LEU B CA 1
ATOM 3776 C C . LEU B 1 157 ? 57.290 18.999 38.272 1.00 21.21 157 LEU B C 1
ATOM 3777 O O . LEU B 1 157 ? 58.057 19.714 38.906 1.00 22.03 157 LEU B O 1
ATOM 3782 N N . PRO B 1 158 ? 56.554 18.075 38.884 1.00 24.89 158 PRO B N 1
ATOM 3783 C CA . PRO B 1 158 ? 56.697 17.893 40.330 1.00 21.81 158 PRO B CA 1
ATOM 3784 C C . PRO B 1 158 ? 58.102 17.441 40.680 1.00 24.61 158 PRO B C 1
ATOM 3785 O O . PRO B 1 158 ? 58.795 16.816 39.871 1.00 27.57 158 PRO B O 1
ATOM 3789 N N . ILE B 1 159 ? 58.528 17.799 41.901 1.00 24.17 159 ILE B N 1
ATOM 3790 C CA . ILE B 1 159 ? 59.861 17.454 42.396 1.00 24.16 159 ILE B CA 1
ATOM 3791 C C . ILE B 1 159 ? 59.866 16.156 43.182 1.00 24.67 159 ILE B C 1
ATOM 3792 O O . ILE B 1 159 ? 60.954 15.648 43.519 1.00 23.12 159 ILE B O 1
ATOM 3797 N N . LYS B 1 160 ? 58.695 15.604 43.487 1.00 19.08 160 LYS B N 1
ATOM 3798 C CA . LYS B 1 160 ? 58.604 14.359 44.226 1.00 21.36 160 LYS B CA 1
ATOM 3799 C C . LYS B 1 160 ? 57.316 13.666 43.808 1.00 18.91 160 LYS B C 1
ATOM 3800 O O . LYS B 1 160 ? 56.345 14.337 43.434 1.00 21.38 160 LYS B O 1
ATOM 3806 N N . PRO B 1 161 ? 57.278 12.340 43.826 1.00 16.55 161 PRO B N 1
ATOM 3807 C CA . PRO B 1 161 ? 56.053 11.654 43.403 1.00 18.47 161 PRO B CA 1
ATOM 3808 C C . PRO B 1 161 ? 54.857 12.129 44.208 1.00 18.77 161 PRO B C 1
ATOM 3809 O O . PRO B 1 161 ? 54.956 12.379 45.408 1.00 21.30 161 PRO B O 1
ATOM 3813 N N . VAL B 1 162 ? 53.711 12.227 43.550 1.00 15.80 162 VAL B N 1
ATOM 3814 C CA . VAL B 1 162 ? 52.471 12.354 44.306 1.00 20.59 162 VAL B CA 1
ATOM 3815 C C . VAL B 1 162 ? 52.270 11.123 45.186 1.00 24.82 162 VAL B C 1
ATOM 3816 O O . VAL B 1 162 ? 52.944 10.093 45.019 1.00 23.50 162 VAL B O 1
ATOM 3820 N N . GLU B 1 163 ? 51.341 11.228 46.135 1.00 30.21 163 GLU B N 1
ATOM 3821 C CA . GLU B 1 163 ? 50.945 10.082 46.949 1.00 25.69 163 GLU B CA 1
ATOM 3822 C C . GLU B 1 163 ? 50.468 8.951 46.065 1.00 23.68 163 GLU B C 1
ATOM 3823 O O . GLU B 1 163 ? 49.670 9.170 45.151 1.00 27.68 163 GLU B O 1
ATOM 3829 N N . ILE B 1 164 ? 50.957 7.747 46.333 1.00 19.12 164 ILE B N 1
ATOM 3830 C CA . ILE B 1 164 ? 50.582 6.577 45.562 1.00 18.53 164 ILE B CA 1
ATOM 3831 C C . ILE B 1 164 ? 49.958 5.574 46.511 1.00 19.33 164 ILE B C 1
ATOM 3832 O O . ILE B 1 164 ? 50.155 5.630 47.720 1.00 22.14 164 ILE B O 1
ATOM 3837 N N . ALA B 1 165 ? 49.250 4.609 45.938 1.00 21.20 165 ALA B N 1
ATOM 3838 C CA . ALA B 1 165 ? 48.668 3.515 46.701 1.00 18.56 165 ALA B CA 1
ATOM 3839 C C . ALA B 1 165 ? 49.701 2.410 46.859 1.00 17.12 165 ALA B C 1
ATOM 3840 O O . ALA B 1 165 ? 50.200 1.868 45.869 1.00 18.73 165 ALA B O 1
ATOM 3842 N N . ILE B 1 166 ? 50.020 2.073 48.095 1.00 19.18 166 ILE B N 1
ATOM 3843 C CA . ILE B 1 166 ? 50.910 0.961 48.395 1.00 18.96 166 ILE B CA 1
ATOM 3844 C C . ILE B 1 166 ? 50.079 -0.128 49.056 1.00 18.08 166 ILE B C 1
ATOM 3845 O O . ILE B 1 166 ? 49.437 0.119 50.084 1.00 19.99 166 ILE B O 1
ATOM 3850 N N . GLU B 1 167 ? 50.049 -1.317 48.453 1.00 17.29 167 GLU B N 1
ATOM 3851 C CA . GLU B 1 167 ? 49.415 -2.449 49.121 1.00 17.89 167 GLU B CA 1
ATOM 3852 C C . GLU B 1 167 ? 50.264 -2.907 50.284 1.00 18.93 167 GLU B C 1
ATOM 3853 O O . GLU B 1 167 ? 51.459 -2.637 50.345 1.00 19.85 167 GLU B O 1
ATOM 3859 N N . ALA B 1 168 ? 49.638 -3.630 51.211 1.00 20.95 168 ALA B N 1
ATOM 3860 C CA . ALA B 1 168 ? 50.373 -4.108 52.374 1.00 19.78 168 ALA B CA 1
ATOM 3861 C C . ALA B 1 168 ? 51.227 -5.320 52.072 1.00 17.27 168 ALA B C 1
ATOM 3862 O O . ALA B 1 168 ? 52.135 -5.620 52.852 1.00 21.44 168 ALA B O 1
ATOM 3864 N N . TRP B 1 169 ? 50.940 -6.041 50.988 1.00 18.10 169 TRP B N 1
ATOM 3865 C CA . TRP B 1 169 ? 51.703 -7.231 50.609 1.00 17.50 169 TRP B CA 1
ATOM 3866 C C . TRP B 1 169 ? 52.777 -6.945 49.571 1.00 18.35 169 TRP B C 1
ATOM 3867 O O . TRP B 1 169 ? 53.547 -7.848 49.246 1.00 17.99 169 TRP B O 1
ATOM 3878 N N . TRP B 1 170 ? 52.834 -5.726 49.030 1.00 17.32 170 TRP B N 1
ATOM 3879 C CA . TRP B 1 170 ? 53.996 -5.326 48.256 1.00 14.67 170 TRP B CA 1
ATOM 3880 C C . TRP B 1 170 ? 55.240 -5.422 49.119 1.00 15.42 170 TRP B C 1
ATOM 3881 O O . TRP B 1 170 ? 55.180 -5.307 50.343 1.00 20.22 170 TRP B O 1
ATOM 3892 N N . VAL B 1 171 ? 56.377 -5.638 48.473 1.00 13.75 171 VAL B N 1
ATOM 3893 C CA . VAL B 1 171 ? 57.645 -5.822 49.159 1.00 14.49 171 VAL B CA 1
ATOM 3894 C C . VAL B 1 171 ? 58.475 -4.549 49.063 1.00 17.20 171 VAL B C 1
ATOM 3895 O O . VAL B 1 171 ? 58.641 -3.975 47.973 1.00 14.53 171 VAL B O 1
ATOM 3899 N N . VAL B 1 172 ? 59.033 -4.130 50.194 1.00 16.30 172 VAL B N 1
ATOM 3900 C CA . VAL B 1 172 ? 59.837 -2.928 50.262 1.00 11.23 172 VAL B CA 1
ATOM 3901 C C . VAL B 1 172 ? 61.287 -3.354 50.206 1.00 15.00 172 VAL B C 1
ATOM 3902 O O . VAL B 1 172 ? 61.706 -4.252 50.945 1.00 15.31 172 VAL B O 1
ATOM 3906 N N . GLN B 1 173 ? 62.041 -2.723 49.308 1.00 18.71 173 GLN B N 1
ATOM 3907 C CA . GLN B 1 173 ? 63.453 -2.989 49.062 1.00 17.19 173 GLN B CA 1
ATOM 3908 C C . GLN B 1 173 ? 64.229 -1.696 49.241 1.00 17.09 173 GLN B C 1
ATOM 3909 O O . GLN B 1 173 ? 63.810 -0.647 48.739 1.00 13.94 173 GLN B O 1
ATOM 3915 N N . ALA B 1 174 ? 65.351 -1.770 49.944 1.00 17.75 174 ALA B N 1
ATOM 3916 C CA . ALA B 1 174 ? 66.181 -0.587 50.102 1.00 18.47 174 ALA B CA 1
ATOM 3917 C C . ALA B 1 174 ? 66.764 -0.189 48.762 1.00 18.73 174 ALA B C 1
ATOM 3918 O O . ALA B 1 174 ? 67.224 -1.043 48.003 1.00 16.50 174 ALA B O 1
ATOM 3920 N N . GLY B 1 175 ? 66.721 1.111 48.467 1.00 18.59 175 GLY B N 1
ATOM 3921 C CA . GLY B 1 175 ? 67.388 1.656 47.303 1.00 18.10 175 GLY B CA 1
ATOM 3922 C C . GLY B 1 175 ? 68.870 1.828 47.557 1.00 25.25 175 GLY B C 1
ATOM 3923 O O . GLY B 1 175 ? 69.476 1.109 48.358 1.00 29.76 175 GLY B O 1
ATOM 3924 N N . TYR B 1 176 ? 69.474 2.779 46.850 1.00 30.34 176 TYR B N 1
ATOM 3925 C CA . TYR B 1 176 ? 70.832 3.224 47.149 1.00 36.89 176 TYR B CA 1
ATOM 3926 C C . TYR B 1 176 ? 70.744 4.321 48.191 1.00 39.80 176 TYR B C 1
ATOM 3927 O O . TYR B 1 176 ? 70.350 5.454 47.881 1.00 43.12 176 TYR B O 1
ATOM 3936 N N . ILE B 1 177 ? 71.088 4.001 49.434 1.00 35.95 177 ILE B N 1
ATOM 3937 C CA . ILE B 1 177 ? 71.053 5.000 50.497 1.00 42.21 177 ILE B CA 1
ATOM 3938 C C . ILE B 1 177 ? 72.486 5.291 50.907 1.00 39.25 177 ILE B C 1
ATOM 3939 O O . ILE B 1 177 ? 73.204 4.402 51.379 1.00 35.88 177 ILE B O 1
ATOM 3944 N N . THR B 1 178 ? 72.908 6.524 50.686 1.00 42.43 178 THR B N 1
ATOM 3945 C CA . THR B 1 178 ? 74.226 6.968 51.095 1.00 42.89 178 THR B CA 1
ATOM 3946 C C . THR B 1 178 ? 74.161 7.538 52.499 1.00 40.89 178 THR B C 1
ATOM 3947 O O . THR B 1 178 ? 73.089 7.885 52.999 1.00 38.76 178 THR B O 1
ATOM 3951 N N . GLU B 1 179 ? 75.327 7.622 53.143 1.00 47.38 179 GLU B N 1
ATOM 3952 C CA . GLU B 1 179 ? 75.359 8.139 54.509 1.00 46.13 179 GLU B CA 1
ATOM 3953 C C . GLU B 1 179 ? 74.778 9.537 54.590 1.00 43.20 179 GLU B C 1
ATOM 3954 O O . GLU B 1 179 ? 74.152 9.895 55.595 1.00 42.44 179 GLU B O 1
ATOM 3960 N N . ASP B 1 180 ? 74.959 10.337 53.542 1.00 46.84 180 ASP B N 1
ATOM 3961 C CA . ASP B 1 180 ? 74.322 11.644 53.539 1.00 43.63 180 ASP B CA 1
ATOM 3962 C C . ASP B 1 180 ? 72.820 11.520 53.358 1.00 45.74 180 ASP B C 1
ATOM 3963 O O . ASP B 1 180 ? 72.060 12.301 53.948 1.00 52.49 180 ASP B O 1
ATOM 3968 N N . ASP B 1 181 ? 72.362 10.553 52.549 1.00 40.91 181 ASP B N 1
ATOM 3969 C CA . ASP B 1 181 ? 70.921 10.384 52.396 1.00 41.25 181 ASP B CA 1
ATOM 3970 C C . ASP B 1 181 ? 70.281 10.138 53.754 1.00 43.57 181 ASP B C 1
ATOM 3971 O O . ASP B 1 181 ? 69.247 10.737 54.094 1.00 42.17 181 ASP B O 1
ATOM 3976 N N . ILE B 1 182 ? 70.922 9.304 54.570 1.00 36.76 182 ILE B N 1
ATOM 3977 C CA . ILE B 1 182 ? 70.297 8.894 55.817 1.00 42.71 182 ILE B CA 1
ATOM 3978 C C . ILE B 1 182 ? 70.208 10.065 56.787 1.00 45.64 182 ILE B C 1
ATOM 3979 O O . ILE B 1 182 ? 69.277 10.121 57.604 1.00 45.03 182 ILE B O 1
ATOM 3984 N N . LYS B 1 183 ? 71.130 11.038 56.693 1.00 43.63 183 LYS B N 1
ATOM 3985 C CA . LYS B 1 183 ? 71.115 12.152 57.643 1.00 41.72 183 LYS B CA 1
ATOM 3986 C C . LYS B 1 183 ? 69.833 12.961 57.551 1.00 43.25 183 LYS B C 1
ATOM 3987 O O . LYS B 1 183 ? 69.404 13.536 58.553 1.00 48.98 183 LYS B O 1
ATOM 3993 N N . ILE B 1 184 ? 69.196 13.019 56.384 1.00 42.50 184 ILE B N 1
ATOM 3994 C CA . ILE B 1 184 ? 67.946 13.753 56.269 1.00 43.74 184 ILE B CA 1
ATOM 3995 C C . ILE B 1 184 ? 66.738 12.823 56.404 1.00 39.73 184 ILE B C 1
ATOM 3996 O O . ILE B 1 184 ? 65.603 13.234 56.163 1.00 36.46 184 ILE B O 1
ATOM 4001 N N . CYS B 1 185 ? 66.959 11.590 56.829 1.00 39.01 185 CYS B N 1
ATOM 4002 C CA . CYS B 1 185 ? 65.854 10.717 57.182 1.00 35.03 185 CYS B CA 1
ATOM 4003 C C . CYS B 1 185 ? 65.410 11.040 58.598 1.00 35.68 185 CYS B C 1
ATOM 4004 O O . CYS B 1 185 ? 66.225 11.427 59.435 1.00 32.91 185 CYS B O 1
ATOM 4007 N N . THR B 1 186 ? 64.109 10.901 58.868 1.00 34.98 186 THR B N 1
ATOM 4008 C CA . THR B 1 186 ? 63.676 10.977 60.256 1.00 28.94 186 THR B CA 1
ATOM 4009 C C . THR B 1 186 ? 64.105 9.716 61.001 1.00 29.53 186 THR B C 1
ATOM 4010 O O . THR B 1 186 ? 64.678 8.778 60.433 1.00 29.18 186 THR B O 1
ATOM 4014 N N . LEU B 1 187 ? 63.815 9.710 62.307 1.00 30.97 187 LEU B N 1
ATOM 4015 C CA . LEU B 1 187 ? 64.214 8.578 63.146 1.00 29.69 187 LEU B CA 1
ATOM 4016 C C . LEU B 1 187 ? 63.375 7.344 62.858 1.00 29.51 187 LEU B C 1
ATOM 4017 O O . LEU B 1 187 ? 63.957 6.240 62.733 1.00 29.89 187 LEU B O 1
ATOM 4022 N N . PRO B 1 188 ? 62.039 7.417 62.727 1.00 24.00 188 PRO B N 1
ATOM 4023 C CA . PRO B 1 188 ? 61.296 6.272 62.173 1.00 24.52 188 PRO B CA 1
ATOM 4024 C C . PRO B 1 188 ? 61.836 5.817 60.827 1.00 28.54 188 PRO B C 1
ATOM 4025 O O . PRO B 1 188 ? 62.066 4.618 60.618 1.00 27.80 188 PRO B O 1
ATOM 4029 N N . GLU B 1 189 ? 62.055 6.767 59.906 1.00 28.75 189 GLU B N 1
ATOM 4030 C CA . GLU B 1 189 ? 62.539 6.428 58.568 1.00 27.06 189 GLU B CA 1
ATOM 4031 C C . GLU B 1 189 ? 63.844 5.669 58.641 1.00 24.74 189 GLU B C 1
ATOM 4032 O O . GLU B 1 189 ? 64.018 4.655 57.961 1.00 26.14 189 GLU B O 1
ATOM 4038 N N . LYS B 1 190 ? 64.783 6.157 59.453 1.00 28.59 190 LYS B N 1
ATOM 4039 C CA . LYS B 1 190 ? 66.015 5.413 59.679 1.00 28.99 190 LYS B CA 1
ATOM 4040 C C . LYS B 1 190 ? 65.726 4.028 60.241 1.00 27.95 190 LYS B C 1
ATOM 4041 O O . LYS B 1 190 ? 66.410 3.053 59.910 1.00 25.84 190 LYS B O 1
ATOM 4047 N N . CYS B 1 191 ? 64.717 3.922 61.095 1.00 27.31 191 CYS B N 1
ATOM 4048 C CA . CYS B 1 191 ? 64.430 2.638 61.720 1.00 33.97 191 CYS B CA 1
ATOM 4049 C C . CYS B 1 191 ? 64.045 1.605 60.665 1.00 31.35 191 CYS B C 1
ATOM 4050 O O . CYS B 1 191 ? 64.593 0.491 60.624 1.00 27.92 191 CYS B O 1
ATOM 4053 N N . ALA B 1 192 ? 63.112 1.976 59.787 1.00 28.79 192 ALA B N 1
ATOM 4054 C CA . ALA B 1 192 ? 62.732 1.102 58.685 1.00 29.60 192 ALA B CA 1
ATOM 4055 C C . ALA B 1 192 ? 63.934 0.776 57.795 1.00 27.22 192 ALA B C 1
ATOM 4056 O O . ALA B 1 192 ? 64.140 -0.384 57.411 1.00 25.15 192 ALA B O 1
ATOM 4058 N N . VAL B 1 193 ? 64.743 1.786 57.459 1.00 22.21 193 VAL B N 1
ATOM 4059 C CA . VAL B 1 193 ? 65.890 1.523 56.600 1.00 23.86 193 VAL B CA 1
ATOM 4060 C C . VAL B 1 193 ? 66.795 0.497 57.256 1.00 27.24 193 VAL B C 1
ATOM 4061 O O . VAL B 1 193 ? 67.314 -0.414 56.601 1.00 27.09 193 VAL B O 1
ATOM 4065 N N . ASP B 1 194 ? 66.980 0.622 58.566 1.00 28.96 194 ASP B N 1
ATOM 4066 C CA . ASP B 1 194 ? 67.806 -0.327 59.295 1.00 29.39 194 ASP B CA 1
ATOM 4067 C C . ASP B 1 194 ? 67.180 -1.713 59.269 1.00 30.96 194 ASP B C 1
ATOM 4068 O O . ASP B 1 194 ? 67.861 -2.707 58.990 1.00 31.27 194 ASP B O 1
ATOM 4073 N N . LYS B 1 195 ? 65.873 -1.783 59.538 1.00 26.96 195 LYS B N 1
ATOM 4074 C CA . LYS B 1 195 ? 65.131 -3.031 59.450 1.00 28.83 195 LYS B CA 1
ATOM 4075 C C . LYS B 1 195 ? 65.397 -3.732 58.131 1.00 31.37 195 LYS B C 1
ATOM 4076 O O . LYS B 1 195 ? 65.726 -4.925 58.094 1.00 32.82 195 LYS B O 1
ATOM 4082 N N . ILE B 1 196 ? 65.289 -2.987 57.032 1.00 30.01 196 ILE B N 1
ATOM 4083 C CA . ILE B 1 196 ? 65.367 -3.596 55.711 1.00 30.06 196 ILE B CA 1
ATOM 4084 C C . ILE B 1 196 ? 66.763 -4.144 55.445 1.00 26.77 196 ILE B C 1
ATOM 4085 O O . ILE B 1 196 ? 66.927 -5.220 54.860 1.00 27.55 196 ILE B O 1
ATOM 4090 N N . ILE B 1 197 ? 67.787 -3.424 55.869 1.00 23.61 197 ILE B N 1
ATOM 4091 C CA . ILE B 1 197 ? 69.142 -3.874 55.594 1.00 29.09 197 ILE B CA 1
ATOM 4092 C C . ILE B 1 197 ? 69.441 -5.146 56.378 1.00 36.95 197 ILE B C 1
ATOM 4093 O O . ILE B 1 197 ? 69.960 -6.132 55.829 1.00 34.83 197 ILE B O 1
ATOM 4098 N N . ASP B 1 198 ? 69.071 -5.152 57.665 1.00 36.44 198 ASP B N 1
ATOM 4099 C CA . ASP B 1 198 ? 69.305 -6.304 58.529 1.00 33.48 198 ASP B CA 1
ATOM 4100 C C . ASP B 1 198 ? 68.470 -7.492 58.091 1.00 36.01 198 ASP B C 1
ATOM 4101 O O . ASP B 1 198 ? 69.002 -8.541 57.709 1.00 47.08 198 ASP B O 1
ATOM 4106 N N . SER B 1 199 ? 67.149 -7.350 58.143 1.00 36.36 199 SER B N 1
ATOM 4107 C CA . SER B 1 199 ? 66.253 -8.460 57.867 1.00 31.31 199 SER B CA 1
ATOM 4108 C C . SER B 1 199 ? 65.869 -8.555 56.408 1.00 34.85 199 SER B C 1
ATOM 4109 O O . SER B 1 199 ? 64.860 -9.195 56.096 1.00 36.11 199 SER B O 1
ATOM 4112 N N . GLY B 1 200 ? 66.625 -7.921 55.506 1.00 33.69 200 GLY B N 1
ATOM 4113 C CA . GLY B 1 200 ? 66.278 -7.945 54.101 1.00 30.79 200 GLY B CA 1
ATOM 4114 C C . GLY B 1 200 ? 64.903 -7.352 53.807 1.00 30.78 200 GLY B C 1
ATOM 4115 O O . GLY B 1 200 ? 64.335 -6.596 54.608 1.00 27.25 200 GLY B O 1
ATOM 4116 N N . PRO B 1 201 ? 64.336 -7.698 52.644 1.00 29.13 201 PRO B N 1
ATOM 4117 C CA . PRO B 1 201 ? 63.087 -7.060 52.216 1.00 18.81 201 PRO B CA 1
ATOM 4118 C C . PRO B 1 201 ? 61.957 -7.351 53.184 1.00 21.78 201 PRO B C 1
ATOM 4119 O O . PRO B 1 201 ? 61.881 -8.424 53.791 1.00 26.41 201 PRO B O 1
ATOM 4123 N N . GLN B 1 202 ? 61.067 -6.376 53.305 1.00 23.96 202 GLN B N 1
ATOM 4124 C CA . GLN B 1 202 ? 59.959 -6.375 54.253 1.00 21.76 202 GLN B CA 1
ATOM 4125 C C . GLN B 1 202 ? 58.652 -6.170 53.517 1.00 18.85 202 GLN B C 1
ATOM 4126 O O . GLN B 1 202 ? 58.584 -5.354 52.594 1.00 21.73 202 GLN B O 1
ATOM 4132 N N . LEU B 1 203 ? 57.620 -6.912 53.911 1.00 19.45 203 LEU B N 1
ATOM 4133 C CA . LEU B 1 203 ? 56.289 -6.598 53.427 1.00 19.03 203 LEU B CA 1
ATOM 4134 C C . LEU B 1 203 ? 55.959 -5.181 53.846 1.00 20.06 203 LEU B C 1
ATOM 4135 O O . LEU B 1 203 ? 56.273 -4.760 54.961 1.00 23.43 203 LEU B O 1
ATOM 4140 N N . SER B 1 204 ? 55.347 -4.424 52.951 1.00 16.00 204 SER B N 1
ATOM 4141 C CA . SER B 1 204 ? 55.096 -3.045 53.323 1.00 21.76 204 SER B CA 1
ATOM 4142 C C . SER B 1 204 ? 54.231 -2.970 54.592 1.00 24.76 204 SER B C 1
ATOM 4143 O O . SER B 1 204 ? 54.373 -2.028 55.383 1.00 21.07 204 SER B O 1
ATOM 4146 N N . GLY B 1 205 ? 53.377 -3.980 54.833 1.00 23.52 205 GLY B N 1
ATOM 4147 C CA . GLY B 1 205 ? 52.549 -3.979 56.035 1.00 20.41 205 GLY B CA 1
ATOM 4148 C C . GLY B 1 205 ? 53.354 -4.116 57.314 1.00 23.18 205 GLY B C 1
ATOM 4149 O O . GLY B 1 205 ? 52.956 -3.595 58.350 1.00 22.99 205 GLY B O 1
ATOM 4150 N N . SER B 1 206 ? 54.504 -4.796 57.254 1.00 20.97 206 SER B N 1
ATOM 4151 C CA . SER B 1 206 ? 55.411 -4.921 58.384 1.00 22.03 206 SER B CA 1
ATOM 4152 C C . SER B 1 206 ? 56.026 -3.599 58.825 1.00 24.85 206 SER B C 1
ATOM 4153 O O . SER B 1 206 ? 56.658 -3.561 59.880 1.00 28.16 206 SER B O 1
ATOM 4156 N N . LEU B 1 207 ? 55.909 -2.534 58.050 1.00 22.51 207 LEU B N 1
ATOM 4157 C CA . LEU B 1 207 ? 56.649 -1.319 58.345 1.00 19.67 207 LEU B CA 1
ATOM 4158 C C . LEU B 1 207 ? 55.690 -0.166 58.559 1.00 22.88 207 LEU B C 1
ATOM 4159 O O . LEU B 1 207 ? 54.486 -0.252 58.273 1.00 23.13 207 LEU B O 1
ATOM 4164 N N . ASP B 1 208 ? 56.232 0.929 59.072 1.00 20.98 208 ASP B N 1
ATOM 4165 C CA . ASP B 1 208 ? 55.363 2.047 59.365 1.00 22.44 208 ASP B CA 1
ATOM 4166 C C . ASP B 1 208 ? 54.816 2.623 58.076 1.00 21.37 208 ASP B C 1
ATOM 4167 O O . ASP B 1 208 ? 55.570 2.963 57.165 1.00 21.81 208 ASP B O 1
ATOM 4172 N N . TYR B 1 209 ? 53.492 2.739 58.023 1.00 23.91 209 TYR B N 1
ATOM 4173 C CA . TYR B 1 209 ? 52.797 3.123 56.802 1.00 22.04 209 TYR B CA 1
ATOM 4174 C C . TYR B 1 209 ? 53.240 4.501 56.332 1.00 25.35 209 TYR B C 1
ATOM 4175 O O . TYR B 1 209 ? 53.531 4.706 55.149 1.00 26.88 209 TYR B O 1
ATOM 4184 N N . ASN B 1 210 ? 53.286 5.464 57.247 1.00 28.45 210 ASN B N 1
ATOM 4185 C CA . ASN B 1 210 ? 53.758 6.790 56.885 1.00 24.56 210 ASN B CA 1
ATOM 4186 C C . ASN B 1 210 ? 55.200 6.746 56.469 1.00 20.95 210 ASN B C 1
ATOM 4187 O O . ASN B 1 210 ? 55.612 7.506 55.585 1.00 21.30 210 ASN B O 1
ATOM 4192 N N . VAL B 1 211 ? 55.974 5.860 57.090 1.00 19.50 211 VAL B N 1
ATOM 4193 C CA . VAL B 1 211 ? 57.391 5.750 56.771 1.00 18.84 211 VAL B CA 1
ATOM 4194 C C . VAL B 1 211 ? 57.575 5.192 55.369 1.00 19.62 211 VAL B C 1
ATOM 4195 O O . VAL B 1 211 ? 58.343 5.729 54.566 1.00 21.30 211 VAL B O 1
ATOM 4199 N N . VAL B 1 212 ? 56.858 4.118 55.045 1.00 20.65 212 VAL B N 1
ATOM 4200 C CA . VAL B 1 212 ? 56.985 3.528 53.720 1.00 20.15 212 VAL B CA 1
ATOM 4201 C C . VAL B 1 212 ? 56.690 4.576 52.664 1.00 19.46 212 VAL B C 1
ATOM 4202 O O . VAL B 1 212 ? 57.431 4.727 51.686 1.00 16.91 212 VAL B O 1
ATOM 4206 N N . HIS B 1 213 ? 55.636 5.360 52.877 1.00 19.67 213 HIS B N 1
ATOM 4207 C CA . HIS B 1 213 ? 55.288 6.377 51.900 1.00 19.50 213 HIS B CA 1
ATOM 4208 C C . HIS B 1 213 ? 56.327 7.484 51.824 1.00 19.46 213 HIS B C 1
ATOM 4209 O O . HIS B 1 213 ? 56.526 8.068 50.757 1.00 20.60 213 HIS B O 1
ATOM 4216 N N . SER B 1 214 ? 57.010 7.794 52.912 1.00 19.42 214 SER B N 1
ATOM 4217 C CA . SER B 1 214 ? 57.962 8.882 52.780 1.00 17.38 214 SER B CA 1
ATOM 4218 C C . SER B 1 214 ? 59.346 8.413 52.351 1.00 22.06 214 SER B C 1
ATOM 4219 O O . SER B 1 214 ? 60.036 9.147 51.638 1.00 22.92 214 SER B O 1
ATOM 4222 N N . LEU B 1 215 ? 59.782 7.215 52.740 1.00 17.55 215 LEU B N 1
ATOM 4223 C CA . LEU B 1 215 ? 60.964 6.676 52.089 1.00 16.45 215 LEU B CA 1
ATOM 4224 C C . LEU B 1 215 ? 60.736 6.574 50.594 1.00 18.80 215 LEU B C 1
ATOM 4225 O O . LEU B 1 215 ? 61.629 6.859 49.787 1.00 16.92 215 LEU B O 1
ATOM 4230 N N . TYR B 1 216 ? 59.527 6.195 50.206 1.00 16.91 216 TYR B N 1
ATOM 4231 C CA . TYR B 1 216 ? 59.232 6.103 48.791 1.00 15.09 216 TYR B CA 1
ATOM 4232 C C . TYR B 1 216 ? 59.257 7.477 48.158 1.00 16.62 216 TYR B C 1
ATOM 4233 O O . TYR B 1 216 ? 59.871 7.675 47.105 1.00 21.29 216 TYR B O 1
ATOM 4242 N N . ASN B 1 217 ? 58.583 8.437 48.789 1.00 19.10 217 ASN B N 1
ATOM 4243 C CA . ASN B 1 217 ? 58.623 9.816 48.325 1.00 17.87 217 ASN B CA 1
ATOM 4244 C C . ASN B 1 217 ? 60.046 10.321 48.142 1.00 21.89 217 ASN B C 1
ATOM 4245 O O . ASN B 1 217 ? 60.315 11.082 47.205 1.00 25.86 217 ASN B O 1
ATOM 4250 N N . LYS B 1 218 ? 60.974 9.894 49.004 1.00 17.01 218 LYS B N 1
ATOM 4251 C CA . LYS B 1 218 ? 62.363 10.306 48.860 1.00 23.86 218 LYS B CA 1
ATOM 4252 C C . LYS B 1 218 ? 63.118 9.519 47.796 1.00 24.57 218 LYS B C 1
ATOM 4253 O O . LYS B 1 218 ? 64.193 9.951 47.367 1.00 27.30 218 LYS B O 1
ATOM 4259 N N . GLY B 1 219 ? 62.603 8.377 47.373 1.00 20.98 219 GLY B N 1
ATOM 4260 C CA . GLY B 1 219 ? 63.336 7.528 46.467 1.00 19.48 219 GLY B CA 1
ATOM 4261 C C . GLY B 1 219 ? 64.309 6.585 47.129 1.00 19.17 219 GLY B C 1
ATOM 4262 O O . GLY B 1 219 ? 65.151 5.999 46.437 1.00 22.53 219 GLY B O 1
ATOM 4263 N N . PHE B 1 220 ? 64.219 6.414 48.438 1.00 20.35 220 PHE B N 1
ATOM 4264 C CA . PHE B 1 220 ? 65.151 5.591 49.190 1.00 19.02 220 PHE B CA 1
ATOM 4265 C C . PHE B 1 220 ? 64.749 4.129 49.221 1.00 20.58 220 PHE B C 1
ATOM 4266 O O . PHE B 1 220 ? 65.581 3.261 49.535 1.00 19.80 220 PHE B O 1
ATOM 4274 N N . ILE B 1 221 ? 63.491 3.826 48.925 1.00 15.91 221 ILE B N 1
ATOM 4275 C CA . ILE B 1 221 ? 63.089 2.441 48.764 1.00 14.85 221 ILE B CA 1
ATOM 4276 C C . ILE B 1 221 ? 62.466 2.276 47.387 1.00 14.74 221 ILE B C 1
ATOM 4277 O O . ILE B 1 221 ? 62.138 3.255 46.711 1.00 19.31 221 ILE B O 1
ATOM 4282 N N . TYR B 1 222 ? 62.341 1.028 46.947 1.00 12.18 222 TYR B N 1
ATOM 4283 C CA . TYR B 1 222 ? 61.426 0.732 45.855 1.00 10.84 222 TYR B CA 1
ATOM 4284 C C . TYR B 1 222 ? 60.560 -0.462 46.235 1.00 12.86 222 TYR B C 1
ATOM 4285 O O . TYR B 1 222 ? 60.886 -1.220 47.147 1.00 11.48 222 TYR B O 1
ATOM 4294 N N . LEU B 1 223 ? 59.444 -0.601 45.520 1.00 12.06 223 LEU B N 1
ATOM 4295 C CA . LEU B 1 223 ? 58.393 -1.577 45.789 1.00 12.30 223 LEU B CA 1
ATOM 4296 C C . LEU B 1 223 ? 58.401 -2.672 44.720 1.00 14.97 223 LEU B C 1
ATOM 4297 O O . LEU B 1 223 ? 58.260 -2.384 43.521 1.00 14.37 223 LEU B O 1
ATOM 4302 N N . ASP B 1 224 ? 58.557 -3.913 45.150 1.00 13.44 224 ASP B N 1
ATOM 4303 C CA . ASP B 1 224 ? 58.264 -5.060 44.304 1.00 13.72 224 ASP B CA 1
ATOM 4304 C C . ASP B 1 224 ? 56.815 -5.456 44.515 1.00 14.28 224 ASP B C 1
ATOM 4305 O O . ASP B 1 224 ? 56.326 -5.472 45.655 1.00 12.10 224 ASP B O 1
ATOM 4310 N N . VAL B 1 225 ? 56.132 -5.760 43.419 1.00 10.68 225 VAL B N 1
ATOM 4311 C CA . VAL B 1 225 ? 54.807 -6.355 43.485 1.00 11.75 225 VAL B CA 1
ATOM 4312 C C . VAL B 1 225 ? 54.916 -7.834 43.127 1.00 14.54 225 VAL B C 1
ATOM 4313 O O . VAL B 1 225 ? 54.880 -8.188 41.938 1.00 16.04 225 VAL B O 1
ATOM 4317 N N . PRO B 1 226 ? 55.070 -8.727 44.095 1.00 12.98 226 PRO B N 1
ATOM 4318 C CA . PRO B 1 226 ? 55.382 -10.127 43.759 1.00 14.89 226 PRO B CA 1
ATOM 4319 C C . PRO B 1 226 ? 54.227 -10.798 43.030 1.00 18.30 226 PRO B C 1
ATOM 4320 O O . PRO B 1 226 ? 53.074 -10.720 43.459 1.00 21.87 226 PRO B O 1
ATOM 4324 N N . ILE B 1 227 ? 54.549 -11.448 41.914 1.00 19.23 227 ILE B N 1
ATOM 4325 C CA . ILE B 1 227 ? 53.627 -12.299 41.184 1.00 19.56 227 ILE B CA 1
ATOM 4326 C C . ILE B 1 227 ? 54.270 -13.655 41.025 1.00 23.92 227 ILE B C 1
ATOM 4327 O O . ILE B 1 227 ? 55.404 -13.755 40.549 1.00 27.24 227 ILE B O 1
ATOM 4332 N N . SER B 1 228 ? 53.562 -14.690 41.442 1.00 30.62 228 SER B N 1
ATOM 4333 C CA . SER B 1 228 ? 54.053 -16.055 41.361 1.00 32.55 228 SER B CA 1
ATOM 4334 C C . SER B 1 228 ? 53.431 -16.768 40.175 1.00 39.37 228 SER B C 1
ATOM 4335 O O . SER B 1 228 ? 52.536 -16.248 39.498 1.00 37.35 228 SER B O 1
ATOM 4338 N N . ASP B 1 229 ? 53.919 -17.989 39.937 1.00 45.98 229 ASP B N 1
ATOM 4339 C CA . ASP B 1 229 ? 53.309 -18.857 38.931 1.00 44.63 229 ASP B CA 1
ATOM 4340 C C . ASP B 1 229 ? 51.903 -19.270 39.348 1.00 45.44 229 ASP B C 1
ATOM 4341 O O . ASP B 1 229 ? 50.978 -19.268 38.532 1.00 46.30 229 ASP B O 1
ATOM 4346 N N . ASP B 1 230 ? 51.725 -19.603 40.621 1.00 43.47 230 ASP B N 1
ATOM 4347 C CA . ASP B 1 230 ? 50.445 -20.003 41.186 1.00 41.34 230 ASP B CA 1
ATOM 4348 C C . ASP B 1 230 ? 49.573 -18.824 41.583 1.00 40.16 230 ASP B C 1
ATOM 4349 O O . ASP B 1 230 ? 48.613 -19.007 42.330 1.00 42.32 230 ASP B O 1
ATOM 4354 N N . SER B 1 231 ? 49.901 -17.621 41.140 1.00 40.60 231 SER B N 1
ATOM 4355 C CA . SER B 1 231 ? 49.111 -16.452 41.485 1.00 36.23 231 SER B CA 1
ATOM 4356 C C . SER B 1 231 ? 47.878 -16.392 40.604 1.00 37.00 231 SER B C 1
ATOM 4357 O O . SER B 1 231 ? 47.950 -16.643 39.401 1.00 43.35 231 SER B O 1
ATOM 4360 N N . CYS B 1 232 ? 46.745 -16.055 41.198 1.00 31.67 232 CYS B N 1
ATOM 4361 C CA . CYS B 1 232 ? 45.546 -15.764 40.440 1.00 32.18 232 CYS B CA 1
ATOM 4362 C C . CYS B 1 232 ? 45.267 -14.277 40.541 1.00 29.75 232 CYS B C 1
ATOM 4363 O O . CYS B 1 232 ? 45.569 -13.647 41.553 1.00 31.13 232 CYS B O 1
ATOM 4366 N N . ILE B 1 233 ? 44.714 -13.702 39.479 1.00 30.85 233 ILE B N 1
ATOM 4367 C CA . ILE B 1 233 ? 44.449 -12.273 39.457 1.00 30.87 233 ILE B CA 1
ATOM 4368 C C . ILE B 1 233 ? 43.105 -12.041 38.796 1.00 37.35 233 ILE B C 1
ATOM 4369 O O . ILE B 1 233 ? 42.598 -12.883 38.058 1.00 41.82 233 ILE B O 1
ATOM 4374 N N . ALA B 1 234 ? 42.544 -10.867 39.052 1.00 35.97 234 ALA B N 1
ATOM 4375 C CA . ALA B 1 234 ? 41.218 -10.505 38.590 1.00 38.67 234 ALA B CA 1
ATOM 4376 C C . ALA B 1 234 ? 41.296 -9.123 37.973 1.00 36.53 234 ALA B C 1
ATOM 4377 O O . ALA B 1 234 ? 42.056 -8.276 38.436 1.00 42.21 234 ALA B O 1
ATOM 4379 N N . VAL B 1 235 ? 40.499 -8.891 36.935 1.00 41.24 235 VAL B N 1
ATOM 4380 C CA . VAL B 1 235 ? 40.693 -7.716 36.086 1.00 40.97 235 VAL B CA 1
ATOM 4381 C C . VAL B 1 235 ? 39.411 -6.920 35.884 1.00 43.79 235 VAL B C 1
ATOM 4382 O O . VAL B 1 235 ? 38.676 -7.169 34.920 1.00 46.92 235 VAL B O 1
ATOM 4386 N N . PRO B 1 236 ? 39.098 -5.956 36.751 1.00 47.52 236 PRO B N 1
ATOM 4387 C CA . PRO B 1 236 ? 37.952 -5.076 36.480 1.00 48.75 236 PRO B CA 1
ATOM 4388 C C . PRO B 1 236 ? 38.209 -4.113 35.316 1.00 49.15 236 PRO B C 1
ATOM 4389 O O . PRO B 1 236 ? 38.055 -4.507 34.152 1.00 49.83 236 PRO B O 1
ATOM 4393 N N . TYR B 1 250 ? 54.345 -2.182 19.506 1.00 57.80 250 TYR B N 1
ATOM 4394 C CA . TYR B 1 250 ? 54.312 -3.619 19.753 1.00 61.54 250 TYR B CA 1
ATOM 4395 C C . TYR B 1 250 ? 54.000 -3.916 21.221 1.00 67.70 250 TYR B C 1
ATOM 4396 O O . TYR B 1 250 ? 52.957 -4.515 21.536 1.00 66.93 250 TYR B O 1
ATOM 4405 N N . PHE B 1 251 ? 54.907 -3.494 22.115 1.00 61.76 251 PHE B N 1
ATOM 4406 C CA . PHE B 1 251 ? 54.726 -3.769 23.538 1.00 59.08 251 PHE B CA 1
ATOM 4407 C C . PHE B 1 251 ? 53.438 -3.157 24.073 1.00 56.34 251 PHE B C 1
ATOM 4408 O O . PHE B 1 251 ? 52.811 -3.732 24.971 1.00 52.59 251 PHE B O 1
ATOM 4416 N N . GLU B 1 252 ? 53.030 -1.995 23.552 1.00 56.17 252 GLU B N 1
ATOM 4417 C CA . GLU B 1 252 ? 51.768 -1.414 23.995 1.00 53.56 252 GLU B CA 1
ATOM 4418 C C . GLU B 1 252 ? 50.612 -2.325 23.632 1.00 59.37 252 GLU B C 1
ATOM 4419 O O . GLU B 1 252 ? 49.763 -2.641 24.477 1.00 61.32 252 GLU B O 1
ATOM 4425 N N . THR B 1 253 ? 50.561 -2.756 22.370 1.00 56.90 253 THR B N 1
ATOM 4426 C CA . THR B 1 253 ? 49.521 -3.697 21.984 1.00 58.98 253 THR B CA 1
ATOM 4427 C C . THR B 1 253 ? 49.711 -5.014 22.721 1.00 55.22 253 THR B C 1
ATOM 4428 O O . THR B 1 253 ? 48.745 -5.586 23.231 1.00 56.64 253 THR B O 1
ATOM 4432 N N . LEU B 1 254 ? 50.957 -5.475 22.848 1.00 50.54 254 LEU B N 1
ATOM 4433 C CA . LEU B 1 254 ? 51.199 -6.708 23.589 1.00 52.71 254 LEU B CA 1
ATOM 4434 C C . LEU B 1 254 ? 50.703 -6.590 25.026 1.00 51.37 254 LEU B C 1
ATOM 4435 O O . LEU B 1 254 ? 50.058 -7.504 25.545 1.00 49.30 254 LEU B O 1
ATOM 4440 N N . LEU B 1 255 ? 50.974 -5.457 25.678 1.00 50.57 255 LEU B N 1
ATOM 4441 C CA . LEU B 1 255 ? 50.494 -5.262 27.040 1.00 49.36 255 LEU B CA 1
ATOM 4442 C C . LEU B 1 255 ? 48.974 -5.148 27.062 1.00 49.49 255 LEU B C 1
ATOM 4443 O O . LEU B 1 255 ? 48.305 -5.713 27.937 1.00 43.24 255 LEU B O 1
ATOM 4448 N N . TYR B 1 256 ? 48.412 -4.429 26.098 1.00 48.35 256 TYR B N 1
ATOM 4449 C CA . TYR B 1 256 ? 46.970 -4.420 25.956 1.00 52.05 256 TYR B CA 1
ATOM 4450 C C . TYR B 1 256 ? 46.456 -5.824 25.642 1.00 51.72 256 TYR B C 1
ATOM 4451 O O . TYR B 1 256 ? 45.542 -6.326 26.302 1.00 48.50 256 TYR B O 1
ATOM 4460 N N . LYS B 1 257 ? 47.060 -6.492 24.656 1.00 55.37 257 LYS B N 1
ATOM 4461 C CA . LYS B 1 257 ? 46.557 -7.795 24.228 1.00 57.23 257 LYS B CA 1
ATOM 4462 C C . LYS B 1 257 ? 46.638 -8.826 25.353 1.00 56.64 257 LYS B C 1
ATOM 4463 O O . LYS B 1 257 ? 45.742 -9.667 25.488 1.00 59.79 257 LYS B O 1
ATOM 4469 N N . ILE B 1 258 ? 47.702 -8.789 26.165 1.00 50.68 258 ILE B N 1
ATOM 4470 C CA . ILE B 1 258 ? 47.722 -9.635 27.356 1.00 47.97 258 ILE B CA 1
ATOM 4471 C C . ILE B 1 258 ? 46.578 -9.254 28.280 1.00 48.58 258 ILE B C 1
ATOM 4472 O O . ILE B 1 258 ? 46.074 -10.085 29.049 1.00 51.70 258 ILE B O 1
ATOM 4477 N N . PHE B 1 259 ? 46.129 -8.005 28.194 1.00 48.55 259 PHE B N 1
ATOM 4478 C CA . PHE B 1 259 ? 45.247 -7.422 29.194 1.00 52.02 259 PHE B CA 1
ATOM 4479 C C . PHE B 1 259 ? 43.765 -7.528 28.857 1.00 57.47 259 PHE B C 1
ATOM 4480 O O . PHE B 1 259 ? 42.930 -7.385 29.755 1.00 51.80 259 PHE B O 1
ATOM 4488 N N . VAL B 1 260 ? 43.401 -7.671 27.586 1.00 59.01 260 VAL B N 1
ATOM 4489 C CA . VAL B 1 260 ? 42.009 -7.967 27.290 1.00 58.01 260 VAL B CA 1
ATOM 4490 C C . VAL B 1 260 ? 41.708 -9.408 27.663 1.00 59.67 260 VAL B C 1
ATOM 4491 O O . VAL B 1 260 ? 40.836 -9.694 28.494 1.00 59.41 260 VAL B O 1
ATOM 4495 N N . SER B 1 261 ? 42.490 -10.323 27.110 1.00 54.91 261 SER B N 1
ATOM 4496 C CA . SER B 1 261 ? 42.238 -11.742 27.211 1.00 56.66 261 SER B CA 1
ATOM 4497 C C . SER B 1 261 ? 42.713 -12.248 28.555 1.00 65.90 261 SER B C 1
ATOM 4498 O O . SER B 1 261 ? 43.435 -13.246 28.634 1.00 65.82 261 SER B O 1
ATOM 4501 N N . ILE B 1 262 ? 42.354 -11.574 29.629 1.00 63.33 262 ILE B N 1
ATOM 4502 C CA . ILE B 1 262 ? 42.967 -11.901 30.898 1.00 67.56 262 ILE B CA 1
ATOM 4503 C C . ILE B 1 262 ? 41.937 -12.597 31.778 1.00 74.57 262 ILE B C 1
ATOM 4504 O O . ILE B 1 262 ? 40.839 -12.073 32.027 1.00 67.38 262 ILE B O 1
ATOM 4509 N N . ASP B 1 263 ? 42.294 -13.828 32.153 1.00 79.29 263 ASP B N 1
ATOM 4510 C CA . ASP B 1 263 ? 41.751 -14.691 33.197 1.00 77.05 263 ASP B CA 1
ATOM 4511 C C . ASP B 1 263 ? 40.779 -15.721 32.641 1.00 73.17 263 ASP B C 1
ATOM 4512 O O . ASP B 1 263 ? 41.219 -16.723 32.061 1.00 73.14 263 ASP B O 1
ATOM 4517 N N . GLU B 1 264 ? 39.474 -15.490 32.804 1.00 70.81 264 GLU B N 1
ATOM 4518 C CA . GLU B 1 264 ? 38.546 -16.613 32.778 1.00 76.05 264 GLU B CA 1
ATOM 4519 C C . GLU B 1 264 ? 39.031 -17.517 33.917 1.00 72.89 264 GLU B C 1
ATOM 4520 O O . GLU B 1 264 ? 39.714 -18.522 33.688 1.00 68.63 264 GLU B O 1
ATOM 4526 N N . HIS B 1 265 ? 38.658 -17.145 35.150 1.00 73.64 265 HIS B N 1
ATOM 4527 C CA . HIS B 1 265 ? 39.502 -17.205 36.352 1.00 73.36 265 HIS B CA 1
ATOM 4528 C C . HIS B 1 265 ? 40.392 -18.431 36.545 1.00 72.81 265 HIS B C 1
ATOM 4529 O O . HIS B 1 265 ? 39.976 -19.432 37.135 1.00 72.54 265 HIS B O 1
ATOM 4536 N N . THR B 1 266 ? 41.643 -18.322 36.099 1.00 73.11 266 THR B N 1
ATOM 4537 C CA . THR B 1 266 ? 42.716 -19.279 36.375 1.00 73.47 266 THR B CA 1
ATOM 4538 C C . THR B 1 266 ? 43.936 -18.544 36.953 1.00 63.17 266 THR B C 1
ATOM 4539 O O . THR B 1 266 ? 43.895 -17.348 37.255 1.00 59.68 266 THR B O 1
ATOM 4543 N N . ASN B 1 267 ? 45.036 -19.273 37.103 1.00 56.97 267 ASN B N 1
ATOM 4544 C CA . ASN B 1 267 ? 46.245 -18.671 37.629 1.00 49.81 267 ASN B CA 1
ATOM 4545 C C . ASN B 1 267 ? 47.067 -18.065 36.489 1.00 52.62 267 ASN B C 1
ATOM 4546 O O . ASN B 1 267 ? 46.700 -18.116 35.311 1.00 53.67 267 ASN B O 1
ATOM 4551 N N . VAL B 1 268 ? 48.204 -17.472 36.854 1.00 52.07 268 VAL B N 1
ATOM 4552 C CA . VAL B 1 268 ? 48.987 -16.696 35.897 1.00 50.20 268 VAL B CA 1
ATOM 4553 C C . VAL B 1 268 ? 49.835 -17.610 35.022 1.00 46.12 268 VAL B C 1
ATOM 4554 O O . VAL B 1 268 ? 49.898 -17.432 33.800 1.00 45.19 268 VAL B O 1
ATOM 4558 N N . ALA B 1 269 ? 50.528 -18.574 35.636 1.00 46.73 269 ALA B N 1
ATOM 4559 C CA . ALA B 1 269 ? 51.242 -19.580 34.852 1.00 49.45 269 ALA B CA 1
ATOM 4560 C C . ALA B 1 269 ? 50.278 -20.335 33.946 1.00 56.42 269 ALA B C 1
ATOM 4561 O O . ALA B 1 269 ? 50.584 -20.591 32.775 1.00 59.89 269 ALA B O 1
ATOM 4563 N N . GLU B 1 270 ? 49.102 -20.692 34.473 1.00 58.54 270 GLU B N 1
ATOM 4564 C CA . GLU B 1 270 ? 48.023 -21.174 33.619 1.00 58.89 270 GLU B CA 1
ATOM 4565 C C . GLU B 1 270 ? 47.765 -20.196 32.475 1.00 56.00 270 GLU B C 1
ATOM 4566 O O . GLU B 1 270 ? 47.657 -20.599 31.314 1.00 62.35 270 GLU B O 1
ATOM 4572 N N . LEU B 1 271 ? 47.704 -18.900 32.777 1.00 53.85 271 LEU B N 1
ATOM 4573 C CA . LEU B 1 271 ? 47.509 -17.910 31.726 1.00 51.97 271 LEU B CA 1
ATOM 4574 C C . LEU B 1 271 ? 48.650 -17.897 30.719 1.00 58.97 271 LEU B C 1
ATOM 4575 O O . LEU B 1 271 ? 48.457 -17.494 29.567 1.00 59.48 271 LEU B O 1
ATOM 4580 N N . ALA B 1 272 ? 49.856 -18.278 31.136 1.00 57.86 272 ALA B N 1
ATOM 4581 C CA . ALA B 1 272 ? 50.993 -18.137 30.235 1.00 57.34 272 ALA B CA 1
ATOM 4582 C C . ALA B 1 272 ? 50.942 -19.165 29.112 1.00 62.15 272 ALA B C 1
ATOM 4583 O O . ALA B 1 272 ? 51.219 -18.839 27.952 1.00 62.65 272 ALA B O 1
ATOM 4585 N N . ASN B 1 273 ? 50.584 -20.405 29.428 1.00 58.34 273 ASN B N 1
ATOM 4586 C CA . ASN B 1 273 ? 50.604 -21.449 28.417 1.00 61.16 273 ASN B CA 1
ATOM 4587 C C . ASN B 1 273 ? 49.319 -21.532 27.596 1.00 66.84 273 ASN B C 1
ATOM 4588 O O . ASN B 1 273 ? 49.336 -22.142 26.521 1.00 70.97 273 ASN B O 1
ATOM 4593 N N . VAL B 1 274 ? 48.202 -20.961 28.057 1.00 63.17 274 VAL B N 1
ATOM 4594 C CA . VAL B 1 274 ? 47.018 -20.965 27.201 1.00 63.97 274 VAL B CA 1
ATOM 4595 C C . VAL B 1 274 ? 47.166 -19.917 26.111 1.00 63.85 274 VAL B C 1
ATOM 4596 O O . VAL B 1 274 ? 46.868 -20.172 24.937 1.00 65.68 274 VAL B O 1
ATOM 4600 N N . LEU B 1 275 ? 47.648 -18.735 26.473 1.00 62.79 275 LEU B N 1
ATOM 4601 C CA . LEU B 1 275 ? 48.136 -17.788 25.485 1.00 60.65 275 LEU B CA 1
ATOM 4602 C C . LEU B 1 275 ? 49.517 -18.247 25.039 1.00 60.33 275 LEU B C 1
ATOM 4603 O O . LEU B 1 275 ? 50.001 -19.320 25.411 1.00 62.10 275 LEU B O 1
ATOM 4608 N N . GLU B 1 276 ? 50.181 -17.420 24.247 1.00 52.97 276 GLU B N 1
ATOM 4609 C CA . GLU B 1 276 ? 51.474 -17.824 23.721 1.00 58.03 276 GLU B CA 1
ATOM 4610 C C . GLU B 1 276 ? 52.585 -17.615 24.734 1.00 58.79 276 GLU B C 1
ATOM 4611 O O . GLU B 1 276 ? 53.531 -18.408 24.789 1.00 57.78 276 GLU B O 1
ATOM 4617 N N . ILE B 1 277 ? 52.417 -16.619 25.602 1.00 58.57 277 ILE B N 1
ATOM 4618 C CA . ILE B 1 277 ? 53.512 -15.749 26.006 1.00 47.72 277 ILE B CA 1
ATOM 4619 C C . ILE B 1 277 ? 54.506 -16.449 26.937 1.00 50.70 277 ILE B C 1
ATOM 4620 O O . ILE B 1 277 ? 54.181 -17.408 27.660 1.00 51.73 277 ILE B O 1
ATOM 4625 N N . ASP B 1 278 ? 55.752 -15.980 26.880 1.00 47.14 278 ASP B N 1
ATOM 4626 C CA . ASP B 1 278 ? 56.739 -16.269 27.906 1.00 44.56 278 ASP B CA 1
ATOM 4627 C C . ASP B 1 278 ? 56.150 -16.061 29.295 1.00 48.87 278 ASP B C 1
ATOM 4628 O O . ASP B 1 278 ? 55.472 -15.064 29.562 1.00 49.48 278 ASP B O 1
ATOM 4633 N N . LEU B 1 279 ? 56.408 -17.019 30.178 1.00 47.52 279 LEU B N 1
ATOM 4634 C CA . LEU B 1 279 ? 55.927 -16.915 31.548 1.00 44.38 279 LEU B CA 1
ATOM 4635 C C . LEU B 1 279 ? 56.484 -15.676 32.242 1.00 44.46 279 LEU B C 1
ATOM 4636 O O . LEU B 1 279 ? 55.738 -14.874 32.812 1.00 40.85 279 LEU B O 1
ATOM 4641 N N . SER B 1 280 ? 57.801 -15.498 32.211 1.00 49.71 280 SER B N 1
ATOM 4642 C CA . SER B 1 280 ? 58.357 -14.331 32.874 1.00 38.51 280 SER B CA 1
ATOM 4643 C C . SER B 1 280 ? 57.794 -13.047 32.292 1.00 38.42 280 SER B C 1
ATOM 4644 O O . SER B 1 280 ? 57.494 -12.111 33.043 1.00 42.87 280 SER B O 1
ATOM 4647 N N . LEU B 1 281 ? 57.592 -12.983 30.972 1.00 39.75 281 LEU B N 1
ATOM 4648 C CA . LEU B 1 281 ? 57.025 -11.744 30.443 1.00 38.68 281 LEU B CA 1
ATOM 4649 C C . LEU B 1 281 ? 55.609 -11.542 30.949 1.00 37.32 281 LEU B C 1
ATOM 4650 O O . LEU B 1 281 ? 55.214 -10.396 31.203 1.00 35.91 281 LEU B O 1
ATOM 4655 N N . VAL B 1 282 ? 54.841 -12.625 31.145 1.00 35.87 282 VAL B N 1
ATOM 4656 C CA . VAL B 1 282 ? 53.483 -12.437 31.648 1.00 34.58 282 VAL B CA 1
ATOM 4657 C C . VAL B 1 282 ? 53.517 -12.065 33.133 1.00 31.73 282 VAL B C 1
ATOM 4658 O O . VAL B 1 282 ? 52.846 -11.116 33.559 1.00 28.06 282 VAL B O 1
ATOM 4662 N N . LYS B 1 283 ? 54.333 -12.764 33.931 1.00 31.19 283 LYS B N 1
ATOM 4663 C CA . LYS B 1 283 ? 54.524 -12.402 35.333 1.00 27.21 283 LYS B CA 1
ATOM 4664 C C . LYS B 1 283 ? 54.805 -10.914 35.486 1.00 26.43 283 LYS B C 1
ATOM 4665 O O . LYS B 1 283 ? 54.129 -10.224 36.252 1.00 27.04 283 LYS B O 1
ATOM 4671 N N . ASN B 1 284 ? 55.798 -10.392 34.763 1.00 24.17 284 ASN B N 1
ATOM 4672 C CA . ASN B 1 284 ? 56.078 -8.964 34.881 1.00 21.19 284 ASN B CA 1
ATOM 4673 C C . ASN B 1 284 ? 54.908 -8.124 34.412 1.00 21.85 284 ASN B C 1
ATOM 4674 O O . ASN B 1 284 ? 54.618 -7.074 34.989 1.00 26.98 284 ASN B O 1
ATOM 4679 N N . ALA B 1 285 ? 54.227 -8.553 33.360 1.00 23.42 285 ALA B N 1
ATOM 4680 C CA . ALA B 1 285 ? 53.083 -7.784 32.882 1.00 23.56 285 ALA B CA 1
ATOM 4681 C C . ALA B 1 285 ? 51.998 -7.712 33.947 1.00 24.10 285 ALA B C 1
ATOM 4682 O O . ALA B 1 285 ? 51.372 -6.661 34.146 1.00 22.60 285 ALA B O 1
ATOM 4684 N N . VAL B 1 286 ? 51.780 -8.819 34.658 1.00 20.31 286 VAL B N 1
ATOM 4685 C CA . VAL B 1 286 ? 50.721 -8.862 35.655 1.00 24.00 286 VAL B CA 1
ATOM 4686 C C . VAL B 1 286 ? 51.125 -8.066 36.889 1.00 22.69 286 VAL B C 1
ATOM 4687 O O . VAL B 1 286 ? 50.343 -7.256 37.420 1.00 19.62 286 VAL B O 1
ATOM 4691 N N . SER B 1 287 ? 52.352 -8.282 37.358 1.00 19.18 287 SER B N 1
ATOM 4692 C CA . SER B 1 287 ? 52.908 -7.411 38.383 1.00 19.79 287 SER B CA 1
ATOM 4693 C C . SER B 1 287 ? 52.648 -5.961 38.045 1.00 17.01 287 SER B C 1
ATOM 4694 O O . SER B 1 287 ? 52.163 -5.192 38.872 1.00 18.41 287 SER B O 1
ATOM 4697 N N . MET B 1 288 ? 52.913 -5.577 36.815 1.00 16.21 288 MET B N 1
ATOM 4698 C CA . MET B 1 288 ? 52.710 -4.182 36.488 1.00 16.71 288 MET B CA 1
ATOM 4699 C C . MET B 1 288 ? 51.229 -3.814 36.527 1.00 18.92 288 MET B C 1
ATOM 4700 O O . MET B 1 288 ? 50.874 -2.707 36.962 1.00 23.23 288 MET B O 1
ATOM 4705 N N . TYR B 1 289 ? 50.337 -4.710 36.084 1.00 20.93 289 TYR B N 1
ATOM 4706 C CA . TYR B 1 289 ? 48.913 -4.372 36.143 1.00 22.32 289 TYR B CA 1
ATOM 4707 C C . TYR B 1 289 ? 48.464 -4.214 37.588 1.00 22.25 289 TYR B C 1
ATOM 4708 O O . TYR B 1 289 ? 47.715 -3.288 37.927 1.00 21.88 289 TYR B O 1
ATOM 4717 N N . CYS B 1 290 ? 48.894 -5.128 38.454 1.00 18.64 290 CYS B N 1
ATOM 4718 C CA . CYS B 1 290 ? 48.575 -4.972 39.863 1.00 17.29 290 CYS B CA 1
ATOM 4719 C C . CYS B 1 290 ? 49.163 -3.696 40.424 1.00 20.90 290 CYS B C 1
ATOM 4720 O O . CYS B 1 290 ? 48.571 -3.071 41.314 1.00 21.21 290 CYS B O 1
ATOM 4723 N N . ARG B 1 291 ? 50.341 -3.309 39.937 1.00 16.85 291 ARG B N 1
ATOM 4724 C CA . ARG B 1 291 ? 50.984 -2.145 40.497 1.00 15.96 291 ARG B CA 1
ATOM 4725 C C . ARG B 1 291 ? 50.234 -0.895 40.100 1.00 15.43 291 ARG B C 1
ATOM 4726 O O . ARG B 1 291 ? 50.047 0.001 40.920 1.00 18.05 291 ARG B O 1
ATOM 4734 N N . LEU B 1 292 ? 49.796 -0.823 38.854 1.00 16.10 292 LEU B N 1
ATOM 4735 C CA . LEU B 1 292 ? 49.138 0.367 38.340 1.00 18.00 292 LEU B CA 1
ATOM 4736 C C . LEU B 1 292 ? 47.653 0.412 38.677 1.00 23.02 292 LEU B C 1
ATOM 4737 O O . LEU B 1 292 ? 46.992 1.404 38.347 1.00 24.04 292 LEU B O 1
ATOM 4742 N N . GLY B 1 293 ? 47.115 -0.630 39.322 1.00 21.99 293 GLY B N 1
ATOM 4743 C CA . GLY B 1 293 ? 45.699 -0.710 39.607 1.00 23.72 293 GLY B CA 1
ATOM 4744 C C . GLY B 1 293 ? 44.849 -1.319 38.507 1.00 32.13 293 GLY B C 1
ATOM 4745 O O . GLY B 1 293 ? 43.619 -1.347 38.638 1.00 38.27 293 GLY B O 1
ATOM 4746 N N . PHE B 1 294 ? 45.446 -1.809 37.431 1.00 26.45 294 PHE B N 1
ATOM 4747 C CA . PHE B 1 294 ? 44.647 -2.455 36.404 1.00 29.74 294 PHE B CA 1
ATOM 4748 C C . PHE B 1 294 ? 44.383 -3.925 36.673 1.00 29.72 294 PHE B C 1
ATOM 4749 O O . PHE B 1 294 ? 43.915 -4.620 35.772 1.00 33.15 294 PHE B O 1
ATOM 4757 N N . ALA B 1 295 ? 44.712 -4.441 37.843 1.00 26.10 295 ALA B N 1
ATOM 4758 C CA . ALA B 1 295 ? 44.464 -5.855 38.070 1.00 25.60 295 ALA B CA 1
ATOM 4759 C C . ALA B 1 295 ? 44.658 -6.120 39.545 1.00 28.17 295 ALA B C 1
ATOM 4760 O O . ALA B 1 295 ? 45.490 -5.490 40.200 1.00 30.56 295 ALA B O 1
ATOM 4762 N N . HIS B 1 296 ? 43.849 -7.013 40.066 1.00 31.01 296 HIS B N 1
ATOM 4763 C CA . HIS B 1 296 ? 43.745 -7.213 41.492 1.00 28.62 296 HIS B CA 1
ATOM 4764 C C . HIS B 1 296 ? 44.276 -8.605 41.737 1.00 30.98 296 HIS B C 1
ATOM 4765 O O . HIS B 1 296 ? 43.730 -9.581 41.223 1.00 33.18 296 HIS B O 1
ATOM 4772 N N . LYS B 1 297 ? 45.385 -8.687 42.454 1.00 29.36 297 LYS B N 1
ATOM 4773 C CA . LYS B 1 297 ? 45.903 -9.984 42.824 1.00 25.28 297 LYS B CA 1
ATOM 4774 C C . LYS B 1 297 ? 44.953 -10.584 43.849 1.00 29.65 297 LYS B C 1
ATOM 4775 O O . LYS B 1 297 ? 44.676 -9.969 44.878 1.00 31.60 297 LYS B O 1
ATOM 4781 N N . LYS B 1 298 ? 44.390 -11.742 43.535 1.00 36.71 298 LYS B N 1
ATOM 4782 C CA . LYS B 1 298 ? 43.507 -12.434 44.459 1.00 32.76 298 LYS B CA 1
ATOM 4783 C C . LYS B 1 298 ? 44.334 -13.163 45.514 1.00 31.36 298 LYS B C 1
ATOM 4784 O O . LYS B 1 298 ? 45.558 -13.297 45.398 1.00 29.46 298 LYS B O 1
ATOM 4790 N N . GLY B 1 299 ? 43.645 -13.620 46.568 1.00 32.53 299 GLY B N 1
ATOM 4791 C CA . GLY B 1 299 ? 44.227 -14.467 47.591 1.00 23.28 299 GLY B CA 1
ATOM 4792 C C . GLY B 1 299 ? 45.016 -13.735 48.641 1.00 30.62 299 GLY B C 1
ATOM 4793 O O . GLY B 1 299 ? 45.655 -14.374 49.489 1.00 28.91 299 GLY B O 1
ATOM 4794 N N . GLN B 1 300 ? 45.011 -12.414 48.611 1.00 32.64 300 GLN B N 1
ATOM 4795 C CA . GLN B 1 300 ? 45.878 -11.676 49.497 1.00 25.55 300 GLN B CA 1
ATOM 4796 C C . GLN B 1 300 ? 45.194 -11.526 50.838 1.00 31.26 300 GLN B C 1
ATOM 4797 O O . GLN B 1 300 ? 43.989 -11.266 50.923 1.00 34.30 300 GLN B O 1
ATOM 4803 N N . VAL B 1 301 ? 45.964 -11.769 51.888 1.00 27.98 301 VAL B N 1
ATOM 4804 C CA . VAL B 1 301 ? 45.454 -11.828 53.242 1.00 28.93 301 VAL B CA 1
ATOM 4805 C C . VAL B 1 301 ? 46.424 -11.069 54.124 1.00 34.90 301 VAL B C 1
ATOM 4806 O O . VAL B 1 301 ? 47.595 -11.455 54.210 1.00 34.90 301 VAL B O 1
ATOM 4810 N N . ILE B 1 302 ? 45.951 -10.033 54.819 1.00 30.61 302 ILE B N 1
ATOM 4811 C CA . ILE B 1 302 ? 46.793 -9.365 55.804 1.00 30.41 302 ILE B CA 1
ATOM 4812 C C . ILE B 1 302 ? 46.439 -9.910 57.185 1.00 25.63 302 ILE B C 1
ATOM 4813 O O . ILE B 1 302 ? 45.276 -9.910 57.589 1.00 30.37 302 ILE B O 1
ATOM 4818 N N . ASN B 1 303 ? 47.440 -10.442 57.883 1.00 32.23 303 ASN B N 1
ATOM 4819 C CA . ASN B 1 303 ? 47.287 -10.964 59.238 1.00 29.22 303 ASN B CA 1
ATOM 4820 C C . ASN B 1 303 ? 47.526 -9.828 60.214 1.00 29.80 303 ASN B C 1
ATOM 4821 O O . ASN B 1 303 ? 48.646 -9.322 60.326 1.00 28.92 303 ASN B O 1
ATOM 4826 N N . LEU B 1 304 ? 46.492 -9.478 60.979 1.00 34.25 304 LEU B N 1
ATOM 4827 C CA . LEU B 1 304 ? 46.566 -8.283 61.804 1.00 27.52 304 LEU B CA 1
ATOM 4828 C C . LEU B 1 304 ? 47.554 -8.437 62.941 1.00 30.40 304 LEU B C 1
ATOM 4829 O O . LEU B 1 304 ? 47.936 -7.431 63.551 1.00 34.39 304 LEU B O 1
ATOM 4834 N N . ASP B 1 305 ? 47.991 -9.667 63.225 1.00 30.32 305 ASP B N 1
ATOM 4835 C CA . ASP B 1 305 ? 49.051 -9.868 64.210 1.00 32.93 305 ASP B CA 1
ATOM 4836 C C . ASP B 1 305 ? 50.404 -9.390 63.694 1.00 34.52 305 ASP B C 1
ATOM 4837 O O . ASP B 1 305 ? 51.295 -9.084 64.492 1.00 38.22 305 ASP B O 1
ATOM 4842 N N . GLN B 1 306 ? 50.604 -9.355 62.379 1.00 32.92 306 GLN B N 1
ATOM 4843 C CA . GLN B 1 306 ? 51.873 -8.898 61.829 1.00 34.95 306 GLN B CA 1
ATOM 4844 C C . GLN B 1 306 ? 51.779 -7.536 61.166 1.00 31.65 306 GLN B C 1
ATOM 4845 O O . GLN B 1 306 ? 52.812 -6.960 60.821 1.00 33.15 306 GLN B O 1
ATOM 4851 N N . LEU B 1 307 ? 50.583 -7.010 60.980 1.00 25.77 307 LEU B N 1
ATOM 4852 C CA . LEU B 1 307 ? 50.451 -5.718 60.344 1.00 22.70 307 LEU B CA 1
ATOM 4853 C C . LEU B 1 307 ? 50.858 -4.625 61.305 1.00 25.54 307 LEU B C 1
ATOM 4854 O O . LEU B 1 307 ? 50.361 -4.563 62.431 1.00 33.37 307 LEU B O 1
ATOM 4859 N N . HIS B 1 308 ? 51.770 -3.767 60.867 1.00 26.65 308 HIS B N 1
ATOM 4860 C CA . HIS B 1 308 ? 52.114 -2.592 61.648 1.00 25.23 308 HIS B CA 1
ATOM 4861 C C . HIS B 1 308 ? 50.858 -1.779 61.914 1.00 25.34 308 HIS B C 1
ATOM 4862 O O . HIS B 1 308 ? 50.020 -1.578 61.031 1.00 22.51 308 HIS B O 1
ATOM 4869 N N . SER B 1 309 ? 50.727 -1.323 63.154 1.00 31.72 309 SER B N 1
ATOM 4870 C CA . SER B 1 309 ? 49.492 -0.682 63.584 1.00 35.09 309 SER B CA 1
ATOM 4871 C C . SER B 1 309 ? 49.165 0.571 62.784 1.00 30.91 309 SER B C 1
ATOM 4872 O O . SER B 1 309 ? 47.990 0.937 62.698 1.00 35.46 309 SER B O 1
ATOM 4875 N N . SER B 1 310 ? 50.163 1.223 62.177 1.00 29.58 310 SER B N 1
ATOM 4876 C CA . SER B 1 310 ? 49.908 2.454 61.424 1.00 29.27 310 SER B CA 1
ATOM 4877 C C . SER B 1 310 ? 48.967 2.256 60.252 1.00 27.93 310 SER B C 1
ATOM 4878 O O . SER B 1 310 ? 48.372 3.228 59.780 1.00 31.41 310 SER B O 1
ATOM 4881 N N . TRP B 1 311 ? 48.807 1.036 59.769 1.00 28.84 311 TRP B N 1
ATOM 4882 C CA . TRP B 1 311 ? 47.950 0.809 58.614 1.00 23.33 311 TRP B CA 1
ATOM 4883 C C . TRP B 1 311 ? 46.453 0.766 58.947 1.00 31.89 311 TRP B C 1
ATOM 4884 O O . TRP B 1 311 ? 45.708 0.182 58.161 1.00 40.54 311 TRP B O 1
ATOM 4895 N N . LYS B 1 312 ? 45.968 1.339 60.048 1.00 36.44 312 LYS B N 1
ATOM 4896 C CA . LYS B 1 312 ? 44.544 1.215 60.369 1.00 32.55 312 LYS B CA 1
ATOM 4897 C C . LYS B 1 312 ? 43.832 2.551 60.593 1.00 37.86 312 LYS B C 1
ATOM 4898 O O . LYS B 1 312 ? 44.026 3.517 59.836 1.00 40.89 312 LYS B O 1
ATOM 4904 N N . ARG C 2 1 ? 20.624 -15.121 7.411 1.00 50.32 1 ARG C N 1
ATOM 4905 C CA . ARG C 2 1 ? 21.007 -14.911 8.792 1.00 48.40 1 ARG C CA 1
ATOM 4906 C C . ARG C 2 1 ? 20.915 -13.424 9.185 1.00 54.13 1 ARG C C 1
ATOM 4907 O O . ARG C 2 1 ? 20.920 -12.537 8.316 1.00 55.92 1 ARG C O 1
ATOM 4915 N N . HIS C 2 2 ? 20.795 -13.156 10.492 1.00 47.99 2 HIS C N 1
ATOM 4916 C CA . HIS C 2 2 ? 20.801 -11.813 11.068 1.00 38.13 2 HIS C CA 1
ATOM 4917 C C . HIS C 2 2 ? 22.213 -11.468 11.532 1.00 40.14 2 HIS C C 1
ATOM 4918 O O . HIS C 2 2 ? 23.014 -12.352 11.844 1.00 45.04 2 HIS C O 1
ATOM 4925 N N . VAL C 2 3 ? 22.515 -10.171 11.573 1.00 36.55 3 VAL C N 1
ATOM 4926 C CA . VAL C 2 3 ? 23.771 -9.696 12.148 1.00 41.76 3 VAL C CA 1
ATOM 4927 C C . VAL C 2 3 ? 23.866 -10.210 13.578 1.00 41.12 3 VAL C C 1
ATOM 4928 O O . VAL C 2 3 ? 22.850 -10.356 14.267 1.00 39.22 3 VAL C O 1
ATOM 4932 N N . SER C 2 4 ? 25.079 -10.473 14.042 1.00 44.00 4 SER C N 1
ATOM 4933 C CA . SER C 2 4 ? 25.301 -10.952 15.397 1.00 47.61 4 SER C CA 1
ATOM 4934 C C . SER C 2 4 ? 26.423 -10.152 16.034 1.00 46.74 4 SER C C 1
ATOM 4935 O O . SER C 2 4 ? 27.447 -9.896 15.396 1.00 47.07 4 SER C O 1
ATOM 4938 N N . SER C 2 5 ? 26.226 -9.768 17.300 1.00 41.86 5 SER C N 1
ATOM 4939 C CA . SER C 2 5 ? 27.294 -9.134 18.070 1.00 46.22 5 SER C CA 1
ATOM 4940 C C . SER C 2 5 ? 28.524 -10.033 18.202 1.00 52.29 5 SER C C 1
ATOM 4941 O O . SER C 2 5 ? 29.591 -9.550 18.595 1.00 48.76 5 SER C O 1
ATOM 4944 N N . SER C 2 6 ? 28.388 -11.330 17.908 1.00 52.62 6 SER C N 1
ATOM 4945 C CA . SER C 2 6 ? 29.514 -12.251 17.882 1.00 51.31 6 SER C CA 1
ATOM 4946 C C . SER C 2 6 ? 30.282 -12.199 16.559 1.00 55.58 6 SER C C 1
ATOM 4947 O O . SER C 2 6 ? 31.398 -12.722 16.490 1.00 57.24 6 SER C O 1
ATOM 4950 N N . ASP C 2 7 ? 29.714 -11.583 15.515 1.00 58.05 7 ASP C N 1
ATOM 4951 C CA . ASP C 2 7 ? 30.363 -11.524 14.205 1.00 58.64 7 ASP C CA 1
ATOM 4952 C C . ASP C 2 7 ? 31.698 -10.801 14.280 1.00 58.51 7 ASP C C 1
ATOM 4953 O O . ASP C 2 7 ? 31.860 -9.830 15.023 1.00 55.82 7 ASP C O 1
ATOM 4958 N N . ARG C 2 8 ? 32.648 -11.262 13.463 1.00 62.40 8 ARG C N 1
ATOM 4959 C CA . ARG C 2 8 ? 33.921 -10.567 13.327 1.00 65.48 8 ARG C CA 1
ATOM 4960 C C . ARG C 2 8 ? 33.732 -9.255 12.576 1.00 64.17 8 ARG C C 1
ATOM 4961 O O . ARG C 2 8 ? 33.137 -9.223 11.493 1.00 56.91 8 ARG C O 1
ATOM 4969 N N . VAL C 2 9 ? 34.232 -8.169 13.160 1.00 67.05 9 VAL C N 1
ATOM 4970 C CA . VAL C 2 9 ? 34.184 -6.865 12.511 1.00 71.18 9 VAL C CA 1
ATOM 4971 C C . VAL C 2 9 ? 35.309 -6.821 11.485 1.00 74.23 9 VAL C C 1
ATOM 4972 O O . VAL C 2 9 ? 36.488 -6.795 11.845 1.00 81.61 9 VAL C O 1
ATOM 4976 N N . GLY C 2 10 ? 34.949 -6.835 10.208 1.00 72.40 10 GLY C N 1
ATOM 4977 C CA . GLY C 2 10 ? 35.894 -6.705 9.117 1.00 70.60 10 GLY C CA 1
ATOM 4978 C C . GLY C 2 10 ? 36.071 -5.267 8.685 1.00 70.31 10 GLY C C 1
ATOM 4979 O O . GLY C 2 10 ? 35.858 -4.333 9.463 1.00 67.85 10 GLY C O 1
ATOM 4980 N N . LYS C 2 11 ? 36.469 -5.083 7.430 1.00 76.49 11 LYS C N 1
ATOM 4981 C CA . LYS C 2 11 ? 36.591 -3.746 6.874 1.00 73.84 11 LYS C CA 1
ATOM 4982 C C . LYS C 2 11 ? 35.211 -3.109 6.744 1.00 67.77 11 LYS C C 1
ATOM 4983 O O . LYS C 2 11 ? 34.216 -3.799 6.496 1.00 66.01 11 LYS C O 1
ATOM 4989 N N . PRO C 2 12 ? 35.118 -1.789 6.901 1.00 68.65 12 PRO C N 1
ATOM 4990 C CA . PRO C 2 12 ? 33.846 -1.124 6.619 1.00 67.85 12 PRO C CA 1
ATOM 4991 C C . PRO C 2 12 ? 33.686 -0.935 5.122 1.00 66.99 12 PRO C C 1
ATOM 4992 O O . PRO C 2 12 ? 34.562 -0.382 4.448 1.00 68.14 12 PRO C O 1
ATOM 4996 N N . TYR C 2 13 ? 32.575 -1.443 4.607 1.00 65.27 13 TYR C N 1
ATOM 4997 C CA . TYR C 2 13 ? 32.137 -1.114 3.265 1.00 60.73 13 TYR C CA 1
ATOM 4998 C C . TYR C 2 13 ? 32.370 0.367 2.966 1.00 62.83 13 TYR C C 1
ATOM 4999 O O . TYR C 2 13 ? 31.939 1.249 3.716 1.00 65.09 13 TYR C O 1
ATOM 5008 N N . ARG C 2 14 ? 33.073 0.627 1.861 1.00 56.31 14 ARG C N 1
ATOM 5009 C CA . ARG C 2 14 ? 33.228 1.968 1.310 1.00 53.35 14 ARG C CA 1
ATOM 5010 C C . ARG C 2 14 ? 33.815 2.939 2.321 1.00 62.87 14 ARG C C 1
ATOM 5011 O O . ARG C 2 14 ? 33.460 4.125 2.341 1.00 62.42 14 ARG C O 1
ATOM 5019 N N . GLY C 2 15 ? 34.697 2.425 3.173 1.00 62.82 15 GLY C N 1
ATOM 5020 C CA . GLY C 2 15 ? 35.441 3.236 4.110 1.00 59.97 15 GLY C CA 1
ATOM 5021 C C . GLY C 2 15 ? 34.598 4.179 4.938 1.00 67.61 15 GLY C C 1
ATOM 5022 O O . GLY C 2 15 ? 35.104 5.210 5.392 1.00 70.63 15 GLY C O 1
ATOM 5023 N N . VAL C 2 16 ? 33.310 3.870 5.115 1.00 66.73 16 VAL C N 1
ATOM 5024 C CA . VAL C 2 16 ? 32.492 4.627 6.055 1.00 65.72 16 VAL C CA 1
ATOM 5025 C C . VAL C 2 16 ? 33.072 4.430 7.449 1.00 59.44 16 VAL C C 1
ATOM 5026 O O . VAL C 2 16 ? 33.401 3.303 7.831 1.00 56.04 16 VAL C O 1
ATOM 5030 N N . LYS C 2 17 ? 33.269 5.544 8.187 1.00 55.88 17 LYS C N 1
ATOM 5031 C CA . LYS C 2 17 ? 33.989 5.518 9.471 1.00 61.66 17 LYS C CA 1
ATOM 5032 C C . LYS C 2 17 ? 33.077 5.003 10.579 1.00 57.36 17 LYS C C 1
ATOM 5033 O O . LYS C 2 17 ? 31.893 5.343 10.598 1.00 50.44 17 LYS C O 1
ATOM 5039 N N . PRO C 2 18 ? 33.593 4.198 11.515 1.00 60.04 18 PRO C N 1
ATOM 5040 C CA . PRO C 2 18 ? 32.723 3.592 12.530 1.00 53.48 18 PRO C CA 1
ATOM 5041 C C . PRO C 2 18 ? 32.199 4.635 13.502 1.00 51.55 18 PRO C C 1
ATOM 5042 O O . PRO C 2 18 ? 32.644 5.789 13.570 1.00 49.86 18 PRO C O 1
ATOM 5046 N N . VAL C 2 19 ? 31.209 4.190 14.273 1.00 48.75 19 VAL C N 1
ATOM 5047 C CA . VAL C 2 19 ? 30.831 4.892 15.489 1.00 42.68 19 VAL C CA 1
ATOM 5048 C C . VAL C 2 19 ? 31.984 4.840 16.493 1.00 48.53 19 VAL C C 1
ATOM 5049 O O . VAL C 2 19 ? 32.149 5.743 17.335 1.00 40.14 19 VAL C O 1
ATOM 5053 N N . PHE C 2 20 ? 32.826 3.808 16.386 1.00 46.65 20 PHE C N 1
ATOM 5054 C CA . PHE C 2 20 ? 33.862 3.511 17.368 1.00 47.89 20 PHE C CA 1
ATOM 5055 C C . PHE C 2 20 ? 35.162 3.191 16.642 1.00 56.15 20 PHE C C 1
ATOM 5056 O O . PHE C 2 20 ? 35.349 2.061 16.169 1.00 53.33 20 PHE C O 1
ATOM 5064 N N . SER C 2 21 ? 36.047 4.190 16.585 1.00 57.23 21 SER C N 1
ATOM 5065 C CA . SER C 2 21 ? 37.410 4.066 16.047 1.00 66.14 21 SER C CA 1
ATOM 5066 C C . SER C 2 21 ? 37.483 3.267 14.739 1.00 66.24 21 SER C C 1
ATOM 5067 O O . SER C 2 21 ? 38.216 3.630 13.819 1.00 64.62 21 SER C O 1
ATOM 5070 N N . ARG D 2 1 ? 64.009 16.216 49.336 1.00 48.54 1 ARG D N 1
ATOM 5071 C CA . ARG D 2 1 ? 64.472 15.966 47.967 1.00 53.46 1 ARG D CA 1
ATOM 5072 C C . ARG D 2 1 ? 64.457 14.470 47.552 1.00 53.84 1 ARG D C 1
ATOM 5073 O O . ARG D 2 1 ? 65.069 13.600 48.210 1.00 48.65 1 ARG D O 1
ATOM 5081 N N . HIS D 2 2 ? 63.744 14.191 46.455 1.00 43.20 2 HIS D N 1
ATOM 5082 C CA . HIS D 2 2 ? 63.861 12.908 45.766 1.00 38.54 2 HIS D CA 1
ATOM 5083 C C . HIS D 2 2 ? 65.294 12.666 45.290 1.00 40.82 2 HIS D C 1
ATOM 5084 O O . HIS D 2 2 ? 66.023 13.598 44.933 1.00 43.34 2 HIS D O 1
ATOM 5091 N N . VAL D 2 3 ? 65.689 11.388 45.277 1.00 36.74 3 VAL D N 1
ATOM 5092 C CA . VAL D 2 3 ? 67.004 11.025 44.752 1.00 42.87 3 VAL D CA 1
ATOM 5093 C C . VAL D 2 3 ? 67.154 11.459 43.291 1.00 42.61 3 VAL D C 1
ATOM 5094 O O . VAL D 2 3 ? 66.174 11.653 42.557 1.00 41.82 3 VAL D O 1
ATOM 5098 N N . SER D 2 4 ? 68.407 11.580 42.862 1.00 42.98 4 SER D N 1
ATOM 5099 C CA . SER D 2 4 ? 68.719 11.935 41.488 1.00 41.85 4 SER D CA 1
ATOM 5100 C C . SER D 2 4 ? 69.809 11.005 40.981 1.00 41.86 4 SER D C 1
ATOM 5101 O O . SER D 2 4 ? 70.675 10.571 41.745 1.00 44.52 4 SER D O 1
ATOM 5104 N N . SER D 2 5 ? 69.743 10.670 39.692 1.00 39.26 5 SER D N 1
ATOM 5105 C CA . SER D 2 5 ? 70.881 9.998 39.071 1.00 37.96 5 SER D CA 1
ATOM 5106 C C . SER D 2 5 ? 72.070 10.946 38.939 1.00 40.65 5 SER D C 1
ATOM 5107 O O . SER D 2 5 ? 73.229 10.508 38.975 1.00 38.46 5 SER D O 1
ATOM 5110 N N . SER D 2 6 ? 71.792 12.246 38.791 1.00 38.97 6 SER D N 1
ATOM 5111 C CA . SER D 2 6 ? 72.800 13.299 38.801 1.00 44.57 6 SER D CA 1
ATOM 5112 C C . SER D 2 6 ? 73.400 13.510 40.192 1.00 48.15 6 SER D C 1
ATOM 5113 O O . SER D 2 6 ? 74.401 14.231 40.325 1.00 39.45 6 SER D O 1
ATOM 5116 N N . ASP D 2 7 ? 72.812 12.887 41.218 1.00 50.20 7 ASP D N 1
ATOM 5117 C CA . ASP D 2 7 ? 73.278 13.024 42.595 1.00 50.93 7 ASP D CA 1
ATOM 5118 C C . ASP D 2 7 ? 74.735 12.591 42.750 1.00 59.66 7 ASP D C 1
ATOM 5119 O O . ASP D 2 7 ? 75.149 11.532 42.258 1.00 53.66 7 ASP D O 1
ATOM 5124 N N . ARG D 2 8 ? 75.509 13.421 43.447 1.00 65.59 8 ARG D N 1
ATOM 5125 C CA . ARG D 2 8 ? 76.787 12.987 43.988 1.00 67.68 8 ARG D CA 1
ATOM 5126 C C . ARG D 2 8 ? 76.593 11.692 44.765 1.00 61.07 8 ARG D C 1
ATOM 5127 O O . ARG D 2 8 ? 75.720 11.595 45.636 1.00 59.15 8 ARG D O 1
ATOM 5135 N N . VAL D 2 9 ? 77.382 10.682 44.425 1.00 60.68 9 VAL D N 1
ATOM 5136 C CA . VAL D 2 9 ? 77.147 9.331 44.921 1.00 61.94 9 VAL D CA 1
ATOM 5137 C C . VAL D 2 9 ? 78.097 9.096 46.091 1.00 61.37 9 VAL D C 1
ATOM 5138 O O . VAL D 2 9 ? 79.270 8.758 45.921 1.00 66.29 9 VAL D O 1
ATOM 5142 N N . GLY D 2 10 ? 77.587 9.307 47.302 1.00 55.77 10 GLY D N 1
ATOM 5143 C CA . GLY D 2 10 ? 78.418 9.224 48.480 1.00 50.37 10 GLY D CA 1
ATOM 5144 C C . GLY D 2 10 ? 78.838 7.808 48.804 1.00 56.89 10 GLY D C 1
ATOM 5145 O O . GLY D 2 10 ? 78.892 6.943 47.924 1.00 61.55 10 GLY D O 1
ATOM 5146 N N . LYS D 2 11 ? 79.141 7.560 50.069 1.00 56.46 11 LYS D N 1
ATOM 5147 C CA . LYS D 2 11 ? 79.481 6.217 50.509 1.00 53.20 11 LYS D CA 1
ATOM 5148 C C . LYS D 2 11 ? 78.223 5.490 50.981 1.00 52.24 11 LYS D C 1
ATOM 5149 O O . LYS D 2 11 ? 77.359 6.099 51.623 1.00 50.93 11 LYS D O 1
ATOM 5155 N N . PRO D 2 12 ? 78.121 4.197 50.667 1.00 53.68 12 PRO D N 1
ATOM 5156 C CA . PRO D 2 12 ? 76.929 3.421 51.046 1.00 51.13 12 PRO D CA 1
ATOM 5157 C C . PRO D 2 12 ? 76.673 3.414 52.546 1.00 49.09 12 PRO D C 1
ATOM 5158 O O . PRO D 2 12 ? 77.512 2.972 53.333 1.00 57.52 12 PRO D O 1
ATOM 5162 N N . TYR D 2 13 ? 75.481 3.868 52.928 1.00 47.49 13 TYR D N 1
ATOM 5163 C CA . TYR D 2 13 ? 75.061 3.822 54.324 1.00 46.59 13 TYR D CA 1
ATOM 5164 C C . TYR D 2 13 ? 75.059 2.399 54.874 1.00 44.91 13 TYR D C 1
ATOM 5165 O O . TYR D 2 13 ? 74.446 1.495 54.295 1.00 46.60 13 TYR D O 1
ATOM 5174 N N . ARG D 2 14 ? 75.698 2.228 56.042 1.00 47.84 14 ARG D N 1
ATOM 5175 C CA . ARG D 2 14 ? 75.908 0.926 56.694 1.00 44.25 14 ARG D CA 1
ATOM 5176 C C . ARG D 2 14 ? 76.598 -0.064 55.760 1.00 44.54 14 ARG D C 1
ATOM 5177 O O . ARG D 2 14 ? 76.388 -1.285 55.851 1.00 39.81 14 ARG D O 1
ATOM 5185 N N . GLY D 2 15 ? 77.425 0.485 54.863 1.00 45.03 15 GLY D N 1
ATOM 5186 C CA . GLY D 2 15 ? 78.316 -0.267 54.004 1.00 44.70 15 GLY D CA 1
ATOM 5187 C C . GLY D 2 15 ? 77.633 -1.378 53.247 1.00 48.34 15 GLY D C 1
ATOM 5188 O O . GLY D 2 15 ? 78.021 -2.539 53.364 1.00 54.19 15 GLY D O 1
ATOM 5189 N N . VAL D 2 16 ? 76.605 -1.053 52.495 1.00 49.42 16 VAL D N 1
ATOM 5190 C CA . VAL D 2 16 ? 75.985 -2.060 51.651 1.00 48.92 16 VAL D CA 1
ATOM 5191 C C . VAL D 2 16 ? 76.771 -2.124 50.350 1.00 50.13 16 VAL D C 1
ATOM 5192 O O . VAL D 2 16 ? 77.456 -1.169 49.970 1.00 50.24 16 VAL D O 1
ATOM 5196 N N . LYS D 2 17 ? 76.715 -3.278 49.686 1.00 57.78 17 LYS D N 1
ATOM 5197 C CA . LYS D 2 17 ? 77.545 -3.534 48.517 1.00 56.92 17 LYS D CA 1
ATOM 5198 C C . LYS D 2 17 ? 76.808 -3.090 47.262 1.00 54.38 17 LYS D C 1
ATOM 5199 O O . LYS D 2 17 ? 75.825 -3.741 46.872 1.00 54.29 17 LYS D O 1
ATOM 5205 N N . PRO D 2 18 ? 77.237 -2.012 46.600 1.00 54.38 18 PRO D N 1
ATOM 5206 C CA . PRO D 2 18 ? 76.606 -1.602 45.337 1.00 48.15 18 PRO D CA 1
ATOM 5207 C C . PRO D 2 18 ? 76.390 -2.712 44.314 1.00 43.04 18 PRO D C 1
ATOM 5208 O O . PRO D 2 18 ? 77.007 -3.781 44.356 1.00 49.56 18 PRO D O 1
ATOM 5212 N N . VAL D 2 19 ? 75.471 -2.441 43.386 1.00 41.51 19 VAL D N 1
ATOM 5213 C CA . VAL D 2 19 ? 75.004 -3.418 42.402 1.00 40.95 19 VAL D CA 1
ATOM 5214 C C . VAL D 2 19 ? 76.047 -3.704 41.328 1.00 43.50 19 VAL D C 1
ATOM 5215 O O . VAL D 2 19 ? 76.056 -4.787 40.723 1.00 40.00 19 VAL D O 1
ATOM 5219 N N . PHE D 2 20 ? 76.932 -2.761 41.066 1.00 39.91 20 PHE D N 1
ATOM 5220 C CA . PHE D 2 20 ? 77.913 -2.984 40.026 1.00 45.10 20 PHE D CA 1
ATOM 5221 C C . PHE D 2 20 ? 79.323 -3.217 40.592 1.00 51.99 20 PHE D C 1
ATOM 5222 O O . PHE D 2 20 ? 79.795 -2.496 41.479 1.00 55.69 20 PHE D O 1
#

Solvent-accessible surface area: 33665 Å² total; per-residue (Å²): 94,72,136,70,2,34,82,15,2,83,99,53,66,59,31,103,133,6,56,68,102,6,72,135,61,4,66,96,43,60,152,58,4,42,122,28,0,24,60,7,1,12,80,63,21,24,66,17,142,100,18,15,0,74,123,39,51,147,66,23,92,114,0,0,59,59,0,10,138,51,0,85,76,100,31,52,18,4,0,17,59,0,3,37,10,0,4,59,10,10,18,33,5,6,10,25,5,0,26,8,0,0,15,53,6,1,81,59,138,119,60,21,91,53,10,64,90,10,2,14,24,0,0,90,36,0,5,21,4,9,122,118,89,4,75,82,22,7,62,78,22,112,49,2,156,171,134,209,161,178,79,72,0,174,70,26,9,44,123,112,1,53,123,5,87,16,85,11,39,6,26,0,28,20,4,19,4,4,53,87,8,30,163,117,26,68,140,76,2,61,89,7,2,23,84,8,43,94,71,20,82,16,92,0,5,50,12,36,71,95,9,1,19,31,2,11,15,45,2,3,3,7,3,41,7,46,18,47,54,112,6,53,2,28,25,73,124,206,172,77,91,41,85,102,9,16,109,54,11,61,105,158,40,28,0,27,102,6,4,110,106,40,146,63,73,56,66,76,0,53,59,5,0,16,10,0,12,16,24,57,49,7,110,25,83,67,73,131,95,74,136,140,132,33,65,110,38,74,89,86,116,67,2,29,88,19,2,83,93,54,66,48,40,121,139,7,50,47,90,2,62,109,64,15,62,95,38,89,173,53,4,55,106,30,1,23,75,8,1,7,60,45,19,39,67,14,144,104,20,13,0,73,115,43,34,154,60,20,102,131,0,1,69,72,0,9,104,53,0,58,78,95,18,25,18,4,0,18,60,0,2,40,10,0,3,54,8,7,12,31,5,6,9,29,5,0,2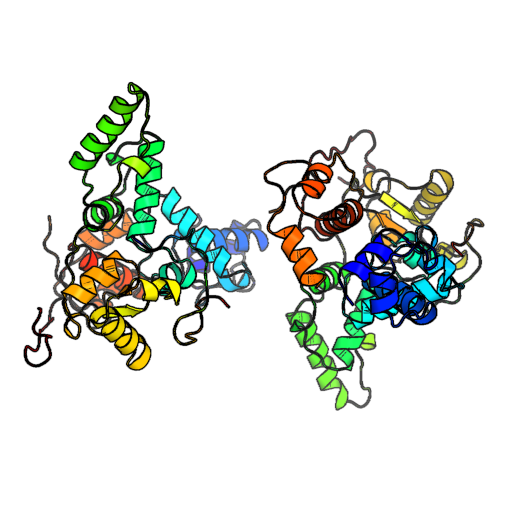2,6,0,0,14,44,0,2,78,68,115,92,57,26,92,47,9,28,113,15,2,13,22,0,0,88,38,0,6,23,5,10,125,114,85,4,72,76,20,10,68,70,20,114,44,3,153,165,133,205,162,164,90,53,0,167,73,24,10,42,133,104,2,56,140,10,81,14,79,16,30,4,25,1,33,10,8,27,10,5,85,96,20,19,142,105,14,73,144,76,3,66,86,7,0,33,92,8,44,100,57,23,74,20,93,0,4,51,10,34,71,100,8,1,28,33,2,16,46,42,2,2,2,8,3,43,5,54,21,50,56,114,9,50,1,11,40,156,178,42,73,72,23,25,107,119,3,39,84,45,15,13,144,127,56,24,0,22,84,2,6,115,114,49,164,30,76,63,66,62,0,53,53,4,0,17,9,0,11,16,21,64,71,8,93,23,90,69,71,131,77,67,118,137,132,26,70,80,36,47,181,156,15,7,40,72,100,38,218,97,32,160,32,30,113,64,63,137,36,28,29,125,248,24,13,39,65,101,48,233,98,38,161,32,20,117,41,62,166,73,38,83

InterPro domains:
  IPR028091 FAM91, N-terminal domain [PF14647] (8-312)
  IPR028097 FAM91, C-terminal domain [PF14648] (374-820)
  IPR039199 FAM91 [PTHR28441] (5-827)

Organism: Homo sapiens (NCBI:txid9606)

B-factor: mean 34.47, std 16.04, range [6.79, 114.96]

Radius of gyration: 31.51 Å; Cα contacts (8 Å, |Δi|>4): 845; chains: 4; bounding box: 88×74×72 Å

Sequence (638 aa):
MNIDVEFHIRHNYPWNKLPANVRQSLGNSQREYEKQVVLYSIRNQLRYRNNLVKHVKKDERRYYEELLKYSRDHLMLYPYHLSDIMVKGLRITPFSYYTGIMEDIMNSEKSYDSLPNFTAADCLRLLGIGRNQYIDLMNQCRSSKKFFRRKTARDLLPIKPVEIAIEAWWVVQAGYITEDDIKICTLPEKCAVDKIIDSGPQLSGSLDYNVVHSLYNKGFIYLDVPISDDSCIAVPPLETLLYKIFVSIDEHTNVAELANVLEIDLSLVKNAVSMYCRLGFAHKKGQVINLDQLHSSWMNIDVEFHIRHNYPWNKLPANVRQSLGNSQREYEKQVVLYSIRNQLRYRNNLVKHVKKDERRYYEELLKYSRDHLMLYPYHLSDIMVKGLRITPFSYYTGIMEDIMNSEKSYDSLPNFTAADCLRLLGIGRNQYIDLMNQCRSSKKFFRRKTARDLLPIKPVEIAIEAWWVVQAGYITEDDIKICTLPEKCAVDKIIDSGPQLSGSLDYNVVHSLYNKGFIYLDVPISDDSCIAVPYFETLLYKIFVSIDEHTNVAELANVLEIDLSLVKNAVSMYCRLGFAHKKGQVINLDQLHSSWKRHVSSSDRVGKPYRGVKPVFSRHVSSSDRVGKPYRGVKPVF